Protein AF-A0A364N5G9-F1 (afdb_monomer)

Organism: Stemphylium lycopersici (NCBI:txid183478)

Foldseek 3Di:
DPPPPQAFEFAEEEFDFQVQLDCQFAVPHDPPDPSSGGDALLLVPLQDVVRHQAYEYEEDRTDFPDLDFDPVLDLPDDLVVLLVRCCVRCVSLLVVLLLLLCLLVVNDDPRSHDHDVSSSVRHQAYAGEFSQLDAQSSSVSVVVSSPVSNDPRRLVRHLHYEDAQEPPAAPPSLVSCVVSVVSNLVSLQVQLCGDPRLGHAYEYAYACPGHNLNNLVSVLVSVVSNVVVCVVVVPDPPSGHAYEYEDLSLAAWDLVVADDDDPSSLVSLQSQQVRLRYAYEPEDHQQRYPDQGDQDLVSNCSNCVVSVVSNCVSHVLRYAYHHHPPCLQNSQDPHRSCSSVSSVVNVVCSCVVVVPDPSSVSSHRPPNSCSNRVGDD

Mean predicted aligned error: 3.59 Å

Radius of gyration: 19.8 Å; Cα contacts (8 Å, |Δi|>4): 717; chains: 1; bounding box: 52×48×51 Å

Solvent-accessible surface area (backbone atoms only — not comparable to full-atom values): 19543 Å² total; per-residue (Å²): 128,85,78,71,82,73,67,26,34,33,55,27,30,48,70,38,29,49,92,51,39,40,49,84,35,20,66,83,40,49,93,87,40,89,77,44,46,62,38,21,60,54,59,52,57,74,38,36,71,78,60,57,63,23,30,22,40,38,59,79,67,44,22,56,92,53,101,60,69,66,87,84,62,43,77,84,49,55,71,66,58,39,40,56,53,45,52,65,43,42,39,36,49,52,51,51,38,42,54,49,20,26,39,52,66,57,51,67,55,94,49,42,40,53,91,48,60,73,61,34,62,25,57,51,26,32,25,39,75,48,66,47,64,40,53,52,63,51,37,50,45,48,50,53,51,51,42,67,59,20,34,72,61,25,47,74,29,53,22,27,32,31,54,84,54,42,80,73,41,64,62,46,51,34,54,47,54,63,75,29,35,72,21,35,40,50,46,51,60,53,31,24,52,46,67,94,69,62,26,20,24,39,45,43,40,40,28,34,62,72,19,39,64,57,42,53,53,40,50,51,54,47,52,53,51,33,51,52,50,38,56,75,71,65,53,52,88,92,53,62,54,28,36,34,38,33,27,72,38,32,55,65,30,32,63,82,71,48,32,76,75,52,69,68,58,52,51,45,49,53,70,47,36,85,44,88,48,49,34,38,30,56,28,50,60,42,61,28,35,83,52,87,40,67,81,48,56,70,53,45,44,53,18,42,44,60,53,47,56,52,45,52,68,31,30,68,85,25,40,18,36,18,56,30,36,68,59,30,44,46,52,25,66,52,45,85,63,33,25,58,42,50,50,52,49,40,55,50,50,50,43,58,75,69,66,57,51,71,68,54,50,45,19,26,32,26,52,26,42,28,64,63,40,66,46,82,126

Nearest PDB structures (foldseek):
  4do7-assembly2_B  TM=7.947E-01  e=4.561E-12  Burkholderia multivorans ATCC 17616
  4dnm-assembly1_A  TM=7.972E-01  e=5.083E-12  Burkholderia multivorans ATCC 17616
  9em0-assembly1_B  TM=4.222E-01  e=1.337E+00  Solanum lycocarpum
  4q6x-assembly1_A  TM=3.313E-01  e=1.136E+00  Sicarius terrosus
  2ehd-assembly1_A  TM=2.589E-01  e=3.015E+00  Thermus thermophilus HB8

pLDDT: mean 95.24, std 7.47, range [31.0, 98.88]

Secondary structure (DSSP, 8-state):
--------EEEEE--B-TTS-STTTBTT--TT-TTSS-B-HHHHHHH-SSPPSEEEEE---B--SSSS--TT--TTS-HHHHHHHHHHHTHHHHHHHHHHHHHHHT-PPTTSS---HHHHTTEEEEEEE--TTS-HHHHHHHHHHHHHHHHHHHHTTEEEEE--BSSS-TTHHHHHHHHTHHHHHHHHHHHTTTTTTS--EEEE-B-TTTS-SHHHHHHHHHHHHHHHHHHHTTPPTT-S-EEEE-GGGG--B-TTTTPPPPHHHHHHHHHHTT-TTEEEEE---GGGBSSSPPSSHHHHHHHHHHHHHHHHHHSTT-EEE---BTGGGSS-TTHHHHHHHHHHHHHHHHHHHTT--HHHHHIIIIIHHHHHHT---

Structure (mmCIF, N/CA/C/O backbone):
data_AF-A0A364N5G9-F1
#
_entry.id   AF-A0A364N5G9-F1
#
loop_
_atom_site.group_PDB
_atom_site.id
_atom_site.type_symbol
_atom_site.label_atom_id
_atom_site.label_alt_id
_atom_site.label_comp_id
_atom_site.label_asym_id
_atom_site.label_entity_id
_atom_site.label_seq_id
_atom_site.pdbx_PDB_ins_code
_atom_site.Cartn_x
_atom_site.Cartn_y
_atom_site.Cartn_z
_atom_site.occupancy
_atom_site.B_iso_or_equiv
_atom_site.auth_seq_id
_atom_site.auth_comp_id
_atom_site.auth_asym_id
_atom_site.auth_atom_id
_atom_site.pdbx_PDB_model_num
ATOM 1 N N . MET A 1 1 ? -27.531 -11.968 19.313 1.00 37.25 1 MET A N 1
ATOM 2 C CA . MET A 1 1 ? -27.481 -12.375 17.893 1.00 37.25 1 MET A CA 1
ATOM 3 C C . MET A 1 1 ? -26.103 -12.961 17.665 1.00 37.25 1 MET A C 1
ATOM 5 O O . MET A 1 1 ? -25.147 -12.337 18.104 1.00 37.25 1 MET A O 1
ATOM 9 N N . ALA A 1 2 ? -25.989 -14.171 17.118 1.00 31.00 2 ALA A N 1
ATOM 10 C CA . ALA A 1 2 ? -24.681 -14.746 16.813 1.00 31.00 2 ALA A CA 1
ATOM 11 C C . ALA A 1 2 ? -23.959 -13.797 15.845 1.00 31.00 2 ALA A C 1
ATOM 13 O O . ALA A 1 2 ? -24.541 -13.451 14.818 1.00 31.00 2 ALA A O 1
ATOM 14 N N . GLN A 1 3 ? -22.757 -13.327 16.196 1.00 41.03 3 GLN A N 1
ATOM 15 C CA . GLN A 1 3 ? -21.903 -12.585 15.267 1.00 41.03 3 GLN A CA 1
ATOM 16 C C . GLN A 1 3 ? -21.741 -13.460 14.022 1.00 41.03 3 GLN A C 1
ATOM 18 O O . GLN A 1 3 ? -21.085 -14.500 14.077 1.00 41.03 3 GLN A O 1
ATOM 23 N N . SER A 1 4 ? -22.385 -13.085 12.914 1.00 46.72 4 SER A N 1
ATOM 24 C CA . SER A 1 4 ? -22.033 -13.627 11.607 1.00 46.72 4 SER A CA 1
ATOM 25 C C . SER A 1 4 ? -20.530 -13.445 11.468 1.00 46.72 4 SER A C 1
ATOM 27 O O . SER A 1 4 ? -20.051 -12.328 11.667 1.00 46.72 4 SER A O 1
ATOM 29 N N . GLN A 1 5 ? -19.800 -14.528 11.212 1.00 58.34 5 GLN A N 1
ATOM 30 C CA . GLN A 1 5 ? -18.345 -14.515 11.103 1.00 58.34 5 GLN A CA 1
ATOM 31 C C . GLN A 1 5 ? -17.945 -13.380 10.150 1.00 58.34 5 GLN A C 1
ATOM 33 O O . GLN A 1 5 ? -18.244 -13.433 8.958 1.00 58.34 5 GLN A O 1
ATOM 38 N N . GLN A 1 6 ? -17.399 -12.297 10.705 1.00 74.75 6 GLN A N 1
ATOM 39 C CA . GLN A 1 6 ? -17.165 -11.062 9.969 1.00 74.75 6 GLN A CA 1
ATOM 40 C C . GLN A 1 6 ? -16.155 -11.357 8.863 1.00 74.75 6 GLN A C 1
ATOM 42 O O . GLN A 1 6 ? -15.011 -11.718 9.138 1.00 74.75 6 GLN A O 1
ATOM 47 N N . ARG A 1 7 ? -16.597 -11.272 7.606 1.00 93.31 7 ARG A N 1
ATOM 48 C CA . ARG A 1 7 ? -15.718 -11.400 6.442 1.00 93.31 7 ARG A CA 1
ATOM 49 C C . ARG A 1 7 ? -14.780 -10.198 6.440 1.00 93.31 7 ARG A C 1
ATOM 51 O O . ARG A 1 7 ? -15.250 -9.064 6.429 1.00 93.31 7 ARG A O 1
ATOM 58 N N . ILE A 1 8 ? -13.476 -10.457 6.474 1.00 97.62 8 ILE A N 1
ATOM 59 C CA . ILE A 1 8 ? -12.428 -9.429 6.472 1.00 97.62 8 ILE A CA 1
ATOM 60 C C . ILE A 1 8 ? -11.494 -9.707 5.296 1.00 97.62 8 ILE A C 1
ATOM 62 O O . ILE A 1 8 ? -10.953 -10.813 5.183 1.00 97.62 8 ILE A O 1
ATOM 66 N N . LEU A 1 9 ? -11.302 -8.706 4.439 1.00 98.56 9 LEU A N 1
ATOM 67 C CA . LEU A 1 9 ? -10.179 -8.631 3.512 1.00 98.56 9 LEU A CA 1
ATOM 68 C C . LEU A 1 9 ? -9.208 -7.587 4.056 1.00 98.56 9 LEU A C 1
ATOM 70 O O . LEU A 1 9 ? -9.474 -6.390 3.980 1.00 98.56 9 LEU A O 1
ATOM 74 N N . ASP A 1 10 ? -8.087 -8.045 4.602 1.00 98.75 10 ASP A N 1
ATOM 75 C CA . ASP A 1 10 ? -7.044 -7.143 5.081 1.00 98.75 10 ASP A CA 1
ATOM 76 C C . ASP A 1 10 ? -6.299 -6.548 3.882 1.00 98.75 10 ASP A C 1
ATOM 78 O O . ASP A 1 10 ? -5.516 -7.229 3.221 1.00 98.75 10 ASP A O 1
ATOM 82 N N . SER A 1 11 ? -6.593 -5.295 3.536 1.00 98.75 11 SER A N 1
ATOM 83 C CA . SER A 1 11 ? -6.069 -4.675 2.313 1.00 98.75 11 SER A CA 1
ATOM 84 C C . SER A 1 11 ? -4.586 -4.304 2.386 1.00 98.75 11 SER A C 1
ATOM 86 O O . SER A 1 11 ? -4.031 -3.806 1.400 1.00 98.75 11 SER A O 1
ATOM 88 N N . HIS A 1 12 ? -3.939 -4.488 3.540 1.00 98.75 12 HIS A N 1
ATOM 89 C CA . HIS A 1 12 ? -2.558 -4.070 3.720 1.00 98.75 12 HIS A CA 1
ATOM 90 C C . HIS A 1 12 ? -1.845 -4.898 4.780 1.00 98.75 12 HIS A C 1
ATOM 92 O O . HIS A 1 12 ? -1.886 -4.574 5.968 1.00 98.75 12 HIS A O 1
ATOM 98 N N . ILE A 1 13 ? -1.106 -5.906 4.324 1.00 98.75 13 ILE A N 1
ATOM 99 C CA . ILE A 1 13 ? -0.107 -6.587 5.145 1.00 98.75 13 ILE A CA 1
ATOM 100 C C . ILE A 1 13 ? 1.236 -6.660 4.424 1.00 98.75 13 ILE A C 1
ATOM 102 O O . ILE A 1 13 ? 1.318 -6.607 3.195 1.00 98.75 13 ILE A O 1
ATOM 106 N N . HIS A 1 14 ? 2.277 -6.863 5.211 1.00 98.69 14 HIS A N 1
ATOM 107 C CA . HIS A 1 14 ? 3.637 -7.088 4.777 1.00 98.69 14 HIS A CA 1
ATOM 108 C C . HIS A 1 14 ? 4.098 -8.465 5.253 1.00 98.69 14 HIS A C 1
ATOM 110 O O . HIS A 1 14 ? 3.828 -8.868 6.381 1.00 98.69 14 HIS A O 1
ATOM 116 N N . LEU A 1 15 ? 4.796 -9.186 4.382 1.00 98.69 15 LEU A N 1
ATOM 117 C CA . LEU A 1 15 ? 5.385 -10.493 4.671 1.00 98.69 15 LEU A CA 1
ATOM 118 C C . LEU A 1 15 ? 6.827 -10.501 4.174 1.00 98.69 15 LEU A C 1
ATOM 120 O O . LEU A 1 15 ? 7.118 -9.946 3.111 1.00 98.69 15 LEU A O 1
ATOM 124 N N . TRP A 1 16 ? 7.715 -11.175 4.893 1.00 98.50 16 TRP A N 1
ATOM 125 C CA . TRP A 1 16 ? 9.061 -11.450 4.401 1.00 98.50 16 TRP A CA 1
ATOM 126 C C . TRP A 1 16 ? 9.630 -12.736 5.020 1.00 98.50 16 TRP A C 1
ATOM 128 O O . TRP A 1 16 ? 9.390 -13.023 6.202 1.00 98.50 16 TRP A O 1
ATOM 138 N N . PRO A 1 17 ? 10.379 -13.528 4.229 1.00 98.12 17 PRO A N 1
ATOM 139 C CA . PRO A 1 17 ? 10.970 -14.774 4.694 1.00 98.12 17 PRO A CA 1
ATOM 140 C C . PRO A 1 17 ? 12.156 -14.515 5.632 1.00 98.12 17 PRO A C 1
ATOM 142 O O . PRO A 1 17 ? 12.724 -13.426 5.676 1.00 98.12 17 PRO A O 1
ATOM 145 N N . GLN A 1 18 ? 12.600 -15.552 6.340 1.00 97.38 18 GLN A N 1
ATOM 146 C CA . GLN A 1 18 ? 13.789 -15.529 7.195 1.00 97.38 18 GLN A CA 1
ATOM 147 C C . GLN A 1 18 ? 15.067 -15.162 6.423 1.00 97.38 18 GLN A C 1
ATOM 149 O O . GLN A 1 18 ? 16.004 -14.619 6.996 1.00 97.38 18 GLN A O 1
ATOM 154 N N . THR A 1 19 ? 15.111 -15.426 5.116 1.00 96.56 19 THR A N 1
ATOM 155 C CA . THR A 1 19 ? 16.237 -15.068 4.237 1.00 96.56 19 THR A CA 1
ATOM 156 C C . THR A 1 19 ? 16.267 -13.585 3.856 1.00 96.56 19 THR A C 1
ATOM 158 O O . THR A 1 19 ? 17.101 -13.181 3.055 1.00 96.56 19 THR A O 1
ATOM 161 N N . ALA A 1 20 ? 15.325 -12.790 4.361 1.00 97.12 20 ALA A N 1
ATOM 162 C CA . ALA A 1 20 ? 15.082 -11.405 3.989 1.00 97.12 20 ALA A CA 1
ATOM 163 C C . ALA A 1 20 ? 14.936 -10.535 5.246 1.00 97.12 20 ALA A C 1
ATOM 165 O O . ALA A 1 20 ? 13.968 -9.797 5.385 1.00 97.12 20 ALA A O 1
ATOM 166 N N . THR A 1 21 ? 15.863 -10.674 6.192 1.00 96.38 21 THR A N 1
ATOM 167 C CA . THR A 1 21 ? 15.783 -10.021 7.510 1.00 96.38 21 THR A CA 1
ATOM 168 C C . THR A 1 21 ? 17.039 -9.213 7.835 1.00 96.38 21 THR A C 1
ATOM 170 O O . THR A 1 21 ? 17.401 -9.067 9.003 1.00 96.38 21 THR A O 1
ATOM 173 N N . SER A 1 22 ? 17.762 -8.745 6.813 1.00 95.50 22 SER A N 1
ATOM 174 C CA . SER A 1 22 ? 19.035 -8.041 6.975 1.00 95.50 22 SER A CA 1
ATOM 175 C C . SER A 1 22 ? 19.067 -6.687 6.248 1.00 95.50 22 SER A C 1
ATOM 177 O O . SER A 1 22 ? 18.290 -6.471 5.313 1.00 95.50 22 SER A O 1
ATOM 179 N N . PRO A 1 23 ? 20.009 -5.789 6.604 1.00 95.25 23 PRO A N 1
ATOM 180 C CA . PRO A 1 23 ? 20.165 -4.494 5.934 1.00 95.25 23 PRO A CA 1
ATOM 181 C C . PRO A 1 23 ? 20.461 -4.583 4.426 1.00 95.25 23 PRO A C 1
ATOM 183 O O . PRO A 1 23 ? 20.239 -3.621 3.693 1.00 95.25 23 PRO A O 1
ATOM 186 N N . THR A 1 24 ? 20.983 -5.718 3.941 1.00 95.50 24 THR A N 1
ATOM 187 C CA . THR A 1 24 ? 21.238 -5.932 2.504 1.00 95.50 24 THR A CA 1
ATOM 188 C C . THR A 1 24 ? 19.998 -6.372 1.733 1.00 95.50 24 THR A C 1
ATOM 190 O O . THR A 1 24 ? 20.012 -6.374 0.502 1.00 95.50 24 THR A O 1
ATOM 193 N N . ASP A 1 25 ? 18.942 -6.759 2.448 1.00 96.19 25 ASP A N 1
ATOM 194 C CA . ASP A 1 25 ? 17.660 -7.197 1.899 1.00 96.19 25 ASP A CA 1
ATOM 195 C C . ASP A 1 25 ? 16.617 -6.076 1.991 1.00 96.19 25 ASP A C 1
ATOM 197 O O . ASP A 1 25 ? 15.838 -5.863 1.059 1.00 96.19 25 ASP A O 1
ATOM 201 N N . HIS A 1 26 ? 16.671 -5.310 3.082 1.00 96.31 26 HIS A N 1
ATOM 202 C CA . HIS A 1 26 ? 15.830 -4.155 3.377 1.00 96.31 26 HIS A CA 1
ATOM 203 C C . HIS A 1 26 ? 16.695 -3.023 3.928 1.00 96.31 26 HIS A C 1
ATOM 205 O O . HIS A 1 26 ? 17.237 -3.138 5.023 1.00 96.31 26 HIS A O 1
ATOM 211 N N . GLY A 1 27 ? 16.792 -1.899 3.213 1.00 92.44 27 GLY A N 1
ATOM 212 C CA . GLY A 1 27 ? 17.663 -0.788 3.629 1.00 92.44 27 GLY A CA 1
ATOM 213 C C . GLY A 1 27 ? 17.258 -0.134 4.957 1.00 92.44 27 GLY A C 1
ATOM 214 O O . GLY A 1 27 ? 18.078 0.510 5.607 1.00 92.44 27 GLY A O 1
ATOM 215 N N . TRP A 1 28 ? 16.003 -0.316 5.369 1.00 92.19 28 TRP A N 1
ATOM 216 C CA . TRP A 1 28 ? 15.466 0.180 6.633 1.00 92.19 28 TRP A CA 1
ATOM 217 C C . TRP A 1 28 ? 15.669 -0.788 7.811 1.00 92.19 28 TRP A C 1
ATOM 219 O O . TRP A 1 28 ? 15.574 -0.360 8.963 1.00 92.19 28 TRP A O 1
ATOM 229 N N . MET A 1 29 ? 15.957 -2.074 7.567 1.00 94.12 29 MET A N 1
ATOM 230 C CA . MET A 1 29 ? 16.190 -3.039 8.643 1.00 94.12 29 MET A CA 1
ATOM 231 C C . MET A 1 29 ? 17.591 -2.858 9.223 1.00 94.12 29 MET A C 1
ATOM 233 O O . MET A 1 29 ? 18.588 -2.921 8.510 1.00 94.12 29 MET A O 1
ATOM 237 N N . GLN A 1 30 ? 17.672 -2.688 10.541 1.00 89.12 30 GLN A N 1
ATOM 238 C CA . GLN A 1 30 ? 18.933 -2.657 11.283 1.00 89.12 30 GLN A CA 1
ATOM 239 C C . GLN A 1 30 ? 19.094 -3.933 12.114 1.00 89.12 30 GLN A C 1
ATOM 241 O O . GLN A 1 30 ? 18.109 -4.536 12.544 1.00 89.12 30 GLN A O 1
ATOM 246 N N . ALA A 1 31 ? 20.339 -4.341 12.370 1.00 84.06 31 ALA A N 1
ATOM 247 C CA . ALA A 1 31 ? 20.616 -5.489 13.229 1.00 84.06 31 ALA A CA 1
ATOM 248 C C . ALA A 1 31 ? 20.019 -5.274 14.632 1.00 84.06 31 ALA A C 1
ATOM 250 O O . ALA A 1 31 ? 20.243 -4.239 15.255 1.00 84.06 31 ALA A O 1
ATOM 251 N N . GLY A 1 32 ? 19.252 -6.252 15.123 1.00 83.12 32 GLY A N 1
ATOM 252 C CA . GLY A 1 32 ? 18.566 -6.172 16.418 1.00 83.12 32 GLY A CA 1
ATOM 253 C C . GLY A 1 32 ? 17.230 -5.420 16.399 1.00 83.12 32 GLY A C 1
ATOM 254 O O . GLY A 1 32 ? 16.558 -5.378 17.428 1.00 83.12 32 GLY A O 1
ATOM 255 N N . HIS A 1 33 ? 16.804 -4.868 15.257 1.00 90.12 33 HIS A N 1
ATOM 256 C CA . HIS A 1 33 ? 15.446 -4.349 15.114 1.00 90.12 33 HIS A CA 1
ATOM 257 C C . HIS A 1 33 ? 14.434 -5.493 15.288 1.00 90.12 33 HIS A C 1
ATOM 259 O O . HIS A 1 33 ? 14.606 -6.564 14.714 1.00 90.12 33 HIS A O 1
ATOM 265 N N . PHE A 1 34 ? 13.361 -5.292 16.055 1.00 93.25 34 PHE A N 1
ATOM 266 C CA . PHE A 1 34 ? 12.442 -6.385 16.418 1.00 93.25 34 PHE A CA 1
ATOM 267 C C . PHE A 1 34 ? 11.666 -6.972 15.222 1.00 93.25 34 PHE A C 1
ATOM 269 O O . PHE A 1 34 ? 11.285 -8.139 15.257 1.00 93.25 34 PHE A O 1
ATOM 276 N N . LEU A 1 35 ? 11.489 -6.186 14.152 1.00 95.38 35 LEU A N 1
ATOM 277 C CA . LEU A 1 35 ? 10.956 -6.652 12.861 1.00 95.38 35 LEU A CA 1
ATOM 278 C C . LEU A 1 35 ? 11.995 -7.366 11.970 1.00 95.38 35 LEU A C 1
ATOM 280 O O . LEU A 1 35 ? 11.628 -7.925 10.941 1.00 95.38 35 LEU A O 1
ATOM 284 N N . ALA A 1 36 ? 13.286 -7.366 12.326 1.00 95.44 36 ALA A N 1
ATOM 285 C CA . ALA A 1 36 ? 14.348 -8.038 11.567 1.00 95.44 36 ALA A CA 1
ATOM 286 C C . ALA A 1 36 ? 14.377 -9.553 11.858 1.00 95.44 36 ALA A C 1
ATOM 288 O O . ALA A 1 36 ? 15.388 -10.126 12.264 1.00 95.44 36 ALA A O 1
ATOM 289 N N . LYS A 1 37 ? 13.226 -10.198 11.670 1.00 95.75 37 LYS A N 1
ATOM 290 C CA . LYS A 1 37 ? 12.978 -11.641 11.783 1.00 95.75 37 LYS A CA 1
ATOM 291 C C . LYS A 1 37 ? 11.905 -12.038 10.770 1.00 95.75 37 LYS A C 1
ATOM 293 O O . LYS A 1 37 ? 11.299 -11.166 10.162 1.00 95.75 37 LYS A O 1
ATOM 298 N N . GLN A 1 38 ? 11.681 -13.333 10.570 1.00 97.38 38 GLN A N 1
ATOM 299 C CA . GLN A 1 38 ? 10.614 -13.804 9.685 1.00 97.38 38 GLN A CA 1
ATOM 300 C C . GLN A 1 38 ? 9.251 -13.249 10.124 1.00 97.38 38 GLN A C 1
ATOM 302 O O . GLN A 1 38 ? 8.924 -13.275 11.310 1.00 97.38 38 GLN A O 1
ATOM 307 N N . HIS A 1 39 ? 8.460 -12.805 9.148 1.00 98.12 39 HIS A N 1
ATOM 308 C CA . HIS A 1 39 ? 7.045 -12.495 9.318 1.00 98.12 39 HIS A CA 1
ATOM 309 C C . HIS A 1 39 ? 6.267 -13.143 8.166 1.00 98.12 39 HIS A C 1
ATOM 311 O O . HIS A 1 39 ? 6.167 -12.588 7.070 1.00 98.12 39 HIS A O 1
ATOM 317 N N . GLY A 1 40 ? 5.769 -14.359 8.404 1.00 98.25 40 GLY A N 1
ATOM 318 C CA . GLY A 1 40 ? 5.048 -15.170 7.425 1.00 98.25 40 GLY A CA 1
ATOM 319 C C . GLY A 1 40 ? 3.535 -15.229 7.646 1.00 98.25 40 GLY A C 1
ATOM 320 O O . GLY A 1 40 ? 2.984 -14.675 8.597 1.00 98.25 40 GLY A O 1
ATOM 321 N N . ILE A 1 41 ? 2.844 -15.952 6.759 1.00 98.69 41 ILE A N 1
ATOM 322 C CA . ILE A 1 41 ? 1.385 -16.147 6.832 1.00 98.69 41 ILE A CA 1
ATOM 323 C C . ILE A 1 41 ? 0.996 -16.898 8.113 1.00 98.69 41 ILE A C 1
ATOM 325 O O . ILE A 1 41 ? -0.032 -16.594 8.715 1.00 98.69 41 ILE A O 1
ATOM 329 N N . SER A 1 42 ? 1.801 -17.872 8.546 1.00 98.06 42 SER A N 1
ATOM 330 C CA . SER A 1 42 ? 1.578 -18.599 9.801 1.00 98.06 42 SER A CA 1
ATOM 331 C C . SER A 1 42 ? 1.592 -17.663 11.007 1.00 98.06 42 SER A C 1
ATOM 333 O O . SER A 1 42 ? 0.695 -17.749 11.844 1.00 98.06 42 SER A O 1
ATOM 335 N N . ASP A 1 43 ? 2.556 -16.741 11.062 1.00 97.88 43 ASP A N 1
ATOM 336 C CA . ASP A 1 43 ? 2.680 -15.776 12.157 1.00 97.88 43 ASP A CA 1
ATOM 337 C C . ASP A 1 43 ? 1.484 -14.818 12.160 1.00 97.88 43 ASP A C 1
ATOM 339 O O . ASP A 1 43 ? 0.830 -14.641 13.188 1.00 97.88 43 ASP A O 1
ATOM 343 N N . TYR A 1 44 ? 1.126 -14.284 10.990 1.00 98.44 44 TYR A N 1
ATOM 344 C CA . TYR A 1 44 ? -0.033 -13.409 10.817 1.00 98.44 44 TYR A CA 1
ATOM 345 C C . TYR A 1 44 ? -1.352 -14.067 11.254 1.00 98.44 44 TYR A C 1
ATOM 347 O O . TYR A 1 44 ? -2.133 -13.491 12.010 1.00 98.44 44 TYR A O 1
ATOM 355 N N . LEU A 1 45 ? -1.609 -15.303 10.820 1.00 97.62 45 LEU A N 1
ATOM 356 C CA . LEU A 1 45 ? -2.846 -16.007 11.166 1.00 97.62 45 LEU A CA 1
ATOM 357 C C . LEU A 1 45 ? -2.899 -16.446 12.634 1.00 97.62 45 LEU A C 1
ATOM 359 O O . LEU A 1 45 ? -3.989 -16.706 13.137 1.00 97.62 45 LEU A O 1
ATOM 363 N N . SER A 1 46 ? -1.754 -16.527 13.319 1.00 96.94 46 SER A N 1
ATOM 364 C CA . SER A 1 46 ? -1.707 -16.838 14.752 1.00 96.94 46 SER A CA 1
ATOM 365 C C . SER A 1 46 ? -2.174 -15.675 15.636 1.00 96.94 46 SER A C 1
ATOM 367 O O . SER A 1 46 ? -2.622 -15.910 16.757 1.00 96.94 46 SER A O 1
ATOM 369 N N . ILE A 1 47 ? -2.104 -14.438 15.126 1.00 96.19 47 ILE A N 1
ATOM 370 C CA . ILE A 1 47 ? -2.476 -13.218 15.860 1.00 96.19 47 ILE A CA 1
ATOM 371 C C . ILE A 1 47 ? -3.808 -12.627 15.384 1.00 96.19 47 ILE A C 1
ATOM 373 O O . ILE A 1 47 ? -4.510 -11.982 16.163 1.00 96.19 47 ILE A O 1
ATOM 377 N N . ALA A 1 48 ? -4.198 -12.860 14.127 1.00 95.62 48 ALA A N 1
ATOM 378 C CA . ALA A 1 48 ? -5.394 -12.258 13.553 1.00 95.62 48 ALA A CA 1
ATOM 379 C C . ALA A 1 48 ? -6.660 -13.011 13.993 1.00 95.62 48 ALA A C 1
ATOM 381 O O . ALA A 1 48 ? -6.930 -14.121 13.532 1.00 95.62 48 ALA A O 1
ATOM 382 N N . THR A 1 49 ? -7.444 -12.410 14.895 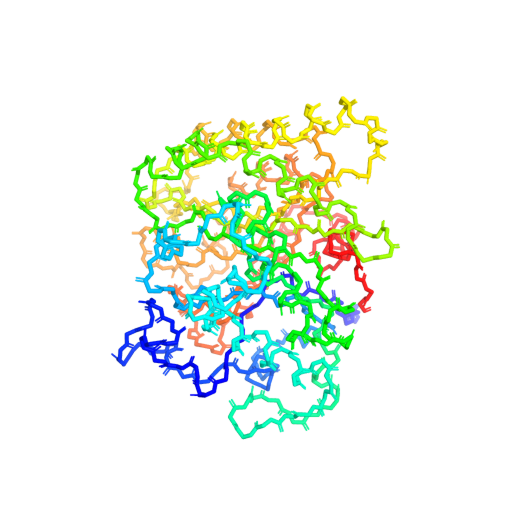1.00 91.44 49 THR A N 1
ATOM 383 C CA . THR A 1 49 ? -8.645 -13.032 15.478 1.00 91.44 49 THR A CA 1
ATOM 384 C C . THR A 1 49 ? -9.891 -12.144 15.312 1.00 91.44 49 THR A C 1
ATOM 386 O O . THR A 1 49 ? -9.921 -11.053 15.878 1.00 91.44 49 THR A O 1
ATOM 389 N N . PRO A 1 50 ? -10.956 -12.599 14.613 1.00 92.00 50 PRO A N 1
ATOM 390 C CA . PRO A 1 50 ? -11.016 -13.843 13.854 1.00 92.00 50 PRO A CA 1
ATOM 391 C C . PRO A 1 50 ? -10.047 -13.799 12.660 1.00 92.00 50 PRO A C 1
ATOM 393 O O . PRO A 1 50 ? -9.737 -12.709 12.173 1.00 92.00 50 PRO A O 1
ATOM 396 N N . PRO A 1 51 ? -9.604 -14.962 12.155 1.00 93.62 51 PRO A N 1
ATOM 397 C CA . PRO A 1 51 ? -8.744 -15.001 10.985 1.00 93.62 51 PRO A CA 1
ATOM 398 C C . PRO A 1 51 ? -9.421 -14.333 9.783 1.00 93.62 51 PRO A C 1
ATOM 400 O O . PRO A 1 51 ? -10.582 -14.646 9.488 1.00 93.62 51 PRO A O 1
ATOM 403 N N . PRO A 1 52 ? -8.716 -13.462 9.047 1.00 96.81 52 PRO A N 1
ATOM 404 C CA . PRO A 1 52 ? -9.271 -12.801 7.878 1.00 96.81 52 PRO A CA 1
ATOM 405 C C . PRO A 1 52 ? -9.602 -13.822 6.789 1.00 96.81 52 PRO A C 1
ATOM 407 O O . PRO A 1 52 ? -9.004 -14.901 6.669 1.00 96.81 52 PRO A O 1
ATOM 410 N N . THR A 1 53 ? -10.578 -13.484 5.954 1.00 97.38 53 THR A N 1
ATOM 411 C CA . THR A 1 53 ? -10.962 -14.314 4.810 1.00 97.38 53 THR A CA 1
ATOM 412 C C . THR A 1 53 ? -9.848 -14.335 3.765 1.00 97.38 53 THR A C 1
ATOM 414 O O . THR A 1 53 ? -9.557 -15.397 3.214 1.00 97.38 53 THR A O 1
ATOM 417 N N . GLY A 1 54 ? -9.149 -13.212 3.601 1.00 98.25 54 GLY A N 1
ATOM 418 C CA . GLY A 1 54 ? -7.911 -13.098 2.843 1.00 98.25 54 GLY A CA 1
ATOM 419 C C . GLY A 1 54 ? -7.215 -11.765 3.105 1.00 98.25 54 GLY A C 1
ATOM 420 O O . GLY A 1 54 ? -7.682 -10.962 3.911 1.00 98.25 54 GLY A O 1
ATOM 421 N N . PHE A 1 55 ? -6.109 -11.531 2.412 1.00 98.81 55 PHE A N 1
ATOM 422 C CA . PHE A 1 55 ? -5.339 -10.298 2.499 1.00 98.81 55 PHE A CA 1
ATOM 423 C C . PHE A 1 55 ? -4.779 -9.877 1.137 1.00 98.81 55 PHE A C 1
ATOM 425 O O . PHE A 1 55 ? -4.636 -10.696 0.217 1.00 98.81 55 PHE A O 1
ATOM 432 N N . ILE A 1 56 ? -4.435 -8.595 1.042 1.00 98.81 56 ILE A N 1
ATOM 433 C CA . ILE A 1 56 ? -3.604 -8.021 -0.010 1.00 98.81 56 ILE A CA 1
ATOM 434 C C . ILE A 1 56 ? -2.208 -7.799 0.566 1.00 98.81 56 ILE A C 1
ATOM 436 O O . ILE A 1 56 ? -2.018 -7.057 1.530 1.00 98.81 56 ILE A O 1
ATOM 440 N N . TYR A 1 57 ? -1.231 -8.468 -0.036 1.00 98.88 57 TYR A N 1
ATOM 441 C CA . TYR A 1 57 ? 0.174 -8.225 0.254 1.00 98.88 57 TYR A CA 1
ATOM 442 C C . TYR A 1 57 ? 0.605 -6.884 -0.344 1.00 98.88 57 TYR A C 1
ATOM 444 O O . TYR A 1 57 ? 0.227 -6.575 -1.474 1.00 98.88 57 TYR A O 1
ATOM 452 N N . VAL A 1 58 ? 1.443 -6.130 0.360 1.00 98.88 58 VAL A N 1
ATOM 453 C CA . VAL A 1 58 ? 2.074 -4.911 -0.154 1.00 98.88 58 VAL A CA 1
ATOM 454 C C . VAL A 1 58 ? 3.593 -5.021 -0.005 1.00 98.88 58 VAL A C 1
ATOM 456 O O . VAL A 1 58 ? 4.075 -5.468 1.035 1.00 98.88 58 VAL A O 1
ATOM 459 N N . GLU A 1 59 ? 4.334 -4.613 -1.040 1.00 98.50 59 GLU A N 1
ATOM 460 C CA . GLU A 1 59 ? 5.807 -4.611 -1.088 1.00 98.50 59 GLU A CA 1
ATOM 461 C C . GLU A 1 59 ? 6.446 -3.981 0.156 1.00 98.50 59 GLU A C 1
ATOM 463 O O . GLU A 1 59 ? 5.824 -3.176 0.857 1.00 98.50 59 GLU A O 1
ATOM 468 N N . THR A 1 60 ? 7.673 -4.384 0.474 1.00 97.31 60 THR A N 1
ATOM 469 C CA . THR A 1 60 ? 8.273 -4.146 1.798 1.00 97.31 60 THR A CA 1
ATOM 470 C C . THR A 1 60 ? 9.457 -3.181 1.788 1.00 97.31 60 THR A C 1
ATOM 472 O O . THR A 1 60 ? 10.245 -3.172 2.730 1.00 97.31 60 THR A O 1
ATOM 475 N N . ASP A 1 61 ? 9.580 -2.345 0.755 1.00 96.62 61 ASP A N 1
ATOM 476 C CA . ASP A 1 61 ? 10.695 -1.414 0.541 1.00 96.62 61 ASP A CA 1
ATOM 477 C C . ASP A 1 61 ? 12.043 -2.152 0.525 1.00 96.62 61 ASP A C 1
ATOM 479 O O . ASP A 1 61 ? 12.970 -1.893 1.300 1.00 96.62 61 ASP A O 1
ATOM 483 N N . ARG A 1 62 ? 12.111 -3.170 -0.344 1.00 97.75 62 ARG A N 1
ATOM 484 C CA . ARG A 1 62 ? 13.316 -3.977 -0.566 1.00 97.75 62 ARG A CA 1
ATOM 485 C C . ARG A 1 62 ? 14.480 -3.087 -0.987 1.00 97.75 62 ARG A C 1
ATOM 487 O O . ARG A 1 62 ? 14.314 -2.137 -1.748 1.00 97.75 62 ARG A O 1
ATOM 494 N N . TYR A 1 63 ? 15.676 -3.435 -0.520 1.00 97.50 63 TYR A N 1
ATOM 495 C CA . TYR A 1 63 ? 16.877 -2.634 -0.731 1.00 97.50 63 TYR A CA 1
ATOM 496 C C . TYR A 1 63 ? 17.152 -2.358 -2.219 1.00 97.50 63 TYR A C 1
ATOM 498 O O . TYR A 1 63 ? 17.166 -3.263 -3.055 1.00 97.50 63 TYR A O 1
ATOM 506 N N . LEU A 1 64 ? 17.463 -1.099 -2.519 1.00 97.12 64 LEU A N 1
ATOM 507 C CA . LEU A 1 64 ? 18.031 -0.660 -3.787 1.00 97.12 64 LEU A CA 1
ATOM 508 C C . LEU A 1 64 ? 19.390 -0.008 -3.510 1.00 97.12 64 LEU A C 1
ATOM 510 O O . LEU A 1 64 ? 19.498 0.787 -2.574 1.00 97.12 64 LEU A O 1
ATOM 514 N N . PRO A 1 65 ? 20.424 -0.278 -4.326 1.00 96.06 65 PRO A N 1
ATOM 515 C CA . PRO A 1 65 ? 21.756 0.284 -4.108 1.00 96.06 65 PRO A CA 1
ATOM 516 C C . PRO A 1 65 ? 21.818 1.795 -4.372 1.00 96.06 65 PRO A C 1
ATOM 518 O O . PRO A 1 65 ? 22.730 2.474 -3.906 1.00 96.06 65 PRO A O 1
ATOM 521 N N . SER A 1 66 ? 20.851 2.331 -5.117 1.00 94.88 66 SER A N 1
ATOM 522 C CA . SER A 1 66 ? 20.746 3.745 -5.476 1.00 94.88 66 SER A CA 1
ATOM 523 C C . SER A 1 66 ? 19.305 4.102 -5.866 1.00 94.88 66 SER A C 1
ATOM 525 O O . SER A 1 66 ? 18.563 3.221 -6.305 1.00 94.88 66 SER A O 1
ATOM 527 N N . PRO A 1 67 ? 18.894 5.385 -5.794 1.00 91.06 67 PRO A N 1
ATOM 528 C CA . PRO A 1 67 ? 17.550 5.812 -6.206 1.00 91.06 67 PRO A CA 1
ATOM 529 C C . PRO A 1 67 ? 17.217 5.567 -7.687 1.00 91.06 67 PRO A C 1
ATOM 531 O O . PRO A 1 67 ? 16.047 5.503 -8.053 1.00 91.06 67 PRO A O 1
ATOM 534 N N . ALA A 1 68 ? 18.227 5.452 -8.547 1.00 92.44 68 ALA A N 1
ATOM 535 C CA . ALA A 1 68 ? 18.092 5.172 -9.973 1.00 92.44 68 ALA A CA 1
ATOM 536 C C . ALA A 1 68 ? 19.129 4.118 -10.394 1.00 92.44 68 ALA A C 1
ATOM 538 O O . ALA A 1 68 ? 20.177 4.029 -9.742 1.00 92.44 68 ALA A O 1
ATOM 539 N N . PRO A 1 69 ? 18.861 3.328 -11.449 1.00 93.50 69 PRO A N 1
ATOM 540 C CA . PRO A 1 69 ? 19.823 2.368 -11.971 1.00 93.50 69 PRO A CA 1
ATOM 541 C C . PRO A 1 69 ? 21.091 3.070 -12.501 1.00 93.50 69 PRO A C 1
ATOM 543 O O . PRO A 1 69 ? 21.072 4.287 -12.716 1.00 93.50 69 PRO A O 1
ATOM 546 N N . PRO A 1 70 ? 22.195 2.323 -12.696 1.00 89.69 70 PRO A N 1
ATOM 547 C CA . PRO A 1 70 ? 23.418 2.823 -13.325 1.00 89.69 70 PRO A CA 1
ATOM 548 C C . PRO A 1 70 ? 23.171 3.673 -14.586 1.00 89.69 70 PRO A C 1
ATOM 550 O O . PRO A 1 70 ? 22.270 3.394 -15.376 1.00 89.69 70 PRO A O 1
ATOM 553 N N . SER A 1 71 ? 23.958 4.741 -14.765 1.00 85.31 71 SER A N 1
ATOM 554 C CA . SER A 1 71 ? 23.728 5.771 -15.794 1.00 85.31 71 SER A CA 1
ATOM 555 C C . SER A 1 71 ? 23.953 5.304 -17.237 1.00 85.31 71 SER A C 1
ATOM 557 O O . SER A 1 71 ? 23.569 6.003 -18.172 1.00 85.31 71 SER A O 1
ATOM 559 N N . ASP A 1 72 ? 24.572 4.143 -17.426 1.00 84.31 72 ASP A N 1
ATOM 560 C CA . ASP A 1 72 ? 24.729 3.446 -18.704 1.00 84.31 72 ASP A CA 1
ATOM 561 C C . ASP A 1 72 ? 23.443 2.731 -19.163 1.00 84.31 72 ASP A C 1
ATOM 563 O O . ASP A 1 72 ? 23.292 2.414 -20.348 1.00 84.31 72 ASP A O 1
ATOM 567 N N . ILE A 1 73 ? 22.468 2.546 -18.268 1.00 87.44 73 ILE A N 1
ATOM 568 C CA . ILE A 1 73 ? 21.131 2.054 -18.610 1.00 87.44 73 ILE A CA 1
ATOM 569 C C . ILE A 1 73 ? 20.299 3.234 -19.105 1.00 87.44 73 ILE A C 1
ATOM 571 O O . ILE A 1 73 ? 19.672 3.973 -18.344 1.00 87.44 73 ILE A O 1
ATOM 575 N N . THR A 1 74 ? 20.299 3.411 -20.422 1.00 87.56 74 THR A N 1
ATOM 576 C CA . THR A 1 74 ? 19.573 4.490 -21.091 1.00 87.56 74 THR A CA 1
ATOM 577 C C . THR A 1 74 ? 18.313 3.967 -21.782 1.00 87.56 74 THR A C 1
ATOM 579 O O . THR A 1 74 ? 18.241 2.788 -22.132 1.00 87.56 74 THR A O 1
ATOM 582 N N . PRO A 1 75 ? 17.326 4.832 -22.080 1.00 86.44 75 PRO A N 1
ATOM 583 C CA . PRO A 1 75 ? 16.138 4.439 -22.845 1.00 86.44 75 PRO A CA 1
ATOM 584 C C . PRO A 1 75 ? 16.446 3.973 -24.276 1.00 86.44 75 PRO A C 1
ATOM 586 O O . PRO A 1 75 ? 15.577 3.405 -24.930 1.00 86.44 75 PRO A O 1
ATOM 589 N N . THR A 1 76 ? 17.651 4.263 -24.774 1.00 89.81 76 THR A N 1
ATOM 590 C CA . THR A 1 76 ? 18.140 3.895 -26.109 1.00 89.81 76 THR A CA 1
ATOM 591 C C . THR A 1 76 ? 18.992 2.626 -26.119 1.00 89.81 76 THR A C 1
ATOM 593 O O . THR A 1 76 ? 19.367 2.167 -27.195 1.00 89.81 76 THR A O 1
ATOM 596 N N . SER A 1 77 ? 19.319 2.072 -24.947 1.00 90.38 77 SER A N 1
ATOM 597 C CA . SER A 1 77 ? 20.051 0.809 -24.829 1.00 90.38 77 SER A CA 1
ATOM 598 C C . SER A 1 77 ? 19.199 -0.361 -25.345 1.00 90.38 77 SER A C 1
ATOM 600 O O . SER A 1 77 ? 17.973 -0.257 -25.450 1.00 90.38 77 SER A O 1
ATOM 602 N N . SER A 1 78 ? 19.827 -1.492 -25.684 1.00 90.62 78 SER A N 1
ATOM 603 C CA . SER A 1 78 ? 19.066 -2.675 -26.099 1.00 90.62 78 SER A CA 1
ATOM 604 C C . SER A 1 78 ? 18.215 -3.207 -24.937 1.00 90.62 78 SER A C 1
ATOM 606 O O . SER A 1 78 ? 18.578 -3.052 -23.771 1.00 90.62 78 SER A O 1
ATOM 608 N N . SER A 1 79 ? 17.091 -3.869 -25.236 1.00 90.00 79 SER A N 1
ATOM 609 C CA . SER A 1 79 ? 16.236 -4.469 -24.193 1.00 90.00 79 SER A CA 1
ATOM 610 C C . SER A 1 79 ? 17.021 -5.435 -23.290 1.00 90.00 79 SER A C 1
ATOM 612 O O . SER A 1 79 ? 16.828 -5.438 -22.075 1.00 90.00 79 SER A O 1
ATOM 614 N N . ALA A 1 80 ? 17.968 -6.190 -23.861 1.00 89.81 80 ALA A N 1
ATOM 615 C CA . ALA A 1 80 ? 18.827 -7.104 -23.113 1.00 89.81 80 ALA A CA 1
ATOM 616 C C . ALA A 1 80 ? 19.737 -6.367 -22.116 1.00 89.81 80 ALA A C 1
ATOM 618 O O . ALA A 1 80 ? 19.787 -6.752 -20.948 1.00 89.81 80 ALA A O 1
ATOM 619 N N . ASP A 1 81 ? 20.391 -5.282 -22.543 1.00 91.00 81 ASP A N 1
ATOM 620 C CA . ASP A 1 81 ? 21.277 -4.494 -21.674 1.00 91.00 81 ASP A CA 1
ATOM 621 C C . ASP A 1 81 ? 20.487 -3.814 -20.548 1.00 91.00 81 ASP A C 1
ATOM 623 O O . ASP A 1 81 ? 20.904 -3.826 -19.387 1.00 91.00 81 ASP A O 1
ATOM 627 N N . ILE A 1 82 ? 19.304 -3.272 -20.873 1.00 93.56 82 ILE A N 1
ATOM 628 C CA . ILE A 1 82 ? 18.403 -2.672 -19.882 1.00 93.56 82 ILE A CA 1
ATOM 629 C C . ILE A 1 82 ? 18.011 -3.718 -18.832 1.00 93.56 82 ILE A C 1
ATOM 631 O O . ILE A 1 82 ? 18.157 -3.464 -17.636 1.00 93.56 82 ILE A O 1
ATOM 635 N N . LYS A 1 83 ? 17.549 -4.903 -19.257 1.00 94.12 83 LYS A N 1
ATOM 636 C CA . LYS A 1 83 ? 17.156 -5.984 -18.338 1.00 94.12 83 LYS A CA 1
ATOM 637 C C . LYS A 1 83 ? 18.329 -6.452 -17.478 1.00 94.12 83 LYS A C 1
ATOM 639 O O . LYS A 1 83 ? 18.157 -6.611 -16.272 1.00 94.12 83 LYS A O 1
ATOM 644 N N . GLN A 1 84 ? 19.521 -6.618 -18.051 1.00 93.00 84 GLN A N 1
ATOM 645 C CA . GLN A 1 84 ? 20.709 -7.028 -17.297 1.00 93.00 84 GLN A CA 1
ATOM 646 C C . GLN A 1 84 ? 21.061 -6.022 -16.193 1.00 93.00 84 GLN A C 1
ATOM 648 O O . GLN A 1 84 ? 21.287 -6.413 -15.046 1.00 93.00 84 GLN A O 1
ATOM 653 N N . GLY A 1 85 ? 21.083 -4.732 -16.527 1.00 93.56 85 GLY A N 1
ATOM 654 C CA . GLY A 1 85 ? 21.375 -3.673 -15.569 1.00 93.56 85 GLY A CA 1
ATOM 655 C C . GLY A 1 85 ? 20.310 -3.547 -14.474 1.00 93.56 85 GLY A C 1
ATOM 656 O O . GLY A 1 85 ? 20.630 -3.443 -13.286 1.00 93.56 85 GLY A O 1
ATOM 657 N N . LEU A 1 86 ? 19.032 -3.644 -14.852 1.00 96.62 86 LEU A N 1
ATOM 658 C CA . LEU A 1 86 ? 17.914 -3.637 -13.908 1.00 96.62 86 LEU A CA 1
ATOM 659 C C . LEU A 1 86 ? 17.914 -4.857 -12.984 1.00 96.62 86 LEU A C 1
ATOM 661 O O . LEU A 1 86 ? 17.602 -4.702 -11.808 1.00 96.62 86 LEU A O 1
ATOM 665 N N . ALA A 1 87 ? 18.284 -6.045 -13.468 1.00 96.00 87 ALA A N 1
ATOM 666 C CA . ALA A 1 87 ? 18.332 -7.256 -12.648 1.00 96.00 87 ALA A CA 1
ATOM 667 C C . ALA A 1 87 ? 19.335 -7.134 -11.490 1.00 96.00 87 ALA A C 1
ATOM 669 O O . ALA A 1 87 ? 19.093 -7.648 -10.398 1.00 96.00 87 ALA A O 1
ATOM 670 N N . GLN A 1 88 ? 20.451 -6.432 -11.712 1.00 95.19 88 GLN A N 1
ATOM 671 C CA . GLN A 1 88 ? 21.436 -6.159 -10.666 1.00 95.19 88 GLN A CA 1
ATOM 672 C C . GLN A 1 88 ? 20.944 -5.080 -9.698 1.00 95.19 88 GLN A C 1
ATOM 674 O O . GLN A 1 88 ? 21.005 -5.268 -8.484 1.00 95.19 88 GLN A O 1
ATOM 679 N N . TRP A 1 89 ? 20.433 -3.967 -10.229 1.00 97.75 89 TRP A N 1
ATOM 680 C CA . TRP A 1 89 ? 19.963 -2.836 -9.428 1.00 97.75 89 TRP A CA 1
ATOM 681 C C . TRP A 1 89 ? 18.735 -3.189 -8.573 1.00 97.75 89 TRP A C 1
ATOM 683 O O . TRP A 1 89 ? 18.715 -2.916 -7.377 1.00 97.75 89 TRP A O 1
ATOM 693 N N . ALA A 1 90 ? 17.743 -3.861 -9.157 1.00 97.88 90 ALA A N 1
ATOM 694 C CA . ALA A 1 90 ? 16.499 -4.259 -8.502 1.00 97.88 90 ALA A CA 1
ATOM 695 C C . ALA A 1 90 ? 16.526 -5.705 -7.984 1.00 97.88 90 ALA A C 1
ATOM 697 O O . ALA A 1 90 ? 15.473 -6.334 -7.855 1.00 97.88 90 ALA A O 1
ATOM 698 N N . LYS A 1 91 ? 17.712 -6.240 -7.663 1.00 98.25 91 LYS A N 1
ATOM 699 C CA . LYS A 1 91 ? 17.870 -7.624 -7.194 1.00 98.25 91 LYS A CA 1
ATOM 700 C C . LYS A 1 91 ? 16.916 -7.957 -6.043 1.00 98.25 91 LYS A C 1
ATOM 702 O O . LYS A 1 91 ? 16.205 -8.951 -6.118 1.00 98.25 91 LYS A O 1
ATOM 707 N N . GLN A 1 92 ? 16.879 -7.135 -4.993 1.00 98.62 92 GLN A N 1
ATOM 708 C CA . GLN A 1 92 ? 16.085 -7.439 -3.798 1.00 98.62 92 GLN A CA 1
ATOM 709 C C . GLN A 1 92 ? 14.569 -7.293 -3.997 1.00 98.62 92 GLN A C 1
ATOM 711 O O . GLN A 1 92 ? 13.847 -8.161 -3.498 1.00 98.62 92 GLN A O 1
ATOM 716 N N . PRO A 1 93 ? 14.063 -6.290 -4.746 1.00 98.62 93 PRO A N 1
ATOM 717 C CA . PRO A 1 93 ? 12.680 -6.305 -5.223 1.00 98.62 93 PRO A CA 1
ATOM 718 C C . PRO A 1 93 ? 12.316 -7.578 -6.002 1.00 98.62 93 PRO A C 1
ATOM 720 O O . PRO A 1 93 ? 11.256 -8.153 -5.786 1.00 98.62 93 PRO A O 1
ATOM 723 N N . LEU A 1 94 ? 13.199 -8.081 -6.871 1.00 98.69 94 LEU A N 1
ATOM 724 C CA . LEU A 1 94 ? 12.935 -9.320 -7.617 1.00 98.69 94 LEU A CA 1
ATOM 725 C C . LEU A 1 94 ? 13.002 -10.577 -6.733 1.00 98.69 94 LEU A C 1
ATOM 727 O O . LEU A 1 94 ? 12.292 -11.544 -6.996 1.00 98.69 94 LEU A O 1
ATOM 731 N N . GLU A 1 95 ? 13.826 -10.602 -5.681 1.00 98.69 95 GLU A N 1
ATOM 732 C CA . GLU A 1 95 ? 13.793 -11.682 -4.678 1.00 98.69 95 GLU A CA 1
ATOM 733 C C . GLU A 1 95 ? 12.471 -11.709 -3.899 1.00 98.69 95 GLU A C 1
ATOM 735 O O . GLU A 1 95 ? 11.948 -12.787 -3.611 1.00 98.69 95 GLU A O 1
ATOM 740 N N . GLU A 1 96 ? 11.881 -10.545 -3.618 1.00 98.81 96 GLU A N 1
ATOM 741 C CA . GLU A 1 96 ? 10.541 -10.463 -3.026 1.00 98.81 96 GLU A CA 1
ATOM 742 C C . GLU A 1 96 ? 9.481 -11.049 -3.968 1.00 98.81 96 GLU A C 1
ATOM 744 O O . GLU A 1 96 ? 8.670 -11.869 -3.541 1.00 98.81 96 GLU A O 1
ATOM 749 N N . VAL A 1 97 ? 9.547 -10.745 -5.269 1.00 98.81 97 VAL A N 1
ATOM 750 C CA . VAL A 1 97 ? 8.663 -11.364 -6.274 1.00 98.81 97 VAL A CA 1
ATOM 751 C C . VAL A 1 97 ? 8.821 -12.892 -6.295 1.00 98.81 97 VAL A C 1
ATOM 753 O O . VAL A 1 97 ? 7.818 -13.603 -6.326 1.00 98.81 97 VAL A O 1
ATOM 756 N N . ARG A 1 98 ? 10.045 -13.431 -6.189 1.00 98.75 98 ARG A N 1
ATOM 757 C CA . ARG A 1 98 ? 10.270 -14.892 -6.107 1.00 98.75 98 ARG A CA 1
ATOM 758 C C . ARG A 1 98 ? 9.666 -15.515 -4.851 1.00 98.75 98 ARG A C 1
ATOM 760 O O . ARG A 1 98 ? 9.114 -16.611 -4.920 1.00 98.75 98 ARG A O 1
ATOM 767 N N . PHE A 1 99 ? 9.764 -14.834 -3.711 1.00 98.81 99 PHE A N 1
ATOM 768 C CA . PHE A 1 99 ? 9.114 -15.262 -2.472 1.00 98.81 99 PHE A CA 1
ATOM 769 C C . PHE A 1 99 ? 7.589 -15.315 -2.622 1.00 98.81 99 PHE A C 1
ATOM 771 O O . PHE A 1 99 ? 6.965 -16.327 -2.301 1.00 98.81 99 PHE A O 1
ATOM 778 N N . LEU A 1 100 ? 6.986 -14.275 -3.198 1.00 98.81 100 LEU A N 1
ATOM 779 C CA . LEU A 1 100 ? 5.553 -14.267 -3.488 1.00 98.81 100 LEU A CA 1
ATOM 780 C C . LEU A 1 100 ? 5.158 -15.346 -4.510 1.00 98.81 100 LEU A C 1
ATOM 782 O O . LEU A 1 100 ? 4.059 -15.893 -4.421 1.00 98.81 100 LEU A O 1
ATOM 786 N N . GLY A 1 101 ? 6.054 -15.683 -5.445 1.00 98.62 101 GLY A N 1
ATOM 787 C CA . GLY A 1 101 ? 5.883 -16.766 -6.416 1.00 98.62 101 GLY A CA 1
ATOM 788 C C . GLY A 1 101 ? 5.655 -18.101 -5.720 1.00 98.62 101 GLY A C 1
ATOM 789 O O . GLY A 1 101 ? 4.646 -18.764 -5.958 1.00 98.62 101 GLY A O 1
ATOM 790 N N . ARG A 1 102 ? 6.509 -18.417 -4.741 1.00 98.56 102 ARG A N 1
ATOM 791 C CA . ARG A 1 102 ? 6.375 -19.614 -3.898 1.00 98.56 102 ARG A CA 1
ATOM 792 C C . ARG A 1 102 ? 5.054 -19.658 -3.134 1.00 98.56 102 ARG A C 1
ATOM 794 O O . ARG A 1 102 ? 4.434 -20.720 -3.057 1.00 98.56 102 ARG A O 1
ATOM 801 N N . ILE A 1 103 ? 4.576 -18.517 -2.625 1.00 98.62 103 ILE A N 1
ATOM 802 C CA . ILE A 1 103 ? 3.238 -18.427 -2.015 1.00 98.62 103 ILE A CA 1
ATOM 803 C C . ILE A 1 103 ? 2.158 -18.737 -3.059 1.00 98.62 103 ILE A C 1
ATOM 805 O O . ILE A 1 103 ? 1.297 -19.580 -2.819 1.00 98.62 103 ILE A O 1
ATOM 809 N N . ALA A 1 104 ? 2.185 -18.088 -4.225 1.00 98.19 104 ALA A N 1
ATOM 810 C CA . ALA A 1 104 ? 1.161 -18.259 -5.256 1.00 98.19 104 ALA A CA 1
ATOM 811 C C . ALA A 1 104 ? 1.086 -19.700 -5.799 1.00 98.19 104 ALA A C 1
ATOM 813 O O . ALA A 1 104 ? -0.012 -20.182 -6.091 1.00 98.19 104 ALA A O 1
ATOM 814 N N . GLU A 1 105 ? 2.231 -20.378 -5.883 1.00 98.00 105 GLU A N 1
ATOM 815 C CA . GLU A 1 105 ? 2.387 -21.760 -6.354 1.00 98.00 105 GLU A CA 1
ATOM 816 C C . GLU A 1 105 ? 2.209 -22.811 -5.250 1.00 98.00 105 GLU A C 1
ATOM 818 O O . GLU A 1 105 ? 2.168 -24.006 -5.540 1.00 98.00 105 GLU A O 1
ATOM 823 N N . CYS A 1 106 ? 2.053 -22.385 -3.991 1.00 97.62 106 CYS A N 1
ATOM 824 C CA . CYS A 1 106 ? 1.968 -23.263 -2.821 1.00 97.62 106 CYS A CA 1
ATOM 825 C C . CYS A 1 106 ? 3.206 -24.167 -2.650 1.00 97.62 106 CYS A C 1
ATOM 827 O O . CYS A 1 106 ? 3.078 -25.328 -2.261 1.00 97.62 106 CYS A O 1
ATOM 829 N N . GLN A 1 107 ? 4.399 -23.632 -2.923 1.00 97.38 107 GLN A N 1
ATOM 830 C CA . GLN A 1 107 ? 5.685 -24.330 -2.817 1.00 97.38 107 GLN A CA 1
ATOM 831 C C . GLN A 1 107 ? 6.594 -23.635 -1.788 1.00 97.38 107 GLN A C 1
ATOM 833 O O . GLN A 1 107 ? 7.520 -22.924 -2.179 1.00 97.38 107 GLN A O 1
ATOM 838 N N . PRO A 1 108 ? 6.322 -23.776 -0.476 1.00 97.06 108 PRO A N 1
ATOM 839 C CA . PRO A 1 108 ? 7.116 -23.107 0.550 1.00 97.06 108 PRO A CA 1
ATOM 840 C C . PRO A 1 108 ? 8.562 -23.610 0.556 1.00 97.06 108 PRO A C 1
ATOM 842 O O . PRO A 1 108 ? 8.811 -24.814 0.470 1.00 97.06 108 PRO A O 1
ATOM 845 N N . ALA A 1 109 ? 9.502 -22.682 0.714 1.00 97.31 109 ALA A N 1
ATOM 846 C CA . ALA A 1 109 ? 10.872 -22.975 1.109 1.00 97.31 109 ALA A CA 1
ATOM 847 C C . ALA A 1 109 ? 11.042 -22.838 2.632 1.00 97.31 109 ALA A C 1
ATOM 849 O O . ALA A 1 109 ? 10.255 -22.166 3.312 1.00 97.31 109 ALA A O 1
ATOM 850 N N . ASP A 1 110 ? 12.103 -23.445 3.166 1.00 96.88 110 ASP A N 1
ATOM 851 C CA . ASP A 1 110 ? 12.491 -23.261 4.563 1.00 96.88 110 ASP A CA 1
ATOM 852 C C . ASP A 1 110 ? 12.675 -21.768 4.857 1.00 96.88 110 ASP A C 1
ATOM 854 O O . ASP A 1 110 ? 13.403 -21.058 4.162 1.00 96.88 110 ASP A O 1
ATOM 858 N N . GLY A 1 111 ? 11.990 -21.278 5.889 1.00 96.94 111 GLY A N 1
ATOM 859 C CA . GLY A 1 111 ? 12.034 -19.863 6.235 1.00 96.94 111 GLY A CA 1
ATOM 860 C C . GLY A 1 111 ? 11.038 -18.972 5.479 1.00 96.94 111 GLY A C 1
ATOM 861 O O . GLY A 1 111 ? 11.084 -17.762 5.682 1.00 96.94 111 GLY A O 1
ATOM 862 N N . ASP A 1 112 ? 10.076 -19.493 4.712 1.00 98.06 112 ASP A N 1
ATOM 863 C CA . ASP A 1 112 ? 9.019 -18.657 4.103 1.00 98.06 112 ASP A CA 1
ATOM 864 C C . ASP A 1 112 ? 7.861 -18.297 5.052 1.00 98.06 112 ASP A C 1
ATOM 866 O O . ASP A 1 112 ? 7.150 -17.317 4.837 1.00 98.06 112 ASP A O 1
ATOM 870 N N . GLY A 1 113 ? 7.654 -19.086 6.109 1.00 97.44 113 GLY A N 1
ATOM 871 C CA . GLY A 1 113 ? 6.645 -18.799 7.132 1.00 97.44 113 GLY A CA 1
ATOM 872 C C . GLY A 1 113 ? 5.205 -19.113 6.700 1.00 97.44 113 GLY A C 1
ATOM 873 O O . GLY A 1 113 ? 4.257 -18.505 7.193 1.00 97.44 113 GLY A O 1
ATOM 874 N N . PHE A 1 114 ? 5.020 -20.074 5.791 1.00 97.94 114 PHE A N 1
ATOM 875 C CA . PHE A 1 114 ? 3.738 -20.723 5.488 1.00 97.94 114 PHE A CA 1
ATOM 876 C C . PHE A 1 114 ? 3.975 -22.204 5.151 1.00 97.94 114 PHE A C 1
ATOM 878 O O . PHE A 1 114 ? 5.070 -22.574 4.738 1.00 97.94 114 PHE A O 1
ATOM 885 N N . SER A 1 115 ? 2.974 -23.064 5.349 1.00 95.44 115 SER A N 1
ATOM 886 C CA . SER A 1 115 ? 3.131 -24.522 5.194 1.00 95.44 115 SER A CA 1
ATOM 887 C C . SER A 1 115 ? 1.977 -25.224 4.479 1.00 95.44 115 SER A C 1
ATOM 889 O O . SER A 1 115 ? 2.082 -26.409 4.170 1.00 95.44 115 SER A O 1
ATOM 891 N N . THR A 1 116 ? 0.868 -24.533 4.200 1.00 96.19 116 THR A N 1
ATOM 892 C CA . THR A 1 116 ? -0.314 -25.161 3.590 1.00 96.19 116 THR A CA 1
ATOM 893 C C . THR A 1 116 ? -0.869 -24.355 2.422 1.00 96.19 116 THR A C 1
ATOM 895 O O . THR A 1 116 ? -0.819 -23.124 2.408 1.00 96.19 116 THR A O 1
ATOM 898 N N . ALA A 1 117 ? -1.501 -25.051 1.472 1.00 96.69 117 ALA A N 1
ATOM 899 C CA . ALA A 1 117 ? -2.237 -24.415 0.380 1.00 96.69 117 ALA A CA 1
ATOM 900 C C . ALA A 1 117 ? -3.372 -23.506 0.893 1.00 96.69 117 ALA A C 1
ATOM 902 O O . ALA A 1 117 ? -3.656 -22.471 0.297 1.00 96.69 117 ALA A O 1
ATOM 903 N N . GLY A 1 118 ? -3.989 -23.851 2.032 1.00 97.31 118 GLY A N 1
ATOM 904 C CA . GLY A 1 118 ? -5.019 -23.027 2.670 1.00 97.31 118 GLY A CA 1
ATOM 905 C C . GLY A 1 118 ? -4.492 -21.673 3.153 1.00 97.31 118 GLY A C 1
ATOM 906 O O . GLY A 1 118 ? -5.167 -20.663 2.972 1.00 97.31 118 GLY A O 1
ATOM 907 N N . GLN A 1 119 ? -3.275 -21.631 3.708 1.00 97.50 119 GLN A N 1
ATOM 908 C CA . GLN A 1 119 ? -2.598 -20.379 4.066 1.00 97.50 119 GLN A CA 1
ATOM 909 C C . GLN A 1 119 ? -2.231 -19.570 2.820 1.00 97.50 119 GLN A C 1
ATOM 911 O O . GLN A 1 119 ? -2.562 -18.392 2.735 1.00 97.50 119 GLN A O 1
ATOM 916 N N . ALA A 1 120 ? -1.618 -20.204 1.820 1.00 97.94 120 ALA A N 1
ATOM 917 C CA . ALA A 1 120 ? -1.257 -19.554 0.561 1.00 97.94 120 ALA A CA 1
ATOM 918 C C . ALA A 1 120 ? -2.471 -18.971 -0.194 1.00 97.94 120 ALA A C 1
ATOM 920 O O . ALA A 1 120 ? -2.392 -17.903 -0.808 1.00 97.94 120 ALA A O 1
ATOM 921 N N . ALA A 1 121 ? -3.630 -19.632 -0.118 1.00 97.69 121 ALA A N 1
ATOM 922 C CA . ALA A 1 121 ? -4.884 -19.158 -0.703 1.00 97.69 121 ALA A CA 1
ATOM 923 C C . ALA A 1 121 ? -5.446 -17.891 -0.026 1.00 97.69 121 ALA A C 1
ATOM 925 O O . ALA A 1 121 ? -6.305 -17.224 -0.608 1.00 97.69 121 ALA A O 1
ATOM 926 N N . LYS A 1 122 ? -4.964 -17.527 1.174 1.00 98.12 122 LYS A N 1
ATOM 927 C CA . LYS A 1 122 ? -5.333 -16.267 1.839 1.00 98.12 122 LYS A CA 1
ATOM 928 C C . LYS A 1 122 ? -4.758 -15.042 1.129 1.00 98.12 122 LYS A C 1
ATOM 930 O O . LYS A 1 122 ? -5.368 -13.983 1.229 1.00 98.12 122 LYS A O 1
ATOM 935 N N . MET A 1 123 ? -3.661 -15.173 0.376 1.00 98.50 123 MET A N 1
ATOM 936 C CA . MET A 1 123 ? -3.147 -14.085 -0.461 1.00 98.50 123 MET A CA 1
ATOM 937 C C . MET A 1 123 ? -4.028 -13.922 -1.704 1.00 98.50 123 MET A C 1
ATOM 939 O O . MET A 1 123 ? -3.860 -14.633 -2.704 1.00 98.50 123 MET A O 1
ATOM 943 N N . LYS A 1 124 ? -4.980 -12.986 -1.629 1.00 98.12 124 LYS A N 1
ATOM 944 C CA . LYS A 1 124 ? -5.957 -12.706 -2.696 1.00 98.12 124 LYS A CA 1
ATOM 945 C C . LYS A 1 124 ? -5.380 -11.830 -3.801 1.00 98.12 124 LYS A C 1
ATOM 947 O O . LYS A 1 124 ? -5.801 -11.942 -4.949 1.00 98.12 124 LYS A O 1
ATOM 952 N N . GLY A 1 125 ? -4.393 -11.008 -3.461 1.00 98.00 125 GLY A N 1
ATOM 953 C CA . GLY A 1 125 ? -3.622 -10.219 -4.407 1.00 98.00 125 GLY A CA 1
ATOM 954 C C . GLY A 1 125 ? -2.334 -9.695 -3.784 1.00 98.00 125 GLY A C 1
ATOM 955 O O . GLY A 1 125 ? -2.159 -9.745 -2.565 1.00 98.00 125 GLY A O 1
ATOM 956 N N . CYS A 1 126 ? -1.437 -9.193 -4.625 1.00 98.56 126 CYS A N 1
ATOM 957 C CA . CYS A 1 126 ? -0.229 -8.501 -4.195 1.00 98.56 126 CYS A CA 1
ATOM 958 C C . CYS A 1 126 ? -0.021 -7.179 -4.948 1.00 98.56 126 CYS A C 1
ATOM 960 O O . CYS A 1 126 ? -0.276 -7.063 -6.150 1.00 98.56 126 CYS A O 1
ATOM 962 N N . VAL A 1 127 ? 0.452 -6.185 -4.207 1.00 98.81 127 VAL A N 1
ATOM 963 C CA . VAL A 1 127 ? 0.965 -4.909 -4.693 1.00 98.81 127 VAL A CA 1
ATOM 964 C C . VAL A 1 127 ? 2.484 -4.993 -4.627 1.00 98.81 127 VAL A C 1
ATOM 966 O O . VAL A 1 127 ? 3.039 -5.030 -3.531 1.00 98.81 127 VAL A O 1
ATOM 969 N N . ILE A 1 128 ? 3.153 -5.065 -5.777 1.00 98.75 128 ILE A N 1
ATOM 970 C CA . ILE A 1 128 ? 4.614 -5.247 -5.849 1.00 98.75 128 ILE A CA 1
ATOM 971 C C . ILE A 1 128 ? 5.337 -3.930 -6.158 1.00 98.75 128 ILE A C 1
ATOM 973 O O . ILE A 1 128 ? 4.725 -2.949 -6.580 1.00 98.75 128 ILE A O 1
ATOM 977 N N . TYR A 1 129 ? 6.648 -3.881 -5.952 1.00 98.69 129 TYR A N 1
ATOM 978 C CA . TYR A 1 129 ? 7.438 -2.700 -6.294 1.00 98.69 129 TYR A CA 1
ATOM 979 C C . TYR A 1 129 ? 7.445 -2.430 -7.813 1.00 98.69 129 TYR A C 1
ATOM 981 O O . TYR A 1 129 ? 7.523 -3.363 -8.613 1.00 98.69 129 TYR A O 1
ATOM 989 N N . ALA A 1 130 ? 7.420 -1.154 -8.222 1.00 98.25 130 ALA A N 1
ATOM 990 C CA . ALA A 1 130 ? 7.836 -0.753 -9.571 1.00 98.25 130 ALA A CA 1
ATOM 991 C C . ALA A 1 130 ? 8.457 0.662 -9.616 1.00 98.25 130 ALA A C 1
ATOM 993 O O . ALA A 1 130 ? 8.002 1.562 -8.908 1.00 98.25 130 ALA A O 1
ATOM 994 N N . PRO A 1 131 ? 9.464 0.911 -10.477 1.00 97.88 131 PRO A N 1
ATOM 995 C CA . PRO A 1 131 ? 10.232 2.156 -10.497 1.00 97.88 131 PRO A CA 1
ATOM 996 C C . PRO A 1 131 ? 9.618 3.211 -11.441 1.00 97.88 131 PRO A C 1
ATOM 998 O O . PRO A 1 131 ? 10.143 3.502 -12.516 1.00 97.88 131 PRO A O 1
AT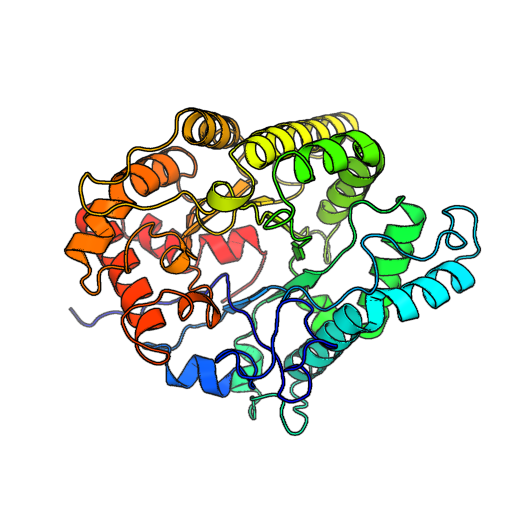OM 1001 N N . PHE A 1 132 ? 8.471 3.778 -11.058 1.00 98.31 132 PHE A N 1
ATOM 1002 C CA . PHE A 1 132 ? 7.662 4.671 -11.909 1.00 98.31 132 PHE A CA 1
ATOM 1003 C C . PHE A 1 132 ? 8.356 5.957 -12.380 1.00 98.31 132 PHE A C 1
ATOM 1005 O O . PHE A 1 132 ? 7.929 6.537 -13.379 1.00 98.31 132 PHE A O 1
ATOM 1012 N N . HIS A 1 133 ? 9.406 6.403 -11.693 1.00 96.88 133 HIS A N 1
ATOM 1013 C CA . HIS A 1 133 ? 10.195 7.578 -12.070 1.00 96.88 133 HIS A CA 1
ATOM 1014 C C . HIS A 1 133 ? 11.095 7.336 -13.287 1.00 96.88 133 HIS A C 1
ATOM 1016 O O . HIS A 1 133 ? 11.508 8.295 -13.937 1.00 96.88 133 HIS A O 1
ATOM 1022 N N . LEU A 1 134 ? 11.398 6.077 -13.619 1.00 97.25 134 LEU A N 1
ATOM 1023 C CA . LEU A 1 134 ? 12.294 5.757 -14.727 1.00 97.25 134 LEU A CA 1
ATOM 1024 C C . LEU A 1 134 ? 11.655 6.059 -16.088 1.00 97.25 134 LEU A C 1
ATOM 1026 O O . LEU A 1 134 ? 10.436 5.947 -16.240 1.00 97.25 134 LEU A O 1
ATOM 1030 N N . PRO A 1 135 ? 12.460 6.384 -17.116 1.00 96.88 135 PRO A N 1
ATOM 1031 C CA . PRO A 1 135 ? 11.958 6.543 -18.476 1.00 96.88 135 PRO A CA 1
ATOM 1032 C C . PRO A 1 135 ? 11.114 5.346 -18.926 1.00 96.88 135 PRO A C 1
ATOM 1034 O O . PRO A 1 135 ? 11.461 4.199 -18.645 1.00 96.88 135 PRO A O 1
ATOM 1037 N N . THR A 1 136 ? 10.030 5.600 -19.665 1.00 96.62 136 THR A N 1
ATOM 1038 C CA . THR A 1 136 ? 9.041 4.564 -20.011 1.00 96.62 136 THR A CA 1
ATOM 1039 C C . THR A 1 136 ? 9.627 3.284 -20.626 1.00 96.62 136 THR A C 1
ATOM 1041 O O . THR A 1 136 ? 9.211 2.217 -20.182 1.00 96.62 136 THR A O 1
ATOM 1044 N N . PRO A 1 137 ? 10.606 3.315 -21.555 1.00 95.81 137 PRO A N 1
ATOM 1045 C CA . PRO A 1 137 ? 11.214 2.079 -22.063 1.00 95.81 137 PRO A CA 1
ATOM 1046 C C . PRO A 1 137 ? 11.913 1.240 -20.978 1.00 95.81 137 PRO A C 1
ATOM 1048 O O . PRO A 1 137 ? 11.827 0.016 -20.984 1.00 95.81 137 PRO A O 1
ATOM 1051 N N . VAL A 1 138 ? 12.559 1.895 -20.008 1.00 97.44 138 VAL A N 1
ATOM 1052 C CA . VAL A 1 138 ? 13.242 1.229 -18.887 1.00 97.44 138 VAL A CA 1
ATOM 1053 C C . VAL A 1 138 ? 12.222 0.666 -17.894 1.00 97.44 138 VAL A C 1
ATOM 1055 O O . VAL A 1 138 ? 12.354 -0.469 -17.444 1.00 97.44 138 VAL A O 1
ATOM 1058 N N . PHE A 1 139 ? 11.163 1.423 -17.597 1.00 97.44 139 PHE A N 1
ATOM 1059 C CA . PHE A 1 139 ? 10.045 0.949 -16.777 1.00 97.44 139 PHE A CA 1
ATOM 1060 C C . PHE A 1 139 ? 9.345 -0.271 -17.400 1.00 97.44 139 PHE A C 1
ATOM 1062 O O . PHE A 1 139 ? 9.043 -1.233 -16.700 1.00 97.44 139 PHE A O 1
ATOM 1069 N N . GLN A 1 140 ? 9.129 -0.268 -18.717 1.00 96.25 140 GLN A N 1
ATOM 1070 C CA . GLN A 1 140 ? 8.559 -1.405 -19.446 1.00 96.25 140 GLN A CA 1
ATOM 1071 C C . GLN A 1 140 ? 9.436 -2.652 -19.341 1.00 96.25 140 GLN A C 1
ATOM 1073 O O . GLN A 1 140 ? 8.932 -3.715 -18.989 1.00 96.25 140 GLN A O 1
ATOM 1078 N N . ALA A 1 141 ? 10.747 -2.508 -19.549 1.00 96.81 141 ALA A N 1
ATOM 1079 C CA . ALA A 1 141 ? 11.691 -3.608 -19.379 1.00 96.81 141 ALA A CA 1
ATOM 1080 C C . ALA A 1 141 ? 11.698 -4.158 -17.940 1.00 96.81 141 ALA A C 1
ATOM 1082 O O . ALA A 1 141 ? 11.806 -5.370 -17.750 1.00 96.81 141 ALA A O 1
ATOM 1083 N N . TYR A 1 142 ? 11.538 -3.290 -16.930 1.00 97.62 142 TYR A N 1
ATOM 1084 C CA . TYR A 1 142 ? 11.358 -3.726 -15.545 1.00 97.62 142 TYR A CA 1
ATOM 1085 C C . TYR A 1 142 ? 10.081 -4.557 -15.369 1.00 97.62 142 TYR A C 1
ATOM 1087 O O . TYR A 1 142 ? 10.142 -5.618 -14.755 1.00 97.62 142 TYR A O 1
ATOM 1095 N N . LEU A 1 143 ? 8.940 -4.103 -15.904 1.00 97.00 143 LEU A N 1
ATOM 1096 C CA . LEU A 1 143 ? 7.676 -4.839 -15.790 1.00 97.00 143 LEU A CA 1
ATOM 1097 C C . LEU A 1 143 ? 7.737 -6.206 -16.474 1.00 97.00 143 LEU A C 1
ATOM 1099 O O . LEU A 1 143 ? 7.273 -7.179 -15.891 1.00 97.00 143 LEU A O 1
ATOM 1103 N N . GLU A 1 144 ? 8.345 -6.294 -17.658 1.00 96.38 144 GLU A N 1
ATOM 1104 C CA . GLU A 1 144 ? 8.564 -7.576 -18.340 1.00 96.38 144 GLU A CA 1
ATOM 1105 C C . GLU A 1 144 ? 9.407 -8.527 -17.484 1.00 96.38 144 GLU A C 1
ATOM 1107 O O . GLU A 1 144 ? 9.050 -9.685 -17.303 1.00 96.38 144 GLU A O 1
ATOM 1112 N N . MET A 1 145 ? 10.499 -8.030 -16.900 1.00 97.31 145 MET A N 1
ATOM 1113 C CA . MET A 1 145 ? 11.346 -8.826 -16.011 1.00 97.31 145 MET A CA 1
ATOM 1114 C C . MET A 1 145 ? 10.601 -9.253 -14.737 1.00 97.31 145 MET A C 1
ATOM 1116 O O . MET A 1 145 ? 10.752 -10.386 -14.285 1.00 97.31 145 MET A O 1
ATOM 1120 N N . ALA A 1 146 ? 9.792 -8.370 -14.148 1.00 97.81 146 ALA A N 1
ATOM 1121 C CA . ALA A 1 146 ? 8.978 -8.698 -12.982 1.00 97.81 146 ALA A CA 1
ATOM 1122 C C . ALA A 1 146 ? 7.920 -9.765 -13.313 1.00 97.81 146 ALA A C 1
ATOM 1124 O O . ALA A 1 146 ? 7.715 -10.670 -12.508 1.00 97.81 146 ALA A O 1
ATOM 1125 N N . GLU A 1 147 ? 7.297 -9.704 -14.494 1.00 97.19 147 GLU A N 1
ATOM 1126 C CA . GLU A 1 147 ? 6.363 -10.720 -14.997 1.00 97.19 147 GLU A CA 1
ATOM 1127 C C . GLU A 1 147 ? 7.055 -12.071 -15.228 1.00 97.19 147 GLU A C 1
ATOM 1129 O O . GLU A 1 147 ? 6.560 -13.102 -14.768 1.00 97.19 147 GLU A O 1
ATOM 1134 N N . GLU A 1 148 ? 8.228 -12.067 -15.869 1.00 97.62 148 GLU A N 1
ATOM 1135 C CA . GLU A 1 148 ? 9.052 -13.263 -16.084 1.00 97.62 148 GLU A CA 1
ATOM 1136 C C . GLU A 1 148 ? 9.438 -13.931 -14.753 1.00 97.62 148 GLU A C 1
ATOM 1138 O O . GLU A 1 148 ? 9.325 -15.149 -14.616 1.00 97.62 148 GLU A O 1
ATOM 1143 N N . VAL A 1 149 ? 9.852 -13.142 -13.754 1.00 98.31 149 VAL A N 1
ATOM 1144 C CA . VAL A 1 149 ? 10.226 -13.639 -12.418 1.00 98.31 149 VAL A CA 1
ATOM 1145 C C . VAL A 1 149 ? 9.012 -14.102 -11.612 1.00 98.31 149 VAL A C 1
ATOM 1147 O O . VAL A 1 149 ? 9.113 -15.079 -10.873 1.00 98.31 149 VAL A O 1
ATOM 1150 N N . ALA A 1 150 ? 7.874 -13.417 -11.736 1.00 98.19 150 ALA A N 1
ATOM 1151 C CA . ALA A 1 150 ? 6.638 -13.785 -11.055 1.00 98.19 150 ALA A CA 1
ATOM 1152 C C . ALA A 1 150 ? 6.070 -15.113 -11.570 1.00 98.19 150 ALA A C 1
ATOM 1154 O O . ALA A 1 150 ? 5.471 -15.873 -10.807 1.00 98.19 150 ALA A O 1
ATOM 1155 N N . GLY A 1 151 ? 6.215 -15.377 -12.869 1.00 97.75 151 GLY A N 1
ATOM 1156 C CA . GLY A 1 151 ? 5.528 -16.479 -13.524 1.00 97.75 151 GLY A CA 1
ATOM 1157 C C . GLY A 1 151 ? 3.999 -16.295 -13.539 1.00 97.75 151 GLY A C 1
ATOM 1158 O O . GLY A 1 151 ? 3.436 -15.383 -12.922 1.00 97.75 151 GLY A O 1
ATOM 1159 N N . PRO A 1 152 ? 3.270 -17.171 -14.249 1.00 96.31 152 PRO A N 1
ATOM 1160 C CA . PRO A 1 152 ? 1.838 -16.989 -14.486 1.00 96.31 152 PRO A CA 1
ATOM 1161 C C . PRO A 1 152 ? 0.995 -17.061 -13.205 1.00 96.31 152 PRO A C 1
ATOM 1163 O O . PRO A 1 152 ? -0.022 -16.370 -13.100 1.00 96.31 152 PRO A O 1
ATOM 1166 N N . ALA A 1 153 ? 1.407 -17.872 -12.222 1.00 96.38 153 ALA A N 1
ATOM 1167 C CA . ALA A 1 153 ? 0.668 -18.061 -10.977 1.00 96.38 153 ALA A CA 1
ATOM 1168 C C . ALA A 1 153 ? 0.633 -16.782 -10.125 1.00 96.38 153 ALA A C 1
ATOM 1170 O O . ALA A 1 153 ? -0.447 -16.368 -9.692 1.00 96.38 153 ALA A O 1
ATOM 1171 N N . LEU A 1 154 ? 1.787 -16.134 -9.913 1.00 97.62 154 LEU A N 1
ATOM 1172 C CA . LEU A 1 154 ? 1.849 -14.879 -9.166 1.00 97.62 154 LEU A CA 1
ATOM 1173 C C . LEU A 1 154 ? 1.396 -13.692 -10.006 1.00 97.62 154 LEU A C 1
ATOM 1175 O O . LEU A 1 154 ? 0.649 -12.867 -9.489 1.00 97.62 154 LEU A O 1
ATOM 1179 N N . TRP A 1 155 ? 1.790 -13.593 -11.280 1.00 96.56 155 TRP A N 1
ATOM 1180 C CA . TRP A 1 155 ? 1.383 -12.463 -12.123 1.00 96.56 155 TRP A CA 1
ATOM 1181 C C . TRP A 1 155 ? -0.143 -12.372 -12.243 1.00 96.56 155 TRP A C 1
ATOM 1183 O O . TRP A 1 155 ? -0.731 -11.291 -12.197 1.00 96.56 155 TRP A O 1
ATOM 1193 N N . GLY A 1 156 ? -0.816 -13.529 -12.252 1.00 94.69 156 GLY A N 1
ATOM 1194 C CA . GLY A 1 156 ? -2.268 -13.637 -12.148 1.00 94.69 156 GLY A CA 1
ATOM 1195 C C . GLY A 1 156 ? -2.878 -13.058 -10.860 1.00 94.69 156 GLY A C 1
ATOM 1196 O O . GLY A 1 156 ? -4.083 -12.811 -10.834 1.00 94.69 156 GLY A O 1
ATOM 1197 N N . ARG A 1 157 ? -2.081 -12.829 -9.812 1.00 95.81 157 ARG A N 1
ATOM 1198 C CA . ARG A 1 157 ? -2.468 -12.240 -8.519 1.00 95.81 157 ARG A CA 1
ATOM 1199 C C . ARG A 1 157 ? -1.887 -10.840 -8.281 1.00 95.81 157 ARG A C 1
ATOM 1201 O O . ARG A 1 157 ? -2.226 -10.233 -7.268 1.00 95.81 157 ARG A O 1
ATOM 1208 N N . VAL A 1 158 ? -1.069 -10.296 -9.186 1.00 97.50 158 VAL A N 1
ATOM 1209 C CA . VAL A 1 158 ? -0.620 -8.898 -9.088 1.00 97.50 158 VAL A CA 1
ATOM 1210 C C . VAL A 1 158 ? -1.815 -7.983 -9.348 1.00 97.50 158 VAL A C 1
ATOM 1212 O O . VAL A 1 158 ? -2.427 -8.018 -10.420 1.00 97.50 158 VAL A O 1
ATOM 1215 N N . VAL A 1 159 ? -2.171 -7.186 -8.342 1.00 97.62 159 VAL A N 1
ATOM 1216 C CA . VAL A 1 159 ? -3.333 -6.276 -8.355 1.00 97.62 159 VAL A CA 1
ATOM 1217 C C . VAL A 1 159 ? -2.926 -4.811 -8.416 1.00 97.62 159 VAL A C 1
ATOM 1219 O O . VAL A 1 159 ? -3.747 -3.954 -8.744 1.00 97.62 159 VAL A O 1
ATOM 1222 N N . GLY A 1 160 ? -1.657 -4.522 -8.157 1.00 98.12 160 GLY A N 1
ATOM 1223 C CA . GLY A 1 160 ? -1.158 -3.167 -8.107 1.00 98.12 160 GLY A CA 1
ATOM 1224 C C . GLY A 1 160 ? 0.345 -3.088 -8.007 1.00 98.12 160 GLY A C 1
ATOM 1225 O O . GLY A 1 160 ? 1.043 -4.099 -7.916 1.00 98.12 160 GLY A O 1
ATOM 1226 N N . PHE A 1 161 ? 0.813 -1.850 -7.976 1.00 98.75 161 PHE A N 1
ATOM 1227 C CA . PHE A 1 161 ? 2.206 -1.541 -7.732 1.00 98.75 161 PHE A CA 1
ATOM 1228 C C . PHE A 1 161 ? 2.344 -0.415 -6.722 1.00 98.75 161 PHE A C 1
ATOM 1230 O O . PHE A 1 161 ? 1.458 0.434 -6.594 1.00 98.75 161 PHE A O 1
ATOM 1237 N N . ARG A 1 162 ? 3.488 -0.380 -6.046 1.00 98.69 162 ARG A N 1
ATOM 1238 C CA . ARG A 1 162 ? 3.867 0.725 -5.173 1.00 98.69 162 ARG A CA 1
ATOM 1239 C C . ARG A 1 162 ? 5.271 1.203 -5.507 1.00 98.69 162 ARG A C 1
ATOM 1241 O O . ARG A 1 162 ? 6.166 0.426 -5.832 1.00 98.69 162 ARG A O 1
ATOM 1248 N N . TYR A 1 163 ? 5.440 2.512 -5.409 1.00 98.00 163 TYR A N 1
ATOM 1249 C CA . TYR A 1 163 ? 6.733 3.153 -5.254 1.00 98.00 163 TYR A CA 1
ATOM 1250 C C . TYR A 1 163 ? 6.621 4.032 -4.023 1.00 98.00 163 TYR A C 1
ATOM 1252 O O . TYR A 1 163 ? 5.728 4.877 -3.945 1.00 98.00 163 TYR A O 1
ATOM 1260 N N . LEU A 1 164 ? 7.494 3.814 -3.050 1.00 94.75 164 LEU A N 1
ATOM 1261 C CA . LEU A 1 164 ? 7.386 4.475 -1.764 1.00 94.75 164 LEU A CA 1
ATOM 1262 C C . LEU A 1 164 ? 7.649 5.984 -1.921 1.00 94.75 164 LEU A C 1
ATOM 1264 O O . LEU A 1 164 ? 8.764 6.373 -2.263 1.00 94.75 164 LEU A O 1
ATOM 1268 N N . LEU A 1 165 ? 6.637 6.831 -1.690 1.00 96.94 165 LEU A N 1
ATOM 1269 C CA . LEU A 1 165 ? 6.707 8.305 -1.721 1.00 96.94 165 LEU A CA 1
ATOM 1270 C C . LEU A 1 165 ? 6.770 8.899 -0.299 1.00 96.94 165 LEU A C 1
ATOM 1272 O O . LEU A 1 165 ? 6.378 10.042 -0.084 1.00 96.94 165 LEU A O 1
ATOM 1276 N N . GLN A 1 166 ? 7.249 8.113 0.666 1.00 94.75 166 GLN A N 1
ATOM 1277 C CA . GLN A 1 166 ? 7.357 8.464 2.083 1.00 94.75 166 GLN A CA 1
ATOM 1278 C C . GLN A 1 166 ? 8.790 8.322 2.593 1.00 94.75 166 GLN A C 1
ATOM 1280 O O . GLN A 1 166 ? 9.569 7.518 2.074 1.00 94.75 166 GLN A O 1
ATOM 1285 N N . GLY A 1 167 ? 9.107 9.071 3.649 1.00 91.69 167 GLY A N 1
ATOM 1286 C CA . GLY A 1 167 ? 10.374 9.015 4.369 1.00 91.69 167 GLY A CA 1
ATOM 1287 C C . GLY A 1 167 ? 11.562 9.509 3.547 1.00 91.69 167 GLY A C 1
ATOM 1288 O O . GLY A 1 167 ? 12.691 9.104 3.825 1.00 91.69 167 GLY A O 1
ATOM 1289 N N . LYS A 1 168 ? 11.320 10.338 2.522 1.00 93.00 168 LYS A N 1
ATOM 1290 C CA . LYS A 1 168 ? 12.368 10.842 1.618 1.00 93.00 168 LYS A CA 1
ATOM 1291 C C . LYS A 1 168 ? 12.928 12.201 2.031 1.00 93.00 168 LYS A C 1
ATOM 1293 O O . LYS A 1 168 ? 13.946 12.607 1.477 1.00 93.00 168 LYS A O 1
ATOM 1298 N N . GLY A 1 169 ? 12.296 12.874 2.988 1.00 93.50 169 GLY A N 1
ATOM 1299 C CA . GLY A 1 169 ? 12.615 14.233 3.399 1.00 93.50 169 GLY A CA 1
ATOM 1300 C C . GLY A 1 169 ? 11.775 15.286 2.677 1.00 93.50 169 GLY A C 1
ATOM 1301 O O . GLY A 1 169 ? 11.227 15.065 1.591 1.00 93.50 169 GLY A O 1
ATOM 1302 N N . GLU A 1 170 ? 11.696 16.458 3.304 1.00 94.19 170 GLU A N 1
ATOM 1303 C CA . GLU A 1 170 ? 10.914 17.594 2.824 1.00 94.19 170 GLU A CA 1
ATOM 1304 C C . GLU A 1 170 ? 11.333 18.020 1.406 1.00 94.19 170 GLU A C 1
ATOM 1306 O O . GLU A 1 170 ? 12.514 18.101 1.068 1.00 94.19 170 GLU A O 1
ATOM 1311 N N . GLY A 1 171 ? 10.346 18.250 0.536 1.00 94.94 171 GLY A N 1
ATOM 1312 C CA . GLY A 1 171 ? 10.551 18.700 -0.847 1.00 94.94 171 GLY A CA 1
ATOM 1313 C C . GLY A 1 171 ? 11.052 17.635 -1.835 1.00 94.94 171 GLY A C 1
ATOM 1314 O O . GLY A 1 171 ? 10.883 17.813 -3.044 1.00 94.94 171 GLY A O 1
ATOM 1315 N N . VAL A 1 172 ? 11.592 16.501 -1.372 1.00 96.25 172 VAL A N 1
ATOM 1316 C CA . VAL A 1 172 ? 12.194 15.477 -2.250 1.00 96.25 172 VAL A CA 1
ATOM 1317 C C . VAL A 1 172 ? 11.160 14.835 -3.175 1.00 96.25 172 VAL A C 1
ATOM 1319 O O . VAL A 1 172 ? 11.398 14.706 -4.378 1.00 96.25 172 VAL A O 1
ATOM 1322 N N . VAL A 1 173 ? 9.989 14.474 -2.643 1.00 96.69 173 VAL A N 1
ATOM 1323 C CA . VAL A 1 173 ? 8.898 13.883 -3.438 1.00 96.69 173 VAL A CA 1
ATOM 1324 C C . VAL A 1 173 ? 8.391 14.873 -4.482 1.00 96.69 173 VAL A C 1
ATOM 1326 O O . VAL A 1 173 ? 8.291 14.520 -5.654 1.00 96.69 173 VAL A O 1
ATOM 1329 N N . ALA A 1 174 ? 8.123 16.119 -4.080 1.00 96.06 174 ALA A N 1
ATOM 1330 C CA . ALA A 1 174 ? 7.631 17.150 -4.989 1.00 96.06 174 ALA A CA 1
ATOM 1331 C C . ALA A 1 174 ? 8.616 17.400 -6.142 1.00 96.06 174 ALA A C 1
ATOM 1333 O O . ALA A 1 174 ? 8.217 17.340 -7.305 1.00 96.06 174 ALA A O 1
ATOM 1334 N N . GLY A 1 175 ? 9.906 17.568 -5.832 1.00 97.00 175 GLY A N 1
ATOM 1335 C CA . GLY A 1 175 ? 10.943 17.760 -6.844 1.00 97.00 175 GLY A CA 1
ATOM 1336 C C . GLY A 1 175 ? 11.126 16.549 -7.764 1.00 97.00 175 GLY A C 1
ATOM 1337 O O . GLY A 1 175 ? 11.400 16.716 -8.950 1.00 97.00 175 GLY A O 1
ATOM 1338 N N . MET A 1 176 ? 10.953 15.323 -7.256 1.00 96.94 176 MET A N 1
ATOM 1339 C CA . MET A 1 176 ? 10.996 14.110 -8.080 1.00 96.94 176 MET A CA 1
ATOM 1340 C C . MET A 1 176 ? 9.816 14.022 -9.049 1.00 96.94 176 MET A C 1
ATOM 1342 O O . MET A 1 176 ? 10.022 13.767 -10.233 1.00 96.94 176 MET A O 1
ATOM 1346 N N . LEU A 1 177 ? 8.592 14.250 -8.567 1.00 97.62 177 LEU A N 1
ATOM 1347 C CA . LEU A 1 177 ? 7.399 14.202 -9.414 1.00 97.62 177 LEU A CA 1
ATOM 1348 C C . LEU A 1 177 ? 7.393 15.318 -10.465 1.00 97.62 177 LEU A C 1
ATOM 1350 O O . LEU A 1 177 ? 6.890 15.111 -11.566 1.00 97.62 177 LEU A O 1
ATOM 1354 N N . GLU A 1 178 ? 7.965 16.481 -10.150 1.00 96.62 178 GLU A N 1
ATOM 1355 C CA . GLU A 1 178 ? 8.109 17.584 -11.100 1.00 96.62 178 GLU A CA 1
ATOM 1356 C C . GLU A 1 178 ? 9.159 17.285 -12.176 1.00 96.62 178 GLU A C 1
ATOM 1358 O O . GLU A 1 178 ? 8.857 17.377 -13.367 1.00 96.62 178 GLU A O 1
ATOM 1363 N N . ARG A 1 179 ? 10.368 16.879 -11.771 1.00 96.81 179 ARG A N 1
ATOM 1364 C CA . ARG A 1 179 ? 11.478 16.598 -12.691 1.00 96.81 179 ARG A CA 1
ATOM 1365 C C . ARG A 1 179 ? 11.173 15.436 -13.637 1.00 96.81 179 ARG A C 1
ATOM 1367 O O . ARG A 1 179 ? 11.459 15.529 -14.826 1.00 96.81 179 ARG A O 1
ATOM 1374 N N . ASP A 1 180 ? 10.566 14.368 -13.119 1.00 96.62 180 ASP A N 1
ATOM 1375 C CA . ASP A 1 180 ? 10.342 13.117 -13.851 1.00 96.62 180 ASP A CA 1
ATOM 1376 C C . ASP A 1 180 ? 8.869 12.967 -14.310 1.00 96.62 180 ASP A C 1
ATOM 1378 O O . ASP A 1 180 ? 8.394 11.864 -14.595 1.00 96.62 180 ASP A O 1
ATOM 1382 N N . GLN A 1 181 ? 8.121 14.078 -14.388 1.00 97.69 181 GLN A N 1
ATOM 1383 C CA . GLN A 1 181 ? 6.662 14.108 -14.589 1.00 97.69 181 GLN A CA 1
ATOM 1384 C C . GLN A 1 181 ? 6.181 13.298 -15.799 1.00 97.69 181 GLN A C 1
ATOM 1386 O O . GLN A 1 181 ? 5.193 12.568 -15.710 1.00 97.69 181 GLN A O 1
ATOM 1391 N N . ALA A 1 182 ? 6.869 13.416 -16.939 1.00 97.69 182 ALA A N 1
ATOM 1392 C CA . ALA A 1 182 ? 6.481 12.721 -18.164 1.00 97.69 182 ALA A CA 1
ATOM 1393 C C . ALA A 1 182 ? 6.546 11.193 -17.997 1.00 97.69 182 ALA A C 1
ATOM 1395 O O . ALA A 1 182 ? 5.620 10.490 -18.415 1.00 97.69 182 ALA A O 1
ATOM 1396 N N . SER A 1 183 ? 7.599 10.695 -17.340 1.00 98.19 183 SER A N 1
ATOM 1397 C CA . SER A 1 183 ? 7.759 9.280 -16.999 1.00 98.19 183 SER A CA 1
ATOM 1398 C C . SER A 1 183 ? 6.650 8.827 -16.057 1.00 98.19 183 SER A C 1
ATOM 1400 O O . SER A 1 183 ? 5.934 7.883 -16.381 1.00 98.19 183 SER A O 1
ATOM 1402 N N . TRP A 1 184 ? 6.425 9.556 -14.959 1.00 98.56 184 TRP A N 1
ATOM 1403 C CA . TRP A 1 184 ? 5.383 9.238 -13.980 1.00 98.56 184 TRP A CA 1
ATOM 1404 C C . TRP A 1 184 ? 3.993 9.128 -14.607 1.00 98.56 184 TRP A C 1
ATOM 1406 O O . TRP A 1 184 ? 3.329 8.102 -14.469 1.00 98.56 184 TRP A O 1
ATOM 1416 N N . VAL A 1 185 ? 3.564 10.156 -15.344 1.00 98.62 185 VAL A N 1
ATOM 1417 C CA . VAL A 1 185 ? 2.242 10.185 -15.990 1.00 98.62 185 VAL A CA 1
ATOM 1418 C C . VAL A 1 185 ? 2.103 9.048 -17.003 1.00 98.62 185 VAL A C 1
ATOM 1420 O O . VAL A 1 185 ? 1.031 8.455 -17.137 1.00 98.62 185 VAL A O 1
ATOM 1423 N N . SER A 1 186 ? 3.180 8.725 -17.722 1.00 98.12 186 SER A N 1
ATOM 1424 C CA . SER A 1 186 ? 3.173 7.646 -18.704 1.00 98.12 186 SER A CA 1
ATOM 1425 C C . SER A 1 186 ? 3.114 6.264 -18.095 1.00 98.12 186 SER A C 1
ATOM 1427 O O . SER A 1 186 ? 2.245 5.473 -18.463 1.00 98.12 186 SER A O 1
ATOM 1429 N N . ASN A 1 187 ? 3.976 6.008 -17.125 1.00 98.50 187 ASN A N 1
ATOM 1430 C CA . ASN A 1 187 ? 4.102 4.717 -16.476 1.00 98.50 187 ASN A CA 1
ATOM 1431 C C . ASN A 1 187 ? 2.858 4.410 -15.630 1.00 98.50 187 ASN A C 1
ATOM 1433 O O . ASN A 1 187 ? 2.329 3.304 -15.709 1.00 98.50 187 ASN A O 1
ATOM 1437 N N . LEU A 1 188 ? 2.303 5.400 -14.917 1.00 98.38 188 LEU A N 1
ATOM 1438 C CA . LEU A 1 188 ? 1.018 5.243 -14.226 1.00 98.38 188 LEU A CA 1
ATOM 1439 C C . LEU A 1 188 ? -0.116 4.954 -15.209 1.00 98.38 188 LEU A C 1
ATOM 1441 O O . LEU A 1 188 ? -0.886 4.021 -14.996 1.00 98.38 188 LEU A O 1
ATOM 1445 N N . GLY A 1 189 ? -0.186 5.682 -16.328 1.00 96.94 189 GLY A N 1
ATOM 1446 C CA . GLY A 1 189 ? -1.199 5.457 -17.362 1.00 96.94 189 GLY A CA 1
ATOM 1447 C C . GLY A 1 189 ? -1.194 4.038 -17.946 1.00 96.94 189 GLY A C 1
ATOM 1448 O O . GLY A 1 189 ? -2.225 3.581 -18.439 1.00 96.94 189 GLY A O 1
ATOM 1449 N N . MET A 1 190 ? -0.075 3.307 -17.869 1.00 95.19 190 MET A N 1
ATOM 1450 C CA . MET A 1 190 ? -0.004 1.905 -18.292 1.00 95.19 190 MET A CA 1
ATOM 1451 C C . MET A 1 190 ? -0.784 0.959 -17.372 1.00 95.19 190 MET A C 1
ATOM 1453 O O . MET A 1 190 ? -1.306 -0.047 -17.857 1.00 95.19 190 MET A O 1
ATOM 1457 N N . LEU A 1 191 ? -0.929 1.291 -16.083 1.00 96.06 191 LEU A N 1
ATOM 1458 C CA . LEU A 1 191 ? -1.551 0.411 -15.090 1.00 96.06 191 LEU A CA 1
ATOM 1459 C C . LEU A 1 191 ? -3.002 0.070 -15.417 1.00 96.06 191 LEU A C 1
ATOM 1461 O O . LEU A 1 191 ? -3.442 -1.049 -15.171 1.00 96.06 191 LEU A O 1
ATOM 1465 N N . ARG A 1 192 ? -3.741 0.982 -16.056 1.00 91.81 192 ARG A N 1
ATOM 1466 C CA . ARG A 1 192 ? -5.142 0.744 -16.442 1.00 91.81 192 ARG A CA 1
ATOM 1467 C C . ARG A 1 192 ? -5.329 -0.437 -17.406 1.00 91.81 192 ARG A C 1
ATOM 1469 O O . ARG A 1 192 ? -6.426 -0.972 -17.503 1.00 91.81 192 ARG A O 1
ATOM 1476 N N . ARG A 1 193 ? -4.274 -0.855 -18.124 1.00 85.81 193 ARG A N 1
ATOM 1477 C CA . ARG A 1 193 ? -4.320 -2.029 -19.018 1.00 85.81 193 ARG A CA 1
ATOM 1478 C C . ARG A 1 193 ? -4.422 -3.327 -18.214 1.00 85.81 193 ARG A C 1
ATOM 1480 O O . ARG A 1 193 ? -5.191 -4.210 -18.589 1.00 85.81 193 ARG A O 1
ATOM 1487 N N . GLY A 1 194 ? -3.732 -3.370 -17.074 1.00 78.50 194 GLY A N 1
ATOM 1488 C CA . GLY A 1 194 ? -3.844 -4.398 -16.047 1.00 78.50 194 GLY A CA 1
ATOM 1489 C C . GLY A 1 194 ? -3.799 -5.840 -16.545 1.00 78.50 194 GLY A C 1
ATOM 1490 O O . GLY A 1 194 ? -3.270 -6.160 -17.608 1.00 78.50 194 GLY A O 1
ATOM 1491 N N . ARG A 1 195 ? -4.443 -6.711 -15.764 1.00 73.25 195 ARG A N 1
ATOM 1492 C CA . ARG A 1 195 ? -4.628 -8.135 -16.058 1.00 73.25 195 ARG A CA 1
ATOM 1493 C C . ARG A 1 195 ? -5.972 -8.384 -16.740 1.00 73.25 195 ARG A C 1
ATOM 1495 O O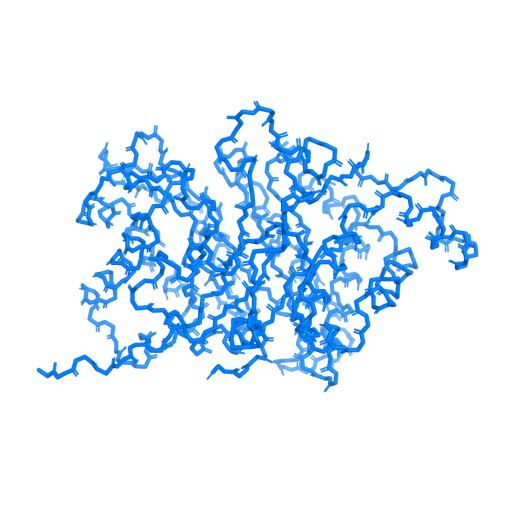 . ARG A 1 195 ? -7.017 -8.277 -16.096 1.00 73.25 195 ARG A O 1
ATOM 1502 N N . GLY A 1 196 ? -5.957 -8.742 -18.025 1.00 66.94 196 GLY A N 1
ATOM 1503 C CA . GLY A 1 196 ? -7.175 -9.115 -18.760 1.00 66.94 196 GLY A CA 1
ATOM 1504 C C . GLY A 1 196 ? -8.266 -8.034 -18.727 1.00 66.94 196 GLY A C 1
ATOM 1505 O O . GLY A 1 196 ? -9.445 -8.359 -18.642 1.00 66.94 196 GLY A O 1
ATOM 1506 N N . GLY A 1 197 ? -7.870 -6.755 -18.713 1.00 64.81 197 GLY A N 1
ATOM 1507 C CA . GLY A 1 197 ? -8.784 -5.609 -18.691 1.00 64.81 197 GLY A CA 1
ATOM 1508 C C . GLY A 1 197 ? -9.265 -5.152 -17.308 1.00 64.81 197 GLY A C 1
ATOM 1509 O O . GLY A 1 197 ? -10.029 -4.193 -17.245 1.00 64.81 197 GLY A O 1
ATOM 1510 N N . ARG A 1 198 ? -8.823 -5.777 -16.202 1.00 72.38 198 ARG A N 1
ATOM 1511 C CA . ARG A 1 198 ? -9.231 -5.386 -14.833 1.00 72.38 198 ARG A CA 1
ATOM 1512 C C . ARG A 1 198 ? -8.430 -4.236 -14.207 1.00 72.38 198 ARG A C 1
ATOM 1514 O O . ARG A 1 198 ? -8.776 -3.827 -13.106 1.00 72.38 198 ARG A O 1
ATOM 1521 N N . GLY A 1 199 ? -7.421 -3.695 -14.901 1.00 84.94 199 GLY A N 1
ATOM 1522 C CA . GLY A 1 199 ? -6.557 -2.607 -14.415 1.00 84.94 199 GLY A CA 1
ATOM 1523 C C . GLY A 1 199 ? -5.736 -2.970 -13.165 1.00 84.94 199 GLY A C 1
ATOM 1524 O O . GLY A 1 199 ? -6.144 -3.787 -12.349 1.00 84.94 199 GLY A O 1
ATOM 1525 N N . TRP A 1 200 ? -4.578 -2.355 -12.975 1.00 96.25 200 TRP A N 1
ATOM 1526 C CA . TRP A 1 200 ? -3.827 -2.390 -11.716 1.00 96.25 200 TRP A CA 1
ATOM 1527 C C . TRP A 1 200 ? -4.025 -1.081 -10.949 1.00 96.25 200 TRP A C 1
ATOM 1529 O O . TRP A 1 200 ? -4.305 -0.043 -11.557 1.00 96.25 200 TRP A O 1
ATOM 1539 N N . CYS A 1 201 ? -3.907 -1.123 -9.623 1.00 97.62 201 CYS A N 1
ATOM 1540 C CA . CYS A 1 201 ? -3.858 0.086 -8.808 1.00 97.62 201 CYS A CA 1
ATOM 1541 C C . CYS A 1 201 ? -2.421 0.594 -8.615 1.00 97.62 201 CYS A C 1
ATOM 1543 O O . CYS A 1 201 ? -1.445 -0.140 -8.791 1.00 97.62 201 CYS A O 1
ATOM 1545 N N . PHE A 1 202 ? -2.312 1.860 -8.227 1.00 98.69 202 PHE A N 1
ATOM 1546 C CA . PHE A 1 202 ? -1.113 2.430 -7.631 1.00 98.69 202 PHE A CA 1
ATOM 1547 C C . PHE A 1 202 ? -1.391 2.738 -6.158 1.00 98.69 202 PHE A C 1
ATOM 1549 O O . PHE A 1 202 ? -2.244 3.577 -5.851 1.00 98.69 202 PHE A O 1
ATOM 1556 N N . ASP A 1 203 ? -0.689 2.055 -5.256 1.00 98.81 203 ASP A N 1
ATOM 1557 C CA . ASP A 1 203 ? -0.742 2.351 -3.824 1.00 98.81 203 ASP A CA 1
ATOM 1558 C C . ASP A 1 203 ? 0.144 3.571 -3.531 1.00 9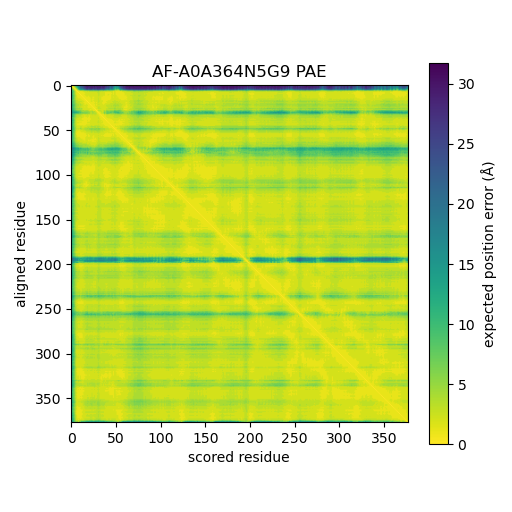8.81 203 ASP A C 1
ATOM 1560 O O . ASP A 1 203 ? 1.313 3.631 -3.913 1.00 98.81 203 ASP A O 1
ATOM 1564 N N . VAL A 1 204 ? -0.415 4.563 -2.847 1.00 98.56 204 VAL A N 1
ATOM 1565 C CA . VAL A 1 204 ? 0.198 5.863 -2.580 1.00 98.56 204 VAL A CA 1
ATOM 1566 C C . VAL A 1 204 ? 0.549 5.941 -1.097 1.00 98.56 204 VAL A C 1
ATOM 1568 O O . VAL A 1 204 ? -0.298 6.245 -0.257 1.00 98.56 204 VAL A O 1
ATOM 1571 N N . GLY A 1 205 ? 1.815 5.679 -0.774 1.00 96.94 205 GLY A N 1
ATOM 1572 C CA . GLY A 1 205 ? 2.373 5.903 0.562 1.00 96.94 205 GLY A CA 1
ATOM 1573 C C . GLY A 1 205 ? 3.133 7.221 0.622 1.00 96.94 205 GLY A C 1
ATOM 1574 O O . GLY A 1 205 ? 4.212 7.309 0.041 1.00 96.94 205 GLY A O 1
ATOM 1575 N N . VAL A 1 206 ? 2.580 8.219 1.312 1.00 97.19 206 VAL A N 1
ATOM 1576 C CA . VAL A 1 206 ? 3.238 9.497 1.643 1.00 97.19 206 VAL A CA 1
ATOM 1577 C C . VAL A 1 206 ? 3.288 9.671 3.158 1.00 97.19 206 VAL A C 1
ATOM 1579 O O . VAL A 1 206 ? 2.456 9.107 3.867 1.00 97.19 206 VAL A O 1
ATOM 1582 N N . ASP A 1 207 ? 4.255 10.444 3.649 1.00 96.00 207 ASP A N 1
ATOM 1583 C CA . ASP A 1 207 ? 4.467 10.661 5.082 1.00 96.00 207 ASP A CA 1
ATOM 1584 C C . ASP A 1 207 ? 4.436 12.147 5.413 1.00 96.00 207 ASP A C 1
ATOM 1586 O O . ASP A 1 207 ? 5.459 12.829 5.341 1.00 96.00 207 ASP A O 1
ATOM 1590 N N . VAL A 1 208 ? 3.249 12.671 5.737 1.00 95.94 208 VAL A N 1
ATOM 1591 C CA . VAL A 1 208 ? 3.127 14.111 6.005 1.00 95.94 208 VAL A CA 1
ATOM 1592 C C . VAL A 1 208 ? 3.736 14.528 7.338 1.00 95.94 208 VAL A C 1
ATOM 1594 O O . VAL A 1 208 ? 4.034 15.708 7.528 1.00 95.94 208 VAL A O 1
ATOM 1597 N N . GLN A 1 209 ? 3.944 13.579 8.253 1.00 94.50 209 GLN A N 1
ATOM 1598 C CA . GLN A 1 209 ? 4.578 13.835 9.537 1.00 94.50 209 GLN A CA 1
ATOM 1599 C C . GLN A 1 209 ? 6.088 14.060 9.391 1.00 94.50 209 GLN A C 1
ATOM 1601 O O . GLN A 1 209 ? 6.627 14.971 10.019 1.00 94.50 209 GLN A O 1
ATOM 1606 N N . ARG A 1 210 ? 6.774 13.266 8.560 1.00 93.44 210 ARG A N 1
ATOM 1607 C CA . ARG A 1 210 ? 8.231 13.355 8.357 1.00 93.44 210 ARG A CA 1
ATOM 1608 C C . ARG A 1 210 ? 8.642 14.228 7.177 1.00 93.44 210 ARG A C 1
ATOM 1610 O O . ARG A 1 210 ? 9.668 14.896 7.265 1.00 93.44 210 ARG A O 1
ATOM 1617 N N . ASP A 1 211 ? 7.874 14.215 6.091 1.00 95.88 211 ASP A N 1
ATOM 1618 C CA . ASP A 1 211 ? 8.235 14.888 4.834 1.00 95.88 211 ASP A CA 1
ATOM 1619 C C . ASP A 1 211 ? 7.475 16.217 4.632 1.00 95.88 211 ASP A C 1
ATOM 1621 O O . ASP A 1 211 ? 7.635 16.883 3.605 1.00 95.88 211 ASP A O 1
ATOM 1625 N N . GLY A 1 212 ? 6.634 16.604 5.599 1.00 95.75 212 GLY A N 1
ATOM 1626 C CA . GLY A 1 212 ? 5.715 17.736 5.492 1.00 95.75 212 GLY A CA 1
ATOM 1627 C C . GLY A 1 212 ? 4.536 17.454 4.554 1.00 95.75 212 GLY A C 1
ATOM 1628 O O . GLY A 1 212 ? 4.398 16.375 3.991 1.00 95.75 212 GLY A O 1
ATOM 1629 N N . TYR A 1 213 ? 3.654 18.435 4.346 1.00 95.44 213 TYR A N 1
ATOM 1630 C CA . TYR A 1 213 ? 2.414 18.232 3.574 1.00 95.44 213 TYR A CA 1
ATOM 1631 C C . TYR A 1 213 ? 2.583 18.352 2.047 1.00 95.44 213 TYR A C 1
ATOM 1633 O O . TYR A 1 213 ? 1.680 17.986 1.294 1.00 95.44 213 TYR A O 1
ATOM 1641 N N . GLY A 1 214 ? 3.744 18.813 1.567 1.00 94.19 214 GLY A N 1
ATOM 1642 C CA . GLY A 1 214 ? 4.036 18.986 0.137 1.00 94.19 214 GLY A CA 1
ATOM 1643 C C . GLY A 1 214 ? 3.852 17.733 -0.744 1.00 94.19 214 GLY A C 1
ATOM 1644 O O . GLY A 1 214 ? 3.336 17.870 -1.858 1.00 94.19 214 GLY A O 1
ATOM 1645 N N . PRO A 1 215 ? 4.201 16.506 -0.293 1.00 95.38 215 PRO A N 1
ATOM 1646 C CA . PRO A 1 215 ? 3.933 15.274 -1.034 1.00 95.38 215 PRO A CA 1
ATOM 1647 C C . PRO A 1 215 ? 2.457 15.078 -1.402 1.00 95.38 215 PRO A C 1
ATOM 1649 O O . PRO A 1 215 ? 2.176 14.627 -2.511 1.00 95.38 215 PRO A O 1
ATOM 1652 N N . MET A 1 216 ? 1.510 15.462 -0.536 1.00 95.00 216 MET A N 1
ATOM 1653 C CA . MET A 1 216 ? 0.073 15.329 -0.818 1.00 95.00 216 MET A CA 1
ATOM 1654 C C . MET A 1 216 ? -0.360 16.197 -2.000 1.00 95.00 216 MET A C 1
ATOM 1656 O O . MET A 1 216 ? -1.051 15.729 -2.903 1.00 95.00 216 MET A O 1
ATOM 1660 N N . GLU A 1 217 ? 0.090 17.451 -2.034 1.00 94.69 217 GLU A N 1
ATOM 1661 C CA . GLU A 1 217 ? -0.202 18.356 -3.147 1.00 94.69 217 GLU A CA 1
ATOM 1662 C C . GLU A 1 217 ? 0.462 17.887 -4.448 1.00 94.69 217 GLU A C 1
ATOM 1664 O O . GLU A 1 217 ? -0.133 17.963 -5.524 1.00 94.69 217 GLU A O 1
ATOM 1669 N N . ALA A 1 218 ? 1.698 17.383 -4.360 1.00 96.81 218 ALA A N 1
ATOM 1670 C CA . ALA A 1 218 ? 2.434 16.876 -5.512 1.00 96.81 218 ALA A CA 1
ATOM 1671 C C . ALA A 1 218 ? 1.764 15.632 -6.118 1.00 96.81 218 ALA A C 1
ATOM 1673 O O . ALA A 1 218 ? 1.619 15.550 -7.340 1.00 96.81 218 ALA A O 1
ATOM 1674 N N . VAL A 1 219 ? 1.293 14.706 -5.276 1.00 97.69 219 VAL A N 1
ATOM 1675 C CA . VAL A 1 219 ? 0.476 13.562 -5.703 1.00 97.69 219 VAL A CA 1
ATOM 1676 C C . VAL A 1 219 ? -0.836 14.035 -6.326 1.00 97.69 219 VAL A C 1
ATOM 1678 O O . VAL A 1 219 ? -1.221 13.515 -7.370 1.00 97.69 219 VAL A O 1
ATOM 1681 N N . GLY A 1 220 ? -1.496 15.041 -5.745 1.00 97.50 220 GLY A N 1
ATOM 1682 C CA . GLY A 1 220 ? -2.726 15.604 -6.304 1.00 97.50 220 GLY A CA 1
ATOM 1683 C C . GLY A 1 2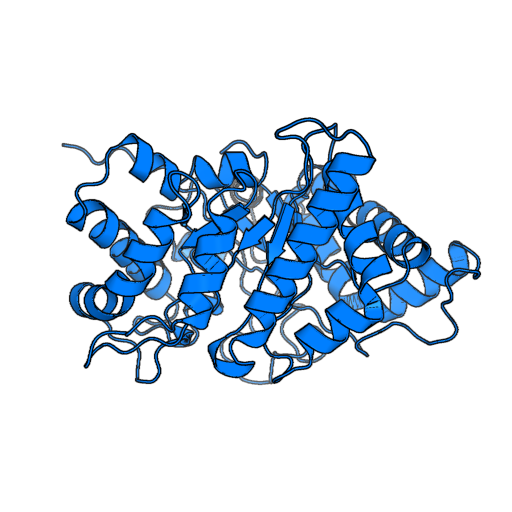20 ? -2.555 16.096 -7.737 1.00 97.50 220 GLY A C 1
ATOM 1684 O O . GLY A 1 220 ? -3.278 15.664 -8.637 1.00 97.50 220 GLY A O 1
ATOM 1685 N N . ARG A 1 221 ? -1.513 16.901 -7.974 1.00 97.94 221 ARG A N 1
ATOM 1686 C CA . ARG A 1 221 ? -1.151 17.363 -9.322 1.00 97.94 221 ARG A CA 1
ATOM 1687 C C . ARG A 1 221 ? -0.822 16.202 -10.257 1.00 97.94 221 ARG A C 1
ATOM 1689 O O . ARG A 1 221 ? -1.248 16.206 -11.408 1.00 97.94 221 ARG A O 1
ATOM 1696 N N . LEU A 1 222 ? -0.080 15.198 -9.787 1.00 98.50 222 LEU A N 1
ATOM 1697 C CA . LEU A 1 222 ? 0.247 14.021 -10.593 1.00 98.50 222 LEU A CA 1
ATOM 1698 C C . LEU A 1 222 ? -1.013 13.259 -11.033 1.00 98.50 222 LEU A C 1
ATOM 1700 O O . LEU A 1 222 ? -1.137 12.920 -12.211 1.00 98.50 222 LEU A O 1
ATOM 1704 N N . ILE A 1 223 ? -1.954 13.023 -10.116 1.00 98.38 223 ILE A N 1
ATOM 1705 C CA . ILE A 1 223 ? -3.225 12.359 -10.423 1.00 98.38 223 ILE A CA 1
ATOM 1706 C C . ILE A 1 223 ? -4.014 13.180 -11.449 1.00 98.38 223 ILE A C 1
ATOM 1708 O O . ILE A 1 223 ? -4.459 12.617 -12.449 1.00 98.38 223 ILE A O 1
ATOM 1712 N N . GLU A 1 224 ? -4.117 14.503 -11.284 1.00 98.19 224 GLU A N 1
ATOM 1713 C CA . GLU A 1 224 ? -4.758 15.374 -12.279 1.00 98.19 224 GLU A CA 1
ATOM 1714 C C . GLU A 1 224 ? -4.136 15.220 -13.672 1.00 98.19 224 GLU A C 1
ATOM 1716 O O . GLU A 1 224 ? -4.870 15.050 -14.649 1.00 98.19 224 GLU A O 1
ATOM 1721 N N . ARG A 1 225 ? -2.800 15.184 -13.779 1.00 98.44 225 ARG A N 1
ATOM 1722 C CA . ARG A 1 225 ? -2.104 14.965 -15.061 1.00 98.44 225 ARG A CA 1
ATOM 1723 C C . ARG A 1 225 ? -2.390 13.593 -15.667 1.00 98.44 225 ARG A C 1
ATOM 1725 O O . ARG A 1 225 ? -2.571 13.486 -16.882 1.00 98.44 225 ARG A O 1
ATOM 1732 N N . VAL A 1 226 ? -2.464 12.544 -14.846 1.00 98.38 226 VAL A N 1
ATOM 1733 C CA . VAL A 1 226 ? -2.878 11.209 -15.309 1.00 98.38 226 VAL A CA 1
ATOM 1734 C C . VAL A 1 226 ? -4.306 11.263 -15.855 1.00 98.38 226 VAL A C 1
ATOM 1736 O O . VAL A 1 226 ? -4.541 10.797 -16.970 1.00 98.38 226 VAL A O 1
ATOM 1739 N N . ARG A 1 227 ? -5.239 11.913 -15.148 1.00 97.56 227 ARG A N 1
ATOM 1740 C CA . ARG A 1 227 ? -6.630 12.082 -15.606 1.00 97.56 227 ARG A CA 1
ATOM 1741 C C . ARG A 1 227 ? -6.743 12.911 -16.882 1.00 97.56 227 ARG A C 1
ATOM 1743 O O . ARG A 1 227 ? -7.527 12.570 -17.764 1.00 97.56 227 ARG A O 1
ATOM 1750 N N . GLU A 1 228 ? -5.965 13.981 -17.021 1.00 97.62 228 GLU A N 1
ATOM 1751 C CA . GLU A 1 228 ? -5.887 14.771 -18.257 1.00 97.62 228 GLU A CA 1
ATOM 1752 C C . GLU A 1 228 ? -5.445 13.912 -19.440 1.00 97.62 228 GLU A C 1
ATOM 1754 O O . GLU A 1 22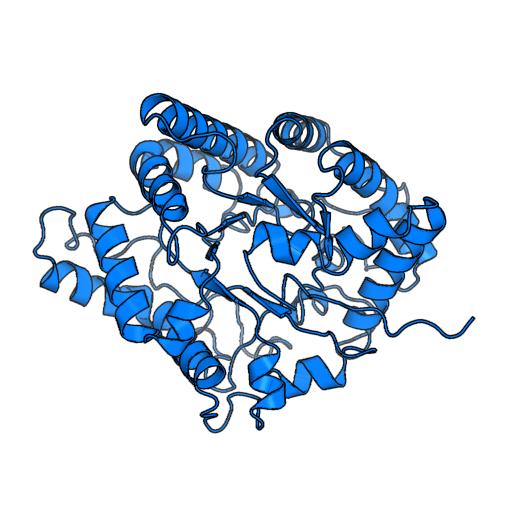8 ? -6.063 13.950 -20.508 1.00 97.62 228 GLU A O 1
ATOM 1759 N N . ARG A 1 229 ? -4.400 13.103 -19.245 1.00 97.06 229 ARG A N 1
ATOM 1760 C CA . ARG A 1 229 ? -3.922 12.177 -20.268 1.00 97.06 229 ARG A CA 1
ATOM 1761 C C . ARG A 1 229 ? -4.984 11.140 -20.630 1.00 97.06 229 ARG A C 1
ATOM 1763 O O . ARG A 1 229 ? -5.224 10.933 -21.815 1.00 97.06 229 ARG A O 1
ATOM 1770 N N . GLU A 1 230 ? -5.633 10.534 -19.642 1.00 96.56 230 GLU A N 1
ATOM 1771 C CA . GLU A 1 230 ? -6.710 9.559 -19.849 1.00 96.56 230 GLU A CA 1
ATOM 1772 C C . GLU A 1 230 ? -7.866 10.144 -20.667 1.00 96.56 230 GLU A C 1
ATOM 1774 O O . GLU A 1 230 ? -8.311 9.513 -21.627 1.00 96.56 230 GLU A O 1
ATOM 1779 N N . ARG A 1 231 ? -8.288 11.383 -20.371 1.00 96.69 231 ARG A N 1
ATOM 1780 C CA . ARG A 1 231 ? -9.305 12.092 -21.165 1.00 96.69 231 ARG A CA 1
ATOM 1781 C C . ARG A 1 231 ? -8.862 12.304 -22.613 1.00 96.69 231 ARG A C 1
ATOM 1783 O O . ARG A 1 231 ? -9.639 12.038 -23.525 1.00 96.69 231 ARG A O 1
ATOM 1790 N N . ARG A 1 232 ? -7.617 12.743 -22.844 1.00 97.12 232 ARG A N 1
ATOM 1791 C CA . ARG A 1 232 ? -7.071 12.924 -24.207 1.00 97.12 232 ARG A CA 1
ATOM 1792 C C . ARG A 1 232 ? -6.994 11.617 -24.993 1.00 97.12 232 ARG A C 1
ATOM 1794 O O . ARG A 1 232 ? -7.146 11.630 -26.208 1.00 97.12 232 ARG A O 1
ATOM 1801 N N . GLU A 1 233 ? -6.733 10.508 -24.309 1.00 95.94 233 GLU A N 1
ATOM 1802 C CA . GLU A 1 233 ? -6.653 9.168 -24.898 1.00 95.94 233 GLU A CA 1
ATOM 1803 C C . GLU A 1 233 ? -8.032 8.495 -25.043 1.00 95.94 233 GLU A C 1
ATOM 1805 O O . GLU A 1 233 ? -8.103 7.351 -25.488 1.00 95.94 233 GLU A O 1
ATOM 1810 N N . GLY A 1 234 ? -9.126 9.180 -24.683 1.00 95.81 234 GLY A N 1
ATOM 1811 C CA . GLY A 1 234 ? -10.488 8.654 -24.800 1.00 95.81 234 GLY A CA 1
ATOM 1812 C C . GLY A 1 234 ? -10.784 7.496 -23.843 1.00 95.81 234 GLY A C 1
ATOM 1813 O O . GLY A 1 234 ? -11.618 6.642 -24.145 1.00 95.81 234 GLY A O 1
ATOM 1814 N N . VAL A 1 235 ? -10.089 7.428 -22.703 1.00 94.00 235 VAL A N 1
ATOM 1815 C CA . VAL A 1 235 ? -10.344 6.409 -21.679 1.00 94.00 235 VAL A CA 1
ATOM 1816 C C . VAL A 1 235 ? -11.727 6.656 -21.080 1.00 94.00 235 VAL A C 1
ATOM 1818 O O . VAL A 1 235 ? -12.004 7.728 -20.548 1.00 94.00 235 VAL A O 1
ATOM 1821 N N . GLY A 1 236 ? -12.604 5.658 -21.202 1.00 89.06 236 GLY A N 1
ATOM 1822 C CA . GLY A 1 236 ? -13.971 5.739 -20.694 1.00 89.06 236 GLY A CA 1
ATOM 1823 C C . GLY A 1 236 ? -14.039 5.861 -19.171 1.00 89.06 236 GLY A C 1
ATOM 1824 O O . GLY A 1 236 ? -13.118 5.464 -18.453 1.00 89.06 236 GLY A O 1
ATOM 1825 N N . GLU A 1 237 ? -15.166 6.372 -18.683 1.00 87.50 237 GLU A N 1
ATOM 1826 C CA . GLU A 1 237 ? -15.447 6.478 -17.252 1.00 87.50 237 GLU A CA 1
ATOM 1827 C C . GLU A 1 237 ? -15.289 5.119 -16.547 1.00 87.50 237 GLU A C 1
ATOM 1829 O O . GLU A 1 237 ? -15.635 4.069 -17.093 1.00 87.50 237 GLU A O 1
ATOM 1834 N N . GLY A 1 238 ? -14.686 5.130 -15.357 1.00 88.06 238 GLY A N 1
ATOM 1835 C CA . GLY A 1 238 ? -14.406 3.919 -14.579 1.00 88.06 238 GLY A CA 1
ATOM 1836 C C . GLY A 1 238 ? -13.273 3.030 -15.114 1.00 88.06 238 GLY A C 1
ATOM 1837 O O . GLY A 1 238 ? -12.939 2.041 -14.470 1.00 88.06 238 GLY A O 1
ATOM 1838 N N . LYS A 1 239 ? -12.651 3.364 -16.256 1.00 91.62 239 LYS A N 1
ATOM 1839 C CA . LYS A 1 239 ? -11.543 2.590 -16.862 1.00 91.62 239 LYS A CA 1
ATOM 1840 C C . LYS A 1 239 ? -10.161 3.221 -16.657 1.00 91.62 239 LYS A C 1
ATOM 1842 O O . LYS A 1 239 ? -9.194 2.799 -17.292 1.00 91.62 239 LYS A O 1
ATOM 1847 N N . GLY A 1 240 ? -10.080 4.259 -15.829 1.00 94.75 240 GLY A N 1
ATOM 1848 C CA . GLY A 1 240 ? -8.824 4.916 -15.480 1.00 94.75 240 GLY A CA 1
ATOM 1849 C C . GLY A 1 240 ? -7.999 4.125 -14.464 1.00 94.75 240 GLY A C 1
ATOM 1850 O O . GLY A 1 240 ? -8.432 3.105 -13.924 1.00 94.75 240 GLY A O 1
ATOM 1851 N N . VAL A 1 241 ? -6.797 4.619 -14.181 1.00 96.44 241 VAL A N 1
ATOM 1852 C CA . VAL A 1 241 ? -5.920 4.096 -13.126 1.00 96.44 241 VAL A CA 1
ATOM 1853 C C . VAL A 1 241 ? -6.598 4.252 -11.767 1.00 96.44 241 VAL A C 1
ATOM 1855 O O . VAL A 1 241 ? -7.123 5.323 -11.455 1.00 96.44 241 VAL A O 1
ATOM 1858 N N . ARG A 1 242 ? -6.559 3.198 -10.950 1.00 97.38 242 ARG A N 1
ATOM 1859 C CA . ARG A 1 242 ? -7.022 3.237 -9.559 1.00 97.38 242 ARG A CA 1
ATOM 1860 C C . ARG A 1 242 ? -5.879 3.683 -8.653 1.00 97.38 242 ARG A C 1
ATOM 1862 O O . ARG A 1 242 ? -4.772 3.168 -8.781 1.00 97.38 242 ARG A O 1
ATOM 1869 N N . PHE A 1 243 ? -6.147 4.604 -7.738 1.00 98.62 243 PHE A N 1
ATOM 1870 C CA . PHE A 1 243 ? -5.189 5.058 -6.730 1.00 98.62 243 PHE A CA 1
ATOM 1871 C C . PHE A 1 243 ? -5.683 4.644 -5.348 1.00 98.62 243 PHE A C 1
ATOM 1873 O O . PHE A 1 243 ? -6.859 4.819 -5.043 1.00 98.62 243 PHE A O 1
ATOM 1880 N N . VAL A 1 244 ? -4.806 4.106 -4.508 1.00 98.81 244 VAL A N 1
ATOM 1881 C CA . VAL A 1 244 ? -5.151 3.716 -3.135 1.00 98.81 244 VAL A CA 1
ATOM 1882 C C . VAL A 1 244 ? -4.261 4.498 -2.183 1.00 98.81 244 VAL A C 1
ATOM 1884 O O . VAL A 1 244 ? -3.056 4.294 -2.162 1.00 98.81 244 VAL A O 1
ATOM 1887 N N . LEU A 1 245 ? -4.835 5.435 -1.433 1.00 98.69 245 LEU A N 1
ATOM 1888 C CA . LEU A 1 245 ? -4.112 6.234 -0.449 1.00 98.69 245 LEU A CA 1
ATOM 1889 C C . LEU A 1 245 ? -3.887 5.407 0.817 1.00 98.69 245 LEU A C 1
ATOM 1891 O O . LEU A 1 245 ? -4.834 4.847 1.374 1.00 98.69 245 LEU A O 1
ATOM 1895 N N . ASN A 1 246 ? -2.643 5.355 1.284 1.00 98.44 246 ASN A N 1
ATOM 1896 C CA . ASN A 1 246 ? -2.277 4.561 2.447 1.00 98.44 246 ASN A CA 1
ATOM 1897 C C . ASN A 1 246 ? -2.325 5.394 3.735 1.00 98.44 246 ASN A C 1
ATOM 1899 O O . ASN A 1 246 ? -2.049 6.594 3.733 1.00 98.44 246 ASN A O 1
ATOM 1903 N N . HIS A 1 247 ? -2.630 4.720 4.843 1.00 97.56 247 HIS A N 1
ATOM 1904 C CA . HIS A 1 247 ? -2.331 5.155 6.212 1.00 97.56 247 HIS A CA 1
ATOM 1905 C C . HIS A 1 247 ? -2.785 6.570 6.602 1.00 97.56 247 HIS A C 1
ATOM 1907 O O . HIS A 1 247 ? -2.091 7.252 7.349 1.00 97.56 247 HIS A O 1
ATOM 1913 N N . LEU A 1 248 ? -3.914 7.059 6.072 1.00 96.44 248 LEU A N 1
ATOM 1914 C CA . LEU A 1 248 ? -4.382 8.438 6.307 1.00 96.44 248 LEU A CA 1
ATOM 1915 C C . LEU A 1 248 ? -3.334 9.511 5.920 1.00 96.44 248 LEU A C 1
ATOM 1917 O O . LEU A 1 248 ? -3.310 10.603 6.491 1.00 96.44 248 LEU A O 1
ATOM 1921 N N . ALA A 1 249 ? -2.451 9.193 4.963 1.00 96.81 249 ALA A N 1
ATOM 1922 C CA . ALA A 1 249 ? -1.258 9.969 4.608 1.00 96.81 249 ALA A CA 1
ATOM 1923 C C . ALA A 1 249 ? -0.278 10.205 5.775 1.00 96.81 249 ALA A C 1
ATOM 1925 O O . ALA A 1 249 ? 0.517 11.142 5.724 1.00 96.81 249 ALA A O 1
ATOM 1926 N N . LYS A 1 250 ? -0.344 9.365 6.817 1.00 97.50 250 LYS A N 1
ATOM 1927 C CA . LYS A 1 250 ? 0.470 9.429 8.035 1.00 97.50 250 LYS A CA 1
ATOM 1928 C C . LYS A 1 250 ? 0.372 10.781 8.742 1.00 97.50 250 LYS A C 1
ATOM 1930 O O . LYS A 1 250 ? 1.367 11.426 9.058 1.00 97.50 250 LYS A O 1
ATOM 1935 N N . HIS A 1 251 ? -0.858 11.271 8.896 1.00 97.31 251 HIS A N 1
ATOM 1936 C CA . HIS A 1 251 ? -1.101 12.504 9.635 1.00 97.31 251 HIS A CA 1
ATOM 1937 C C . HIS A 1 251 ? -0.737 12.302 11.116 1.00 97.31 251 HIS A C 1
ATOM 1939 O O . HIS A 1 251 ? -1.183 11.311 11.697 1.00 97.31 251 HIS A O 1
ATOM 1945 N N . PRO A 1 252 ? -0.003 13.238 11.751 1.00 96.69 252 PRO A N 1
ATOM 1946 C CA . PRO A 1 252 ? 0.352 13.120 13.161 1.00 96.69 252 PRO A CA 1
ATOM 1947 C C . PRO A 1 252 ? -0.895 13.098 14.053 1.00 96.69 252 PRO A C 1
ATOM 1949 O O . PRO A 1 252 ? -1.860 13.828 13.801 1.00 96.69 252 PRO A O 1
ATOM 1952 N N . LEU A 1 253 ? -0.850 12.293 15.113 1.00 96.94 253 LEU A N 1
ATOM 1953 C CA . LEU A 1 253 ? -1.954 12.073 16.046 1.00 96.94 253 LEU A CA 1
ATOM 1954 C C . LEU A 1 253 ? -1.610 12.575 17.449 1.00 96.94 253 LEU A C 1
ATOM 1956 O O . LEU A 1 253 ? -0.504 12.365 17.957 1.00 96.94 253 LEU A O 1
ATOM 1960 N N . THR A 1 254 ? -2.587 13.207 18.098 1.00 95.38 254 THR A N 1
ATOM 1961 C CA . THR A 1 254 ? -2.517 13.612 19.507 1.00 95.38 254 THR A CA 1
ATOM 1962 C C . THR A 1 254 ? -3.806 13.227 20.237 1.00 95.38 254 THR A C 1
ATOM 1964 O O . THR A 1 254 ? -4.897 13.515 19.742 1.00 95.38 254 THR A O 1
ATOM 1967 N N . PRO A 1 255 ? -3.725 12.601 21.426 1.00 90.56 255 PRO A N 1
ATOM 1968 C CA . PRO A 1 255 ? -4.918 12.276 22.208 1.00 90.56 255 PRO A CA 1
ATOM 1969 C C . PRO A 1 255 ? -5.450 13.478 22.997 1.00 90.56 255 PRO A C 1
ATOM 1971 O O . PRO A 1 255 ? -6.656 13.604 23.189 1.00 90.56 255 PRO A O 1
ATOM 1974 N N . SER A 1 256 ? -4.564 14.369 23.458 1.00 89.88 256 SER A N 1
ATOM 1975 C CA . SER A 1 256 ? -4.924 15.536 24.266 1.00 89.88 256 SER A CA 1
ATOM 1976 C C . SER A 1 256 ? -3.955 16.711 24.027 1.00 89.88 256 SER A C 1
ATOM 1978 O O . SER A 1 256 ? -2.786 16.598 24.399 1.00 89.88 256 SER A O 1
ATOM 1980 N N . PRO A 1 257 ? -4.417 17.847 23.463 1.00 89.62 257 PRO A N 1
ATOM 1981 C CA . PRO A 1 257 ? -5.735 18.007 22.849 1.00 89.62 257 PRO A CA 1
ATOM 1982 C C . PRO A 1 257 ? -5.924 17.016 21.681 1.00 89.62 257 PRO A C 1
ATOM 1984 O O . PRO A 1 257 ? -4.928 16.590 21.083 1.00 89.62 257 PRO A O 1
ATOM 1987 N N . PRO A 1 258 ? -7.173 16.630 21.362 1.00 90.44 258 PRO A N 1
ATOM 1988 C CA . PRO A 1 258 ? -7.455 15.767 20.220 1.00 90.44 258 PRO A CA 1
ATOM 1989 C C . PRO A 1 258 ? -6.861 16.329 18.927 1.00 90.44 258 PRO A C 1
ATOM 1991 O O . PRO A 1 258 ? -6.772 17.551 18.755 1.00 90.44 258 PRO A O 1
ATOM 1994 N N . THR A 1 259 ? -6.465 15.435 18.022 1.00 94.62 259 THR A N 1
ATOM 1995 C CA . THR A 1 259 ? -5.858 15.793 16.737 1.00 94.62 259 THR A CA 1
ATOM 1996 C C . THR A 1 259 ? -6.663 16.872 16.025 1.00 94.62 259 THR A C 1
ATOM 1998 O O . THR A 1 259 ? -7.856 16.722 15.769 1.00 94.62 259 THR A O 1
ATOM 2001 N N . THR A 1 260 ? -5.990 17.958 15.652 1.00 96.31 260 THR A N 1
ATOM 2002 C CA . THR A 1 260 ? -6.559 18.976 14.766 1.00 96.31 260 THR A CA 1
ATOM 2003 C C . THR A 1 260 ? -6.081 18.696 13.341 1.00 96.31 260 THR A C 1
ATOM 2005 O O . THR A 1 260 ? -4.871 18.759 13.104 1.00 96.31 260 THR A O 1
ATOM 2008 N N . PRO A 1 261 ? -6.980 18.382 12.388 1.00 96.19 261 PRO A N 1
ATOM 2009 C CA . PRO A 1 261 ? -6.585 18.125 11.010 1.00 96.19 261 PRO A CA 1
ATOM 2010 C C . PRO A 1 261 ? -5.900 19.344 10.385 1.00 96.19 261 PRO A C 1
ATOM 2012 O O . PRO A 1 261 ? -6.396 20.470 10.470 1.00 96.19 261 PRO A O 1
ATOM 2015 N N . ASN A 1 262 ? -4.767 19.126 9.725 1.00 97.06 262 ASN A N 1
ATOM 2016 C CA . ASN A 1 262 ? -4.045 20.194 9.049 1.00 97.06 262 ASN A CA 1
ATOM 2017 C C . ASN A 1 262 ? -4.826 20.712 7.814 1.00 97.06 262 ASN A C 1
ATOM 2019 O O . ASN A 1 262 ? -5.298 19.900 7.014 1.00 97.06 262 ASN A O 1
ATOM 2023 N N . PRO A 1 263 ? -4.924 22.038 7.584 1.00 97.06 263 PRO A N 1
ATOM 2024 C CA . PRO A 1 263 ? -5.655 22.602 6.442 1.00 97.06 263 PRO A CA 1
ATOM 2025 C C . PRO A 1 263 ? -5.174 22.134 5.062 1.00 97.06 263 PRO A C 1
ATOM 2027 O O . PRO A 1 263 ? -5.995 21.925 4.164 1.00 97.06 263 PRO A O 1
ATOM 2030 N N . THR A 1 264 ? -3.866 21.938 4.878 1.00 95.38 264 THR A N 1
ATOM 2031 C CA . THR A 1 264 ? -3.298 21.430 3.620 1.00 95.38 264 THR A CA 1
ATOM 2032 C C . THR A 1 264 ? -3.724 19.985 3.387 1.00 95.38 264 THR A C 1
ATOM 2034 O O . THR A 1 264 ? -4.152 19.638 2.287 1.00 95.38 264 THR A O 1
ATOM 2037 N N . TRP A 1 265 ? -3.702 19.154 4.432 1.00 97.25 265 TRP A N 1
ATOM 2038 C CA . TRP A 1 265 ? -4.196 17.776 4.360 1.00 97.25 265 TRP A CA 1
ATOM 2039 C C . TRP A 1 265 ? -5.699 17.719 4.056 1.00 97.25 265 TRP A C 1
ATOM 2041 O O . TRP A 1 265 ? -6.118 16.985 3.158 1.00 97.25 265 TRP A O 1
ATOM 2051 N N . LEU A 1 266 ? -6.507 18.550 4.728 1.00 97.75 266 LEU A N 1
ATOM 2052 C CA . LEU A 1 266 ? -7.950 18.654 4.480 1.00 97.75 266 LEU A CA 1
ATOM 2053 C C . LEU A 1 266 ? -8.245 19.023 3.021 1.00 97.75 266 LEU A C 1
ATOM 2055 O O . LEU A 1 266 ? -9.085 18.388 2.374 1.00 97.75 266 LEU A O 1
ATOM 2059 N N . THR A 1 267 ? -7.541 20.031 2.504 1.00 97.50 267 THR A N 1
ATOM 2060 C CA . THR A 1 267 ? -7.689 20.523 1.127 1.00 97.50 267 THR A CA 1
ATOM 2061 C C . THR A 1 267 ? -7.299 19.450 0.116 1.00 97.50 267 THR A C 1
ATOM 2063 O O . THR A 1 267 ? -8.062 19.183 -0.813 1.00 97.50 267 THR A O 1
ATOM 2066 N N . ALA A 1 268 ? -6.161 18.781 0.326 1.00 96.06 268 ALA A N 1
ATOM 2067 C CA . ALA A 1 268 ? -5.685 17.729 -0.565 1.00 96.06 268 ALA A CA 1
ATOM 2068 C C . ALA A 1 268 ? -6.666 16.547 -0.636 1.00 96.06 268 ALA A C 1
ATOM 2070 O O . ALA A 1 268 ? -7.021 16.113 -1.729 1.00 96.06 268 ALA A O 1
ATOM 2071 N N . LEU A 1 269 ? -7.180 16.066 0.503 1.00 97.75 269 LEU A N 1
ATOM 2072 C CA . LEU A 1 269 ? -8.181 14.992 0.496 1.00 97.75 269 LEU A CA 1
ATOM 2073 C C . LEU A 1 269 ? -9.517 15.423 -0.115 1.00 97.75 269 LEU A C 1
ATOM 2075 O O . LEU A 1 269 ? -10.143 14.641 -0.831 1.00 97.75 269 LEU A O 1
ATOM 2079 N N . SER A 1 270 ? -9.932 16.671 0.106 1.00 98.12 270 SER A N 1
ATOM 2080 C CA . SER A 1 270 ? -11.157 17.206 -0.501 1.00 98.12 270 SER A CA 1
ATOM 2081 C C . SER A 1 270 ? -11.065 17.238 -2.028 1.00 98.12 270 SER A C 1
ATOM 2083 O O . SER A 1 270 ? -12.054 16.958 -2.705 1.00 98.12 270 SER A O 1
ATOM 2085 N N . ALA A 1 271 ? -9.878 17.509 -2.579 1.00 97.38 271 ALA A N 1
ATOM 2086 C CA . ALA A 1 271 ? -9.635 17.486 -4.020 1.00 97.38 271 ALA A CA 1
ATOM 2087 C C . ALA A 1 271 ? -9.764 16.077 -4.637 1.00 97.38 271 ALA A C 1
ATOM 2089 O O . ALA A 1 271 ? -10.082 15.957 -5.817 1.00 97.38 271 ALA A O 1
ATOM 2090 N N . PHE A 1 272 ? -9.593 15.010 -3.847 1.00 97.56 272 PHE A N 1
ATOM 2091 C CA . PHE A 1 272 ? -9.776 13.620 -4.292 1.00 97.56 272 PHE A CA 1
ATOM 2092 C C . PHE A 1 272 ? -11.225 13.132 -4.248 1.00 97.56 272 PHE A C 1
ATOM 2094 O O . PHE A 1 272 ? -11.562 12.120 -4.868 1.00 97.56 272 PHE A O 1
ATOM 2101 N N . LYS A 1 273 ? -12.107 13.856 -3.553 1.00 97.69 273 LYS A N 1
ATOM 2102 C CA . LYS A 1 273 ? -13.520 13.499 -3.403 1.00 97.69 273 LYS A CA 1
ATOM 2103 C C . LYS A 1 273 ? -14.260 13.210 -4.721 1.00 97.69 273 LYS A C 1
ATOM 2105 O O . LYS A 1 273 ? -14.976 12.209 -4.740 1.00 97.69 273 LYS A O 1
ATOM 2110 N N . PRO A 1 274 ? -14.140 14.010 -5.802 1.00 96.88 274 PRO A N 1
ATOM 2111 C CA . PRO A 1 274 ? -14.913 13.782 -7.024 1.00 96.88 274 PRO A CA 1
ATOM 2112 C C . PRO A 1 274 ? -14.430 12.595 -7.871 1.00 96.88 274 PRO A C 1
ATOM 2114 O O . PRO A 1 274 ? -15.165 12.172 -8.757 1.00 96.88 274 PRO A O 1
ATOM 2117 N N . ASP A 1 275 ? -13.225 12.061 -7.641 1.00 97.44 275 ASP A N 1
ATOM 2118 C CA . ASP A 1 275 ? -12.682 10.956 -8.438 1.00 97.44 275 ASP A CA 1
ATOM 2119 C C . ASP A 1 275 ? -13.060 9.599 -7.815 1.00 97.44 275 ASP A C 1
ATOM 2121 O O . ASP A 1 275 ? -12.524 9.253 -6.759 1.00 97.44 275 ASP A O 1
ATOM 2125 N N . PRO A 1 276 ? -13.943 8.795 -8.441 1.00 96.88 276 PRO A N 1
ATOM 2126 C CA . PRO A 1 276 ? -14.404 7.525 -7.879 1.00 96.88 276 PRO A CA 1
ATOM 2127 C C . PRO A 1 276 ? -13.336 6.420 -7.890 1.00 96.88 276 PRO A C 1
ATOM 2129 O O . PRO A 1 276 ? -13.551 5.370 -7.289 1.00 96.88 276 PRO A O 1
ATOM 2132 N N . LEU A 1 277 ? -12.199 6.632 -8.562 1.00 97.19 277 LEU A N 1
ATOM 2133 C CA . LEU A 1 277 ? -11.105 5.666 -8.680 1.00 97.19 277 LEU A CA 1
ATOM 2134 C C . LEU A 1 277 ? -9.986 5.907 -7.656 1.00 97.19 277 LEU A C 1
ATOM 2136 O O . LEU A 1 277 ? -8.927 5.286 -7.760 1.00 97.19 277 LEU A O 1
ATOM 2140 N N . ILE A 1 278 ? -10.204 6.792 -6.680 1.00 98.56 278 ILE A N 1
ATOM 2141 C CA . ILE A 1 278 ? -9.297 7.006 -5.548 1.00 98.56 278 ILE A CA 1
ATOM 2142 C C . ILE A 1 278 ? -9.906 6.378 -4.294 1.00 98.56 278 ILE A C 1
ATOM 2144 O O . ILE A 1 278 ? -11.047 6.661 -3.942 1.00 98.56 278 ILE A O 1
ATOM 2148 N N . PHE A 1 279 ? -9.153 5.539 -3.603 1.00 98.81 279 PHE A N 1
ATOM 2149 C CA . PHE A 1 279 ? -9.583 4.835 -2.399 1.00 98.81 279 PHE A CA 1
ATOM 2150 C C . PHE A 1 279 ? -8.702 5.219 -1.210 1.00 98.81 279 PHE A C 1
ATOM 2152 O O . PHE A 1 279 ? -7.614 5.760 -1.397 1.00 98.81 279 PHE A O 1
ATOM 2159 N N . MET A 1 280 ? -9.153 4.927 0.010 1.00 98.75 280 MET A N 1
ATOM 2160 C CA . MET A 1 280 ? -8.404 5.190 1.242 1.00 98.75 280 MET A CA 1
ATOM 2161 C C . MET A 1 280 ? -8.301 3.927 2.095 1.00 98.75 280 MET A C 1
ATOM 2163 O O . MET A 1 280 ? -9.312 3.296 2.407 1.00 98.75 280 MET A O 1
ATOM 2167 N N . LYS A 1 281 ? -7.090 3.591 2.538 1.00 98.69 281 LYS A N 1
ATOM 2168 C CA . LYS A 1 281 ? -6.869 2.567 3.559 1.00 98.69 281 LYS A CA 1
ATOM 2169 C C . LYS A 1 281 ? -6.978 3.168 4.952 1.00 98.69 281 LYS A C 1
ATOM 2171 O O . LYS A 1 281 ? -6.166 4.004 5.349 1.00 98.69 281 LYS A O 1
ATOM 2176 N N . PHE A 1 282 ? -7.917 2.655 5.731 1.00 98.06 282 PHE A N 1
ATOM 2177 C CA . PHE A 1 282 ? -7.986 2.869 7.167 1.00 98.06 282 PHE A CA 1
ATOM 2178 C C . PHE A 1 282 ? -6.983 1.922 7.845 1.00 98.06 282 PHE A C 1
ATOM 2180 O O . PHE A 1 282 ? -7.287 0.765 8.131 1.00 98.06 282 PHE A O 1
ATOM 2187 N N . SER A 1 283 ? -5.748 2.405 8.008 1.00 98.31 283 SER A N 1
ATOM 2188 C CA . SER A 1 283 ? -4.576 1.607 8.408 1.00 98.31 283 SER A CA 1
ATOM 2189 C C . SER A 1 283 ? -3.470 2.476 9.025 1.00 98.31 283 SER A C 1
ATOM 2191 O O . SER A 1 283 ? -3.543 3.699 8.928 1.00 98.31 283 SER A O 1
ATOM 2193 N N . GLY A 1 284 ? -2.432 1.857 9.602 1.00 96.94 284 GLY A N 1
ATOM 2194 C CA . GLY A 1 284 ? -1.123 2.490 9.854 1.00 96.94 284 GLY A CA 1
ATOM 2195 C C . GLY A 1 284 ? -1.085 3.640 10.868 1.00 96.94 284 GLY A C 1
ATOM 2196 O O . GLY A 1 284 ? -0.193 4.474 10.793 1.00 96.94 284 GLY A O 1
ATOM 2197 N N . ALA A 1 285 ? -2.041 3.727 11.798 1.00 96.69 285 ALA A N 1
ATOM 2198 C CA . ALA A 1 285 ? -2.144 4.873 12.708 1.00 96.69 285 ALA A CA 1
ATOM 2199 C C . ALA A 1 285 ? -1.186 4.832 13.914 1.00 96.69 285 ALA A C 1
ATOM 2201 O O . ALA A 1 285 ? -0.800 5.880 14.424 1.00 96.69 285 ALA A O 1
ATOM 2202 N N . PHE A 1 286 ? -0.822 3.646 14.417 1.00 97.44 286 PHE A N 1
ATOM 2203 C CA . PHE A 1 286 ? -0.148 3.536 15.720 1.00 97.44 286 PHE A CA 1
ATOM 2204 C C . PHE A 1 286 ? 1.230 4.190 15.775 1.00 97.44 286 PHE A C 1
ATOM 2206 O O . PHE A 1 286 ? 1.612 4.695 16.821 1.00 97.44 286 PHE A O 1
ATOM 2213 N N . ASN A 1 287 ? 1.965 4.227 14.669 1.00 95.00 287 ASN A N 1
ATOM 2214 C CA . ASN A 1 287 ? 3.283 4.851 14.646 1.00 95.00 287 ASN A CA 1
ATOM 2215 C C . ASN A 1 287 ? 3.233 6.385 14.472 1.00 95.00 287 ASN A C 1
ATOM 2217 O O . ASN A 1 287 ? 4.266 7.047 14.525 1.00 95.00 287 ASN A O 1
ATOM 2221 N N . GLU A 1 288 ? 2.045 6.964 14.285 1.00 96.81 288 GLU A N 1
ATOM 2222 C CA . GLU A 1 288 ? 1.888 8.386 13.945 1.00 96.81 288 GLU A CA 1
ATOM 2223 C C . GLU A 1 288 ? 1.482 9.243 15.156 1.00 96.81 288 GLU A C 1
ATOM 2225 O O . GLU A 1 288 ? 1.291 10.456 15.055 1.00 96.81 288 GLU A O 1
ATOM 2230 N N . PHE A 1 289 ? 1.379 8.641 16.345 1.00 96.81 289 PHE A N 1
ATOM 2231 C CA . PHE A 1 289 ? 1.212 9.394 17.584 1.00 96.81 289 PHE A CA 1
ATOM 2232 C C . PHE A 1 289 ? 2.489 10.171 17.927 1.00 96.81 289 PHE A C 1
ATOM 2234 O O . PHE A 1 289 ? 3.597 9.638 17.923 1.00 96.81 289 PHE A O 1
ATOM 2241 N N . THR A 1 290 ? 2.336 11.454 18.265 1.00 93.62 290 THR A N 1
ATOM 2242 C CA . THR A 1 290 ? 3.459 12.305 18.715 1.00 93.62 290 THR A CA 1
ATOM 2243 C C . THR A 1 290 ? 3.805 12.099 20.195 1.00 93.62 290 THR A C 1
ATOM 2245 O O . THR A 1 290 ? 4.809 12.608 20.692 1.00 93.62 290 THR A O 1
ATOM 2248 N N . THR A 1 291 ? 2.981 11.321 20.893 1.00 92.94 291 THR A N 1
ATOM 2249 C CA . THR A 1 291 ? 3.171 10.802 22.251 1.00 92.94 291 THR A CA 1
ATOM 2250 C C . THR A 1 291 ? 3.183 9.272 22.200 1.00 92.94 291 THR A C 1
ATOM 2252 O O . THR A 1 291 ? 2.835 8.712 21.163 1.00 92.94 291 THR A O 1
ATOM 2255 N N . PRO A 1 292 ? 3.513 8.552 23.289 1.00 95.69 292 PRO A N 1
ATOM 2256 C CA . PRO A 1 292 ? 3.240 7.120 23.340 1.00 95.69 292 PRO A CA 1
ATOM 2257 C C . PRO A 1 292 ? 1.787 6.822 22.949 1.00 95.69 292 PRO A C 1
ATOM 2259 O O . PRO A 1 292 ? 0.868 7.529 23.377 1.00 95.69 292 PRO A O 1
ATOM 2262 N N . THR A 1 293 ? 1.601 5.805 22.114 1.00 97.56 293 THR A N 1
ATOM 2263 C CA . THR A 1 293 ? 0.290 5.415 21.594 1.00 97.56 293 THR A CA 1
ATOM 2264 C C . THR A 1 293 ? -0.621 4.971 22.737 1.00 97.56 293 THR A C 1
ATOM 2266 O O . THR A 1 293 ? -0.223 4.102 23.517 1.00 97.56 293 THR A O 1
ATOM 2269 N N . PRO A 1 294 ? -1.834 5.539 22.865 1.00 97.19 294 PRO A N 1
ATOM 2270 C CA . PRO A 1 294 ? -2.790 5.118 23.882 1.00 97.19 294 PRO A CA 1
ATOM 2271 C C . PRO A 1 294 ? -3.169 3.648 23.718 1.00 97.19 294 PRO A C 1
ATOM 2273 O O . PRO A 1 294 ? -3.357 3.178 22.599 1.00 97.19 294 PRO A O 1
ATOM 2276 N N . GLU A 1 295 ? -3.313 2.918 24.822 1.00 97.00 295 GLU A N 1
ATOM 2277 C CA . GLU A 1 295 ? -3.610 1.487 24.740 1.00 97.00 295 GLU A CA 1
ATOM 2278 C C . GLU A 1 295 ? -5.106 1.145 24.686 1.00 97.00 295 GLU A C 1
ATOM 2280 O O . GLU A 1 295 ? -5.454 -0.012 24.444 1.00 97.00 295 GLU A O 1
ATOM 2285 N N . ASP A 1 296 ? -5.985 2.105 24.976 1.00 97.19 296 ASP A N 1
ATOM 2286 C CA . ASP A 1 296 ? -7.432 1.914 25.022 1.00 97.19 296 ASP A CA 1
ATOM 2287 C C . ASP A 1 296 ? -8.138 2.518 23.801 1.00 97.19 296 ASP A C 1
ATOM 2289 O O . ASP A 1 296 ? -7.783 3.585 23.293 1.00 97.19 296 ASP A O 1
ATOM 2293 N N . VAL A 1 297 ? -9.180 1.823 23.342 1.00 98.31 297 VAL A N 1
ATOM 2294 C CA . VAL A 1 297 ? -9.968 2.207 22.165 1.00 98.31 297 VAL A CA 1
ATOM 2295 C C . VAL A 1 297 ? -10.588 3.612 22.286 1.00 98.31 297 VAL A C 1
ATOM 2297 O O . VAL A 1 297 ? -10.463 4.370 21.324 1.00 98.31 297 VAL A O 1
ATOM 2300 N N . PRO A 1 298 ? -11.211 4.025 23.412 1.00 98.06 298 PRO A N 1
ATOM 2301 C CA . PRO A 1 298 ? -11.801 5.363 23.528 1.00 98.06 298 PRO A CA 1
ATOM 2302 C C . PRO A 1 298 ? -10.803 6.511 23.320 1.00 98.06 298 PRO A C 1
ATOM 2304 O O . PRO A 1 298 ? -11.107 7.476 22.611 1.00 98.06 298 PRO A O 1
ATOM 2307 N N . THR A 1 299 ? -9.602 6.409 23.894 1.00 97.69 299 THR A N 1
ATOM 2308 C CA . THR A 1 299 ? -8.567 7.442 23.741 1.00 97.69 299 THR A CA 1
ATOM 2309 C C . THR A 1 299 ? -7.999 7.457 22.322 1.00 97.69 299 THR A C 1
ATOM 2311 O O . THR A 1 299 ? -7.807 8.531 21.747 1.00 97.69 299 THR A O 1
ATOM 2314 N N . LEU A 1 300 ? -7.794 6.281 21.715 1.00 98.25 300 LEU A N 1
ATOM 2315 C CA . LEU A 1 300 ? -7.399 6.165 20.305 1.00 98.25 300 LEU A CA 1
ATOM 2316 C C . LEU A 1 300 ? -8.432 6.815 19.375 1.00 98.25 300 LEU A C 1
ATOM 2318 O O . LEU A 1 300 ? -8.062 7.594 18.496 1.00 98.25 300 LEU A O 1
ATOM 2322 N N . LEU A 1 301 ? -9.722 6.543 19.590 1.00 97.81 301 LEU A N 1
ATOM 2323 C CA . LEU A 1 301 ? -10.804 7.138 18.806 1.00 97.81 301 LEU A CA 1
ATOM 2324 C C . LEU A 1 301 ? -10.882 8.648 18.984 1.00 97.81 301 LEU A C 1
ATOM 2326 O O . LEU A 1 301 ? -10.995 9.354 17.990 1.00 97.81 301 LEU A O 1
ATOM 2330 N N . THR A 1 302 ? -10.729 9.147 20.211 1.00 97.31 302 THR A N 1
ATOM 2331 C CA . THR A 1 302 ? -10.690 10.592 20.481 1.00 97.31 302 THR A CA 1
ATOM 2332 C C . THR A 1 302 ? -9.620 11.288 19.632 1.00 97.31 302 THR A C 1
ATOM 2334 O O . THR A 1 302 ? -9.867 12.357 19.079 1.00 97.31 302 THR A O 1
ATOM 2337 N N . ALA A 1 303 ? -8.444 10.669 19.474 1.00 97.56 303 ALA A N 1
ATOM 2338 C CA . ALA A 1 303 ? -7.373 11.199 18.633 1.00 97.56 303 ALA A CA 1
ATOM 2339 C C . ALA A 1 303 ? -7.672 11.090 17.126 1.00 97.56 303 ALA A C 1
ATOM 2341 O O . ALA A 1 303 ? -7.268 11.960 16.358 1.00 97.56 303 ALA A O 1
ATOM 2342 N N . LEU A 1 304 ? -8.328 10.017 16.684 1.00 97.56 304 LEU A N 1
ATOM 2343 C CA . LEU A 1 304 ? -8.507 9.694 15.264 1.00 97.56 304 LEU A CA 1
ATOM 2344 C C . LEU A 1 304 ? -9.755 10.321 14.638 1.00 97.56 304 LEU A C 1
ATOM 2346 O O . LEU A 1 304 ? -9.736 10.676 13.460 1.00 97.56 304 LEU A O 1
ATOM 2350 N N . GLU A 1 305 ? -10.837 10.442 15.401 1.00 97.12 305 GLU A N 1
ATOM 2351 C CA . GLU A 1 305 ? -12.174 10.776 14.908 1.00 97.12 305 GLU A CA 1
ATOM 2352 C C . GLU A 1 305 ? -12.220 12.035 14.021 1.00 97.12 305 GLU A C 1
ATOM 2354 O O . GLU A 1 305 ? -12.815 11.947 12.945 1.00 97.12 305 GLU A O 1
ATOM 2359 N N . PRO A 1 306 ? -11.524 13.151 14.336 1.00 97.50 306 PRO A N 1
ATOM 2360 C CA . PRO A 1 306 ? -11.502 14.323 13.455 1.00 97.50 306 PRO A CA 1
ATOM 2361 C C . PRO A 1 306 ? -10.942 14.044 12.051 1.00 97.50 306 PRO A C 1
ATOM 2363 O O . PRO A 1 306 ? -11.427 14.602 11.065 1.00 97.50 306 PRO A O 1
ATOM 2366 N N . LEU A 1 307 ? -9.930 13.177 11.937 1.00 98.06 307 LEU A N 1
ATOM 2367 C CA . LEU A 1 307 ? -9.371 12.772 10.644 1.00 98.06 307 LEU A CA 1
ATOM 2368 C C . LEU A 1 307 ? -10.302 11.798 9.923 1.00 98.06 307 LEU A C 1
ATOM 2370 O O . LEU A 1 307 ? -10.508 11.919 8.714 1.00 98.06 307 LEU A O 1
ATOM 2374 N N . LEU A 1 308 ? -10.867 10.839 10.659 1.00 98.00 308 LEU A N 1
ATOM 2375 C CA . LEU A 1 308 ? -11.749 9.822 10.094 1.00 98.00 308 LEU A CA 1
ATOM 2376 C C . LEU A 1 308 ? -13.036 10.434 9.549 1.00 98.00 308 LEU A C 1
ATOM 2378 O O . LEU A 1 308 ? -13.437 10.093 8.441 1.00 98.00 308 LEU A O 1
ATOM 2382 N N . ASP A 1 309 ? -13.628 11.398 10.247 1.00 98.06 309 ASP A N 1
ATOM 2383 C CA . ASP A 1 309 ? -14.835 12.084 9.781 1.00 98.06 309 ASP A CA 1
ATOM 2384 C C . ASP A 1 309 ? -14.608 12.781 8.439 1.00 98.06 309 ASP A C 1
ATOM 2386 O O . ASP A 1 309 ? -15.425 12.664 7.520 1.00 98.06 309 ASP A O 1
ATOM 2390 N N . HIS A 1 310 ? -13.454 13.435 8.278 1.00 98.44 310 HIS A N 1
ATOM 2391 C CA . HIS A 1 310 ? -13.084 14.042 7.002 1.00 98.44 310 HIS A CA 1
ATOM 2392 C C . HIS A 1 310 ? -12.810 12.998 5.913 1.00 98.44 310 HIS A C 1
ATOM 2394 O O . HIS A 1 310 ? -13.217 13.170 4.762 1.00 98.44 310 HIS A O 1
ATOM 2400 N N . VAL A 1 311 ? -12.162 11.885 6.264 1.00 98.50 311 VAL A N 1
ATOM 2401 C CA . VAL A 1 311 ? -11.895 10.774 5.340 1.00 98.50 311 VAL A CA 1
ATOM 2402 C C . VAL A 1 311 ? -13.191 10.137 4.846 1.00 98.50 311 VAL A C 1
ATOM 2404 O O . VAL A 1 311 ? -13.382 10.031 3.637 1.00 98.50 311 VAL A O 1
ATOM 2407 N N . PHE A 1 312 ? -14.117 9.769 5.729 1.00 98.44 312 PHE A N 1
ATOM 2408 C CA . PHE A 1 312 ? -15.400 9.185 5.328 1.00 98.44 312 PHE A CA 1
ATOM 2409 C C . PHE A 1 312 ? -16.273 10.186 4.555 1.00 98.44 312 PHE A C 1
ATOM 2411 O O . PHE A 1 312 ? -17.019 9.782 3.661 1.00 98.44 312 PHE A O 1
ATOM 2418 N N . HIS A 1 313 ? -16.131 11.491 4.813 1.00 98.12 313 HIS A N 1
ATOM 2419 C CA . HIS A 1 313 ? -16.753 12.538 4.000 1.00 98.12 313 HIS A CA 1
ATOM 2420 C C . HIS A 1 313 ? -16.174 12.628 2.573 1.00 98.12 313 HIS A C 1
ATOM 2422 O O . HIS A 1 313 ? -16.921 12.846 1.611 1.00 98.12 313 HIS A O 1
ATOM 2428 N N . CYS A 1 314 ? -14.853 12.494 2.419 1.00 98.50 314 CYS A N 1
ATOM 2429 C CA . CYS A 1 314 ? -14.171 12.592 1.124 1.00 98.50 314 CYS A CA 1
ATOM 2430 C C . CYS A 1 314 ? -14.241 11.293 0.311 1.00 98.50 314 CYS A C 1
ATOM 2432 O O . CYS A 1 314 ? -14.319 11.346 -0.914 1.00 98.50 314 CYS A O 1
ATOM 2434 N N . PHE A 1 315 ? -14.265 10.137 0.973 1.00 98.38 315 PHE A N 1
ATOM 2435 C CA . PHE A 1 315 ? -14.216 8.809 0.358 1.00 98.38 315 PHE A CA 1
ATOM 2436 C C . PHE A 1 315 ? -15.455 7.967 0.706 1.00 98.38 315 PHE A C 1
ATOM 2438 O O . PHE A 1 315 ? -15.312 6.840 1.192 1.00 98.38 315 PHE A O 1
ATOM 2445 N N . PRO A 1 316 ? -16.686 8.460 0.456 1.00 97.06 316 PRO A N 1
ATOM 2446 C CA . PRO A 1 316 ? -17.884 7.685 0.751 1.00 97.06 316 PRO A CA 1
ATOM 2447 C C . PRO A 1 316 ? -17.842 6.368 -0.030 1.00 97.06 316 PRO A C 1
ATOM 2449 O O . PRO A 1 316 ? -17.584 6.368 -1.236 1.00 97.06 316 PRO A O 1
ATOM 2452 N N . ASN A 1 317 ? -18.056 5.252 0.672 1.00 97.25 317 ASN A N 1
ATOM 2453 C CA . ASN A 1 317 ? -17.983 3.891 0.125 1.00 97.25 317 ASN A CA 1
ATOM 2454 C C . ASN A 1 317 ? -16.639 3.547 -0.555 1.00 97.25 317 ASN A C 1
ATOM 2456 O O . ASN A 1 317 ? -16.595 2.692 -1.436 1.00 97.25 317 ASN A O 1
ATOM 2460 N N . ARG A 1 318 ? -15.544 4.225 -0.178 1.00 98.50 318 ARG A N 1
ATOM 2461 C CA . ARG A 1 318 ? -14.190 4.028 -0.736 1.00 98.50 318 ARG A CA 1
ATOM 2462 C C . ARG A 1 318 ? -13.097 3.915 0.333 1.00 98.50 318 ARG A C 1
ATOM 2464 O O . ARG A 1 318 ? -11.911 3.956 0.008 1.00 98.50 318 ARG A O 1
ATOM 2471 N N . VAL A 1 319 ? -13.492 3.734 1.593 1.00 98.81 319 VAL A N 1
ATOM 2472 C CA . VAL A 1 319 ? -12.592 3.431 2.714 1.00 98.81 319 VAL A CA 1
ATOM 2473 C C . VAL A 1 319 ? -12.546 1.919 2.934 1.00 98.81 319 VAL A C 1
ATOM 2475 O O . VAL A 1 319 ? -13.595 1.281 2.952 1.00 98.81 319 VAL A O 1
ATOM 2478 N N . MET A 1 320 ? -11.353 1.350 3.106 1.00 98.69 320 MET A N 1
ATOM 2479 C CA . MET A 1 320 ? -11.143 -0.085 3.341 1.00 98.69 320 MET A CA 1
ATOM 2480 C C . MET A 1 320 ? -10.221 -0.339 4.536 1.00 98.69 320 MET A C 1
ATOM 2482 O O . MET A 1 320 ? -9.293 0.429 4.782 1.00 98.69 320 MET A O 1
ATOM 2486 N N . PHE A 1 321 ? -10.455 -1.427 5.262 1.00 98.75 321 PHE A N 1
ATOM 2487 C CA . PHE A 1 321 ? -9.617 -1.878 6.368 1.00 98.75 321 PHE A CA 1
ATOM 2488 C C . PHE A 1 321 ? -8.246 -2.346 5.871 1.00 98.75 321 PHE A C 1
ATOM 2490 O O . PHE A 1 321 ? -8.152 -3.104 4.904 1.00 98.75 321 PHE A O 1
ATOM 2497 N N . GLY A 1 322 ? -7.181 -1.943 6.557 1.00 98.56 322 GLY A N 1
ATOM 2498 C CA . GLY A 1 322 ? -5.864 -2.563 6.441 1.00 98.56 322 GLY A CA 1
ATOM 2499 C C . GLY A 1 322 ? -5.188 -2.564 7.804 1.00 98.56 322 GLY A C 1
ATOM 2500 O O . GLY A 1 322 ? -5.234 -1.552 8.505 1.00 98.56 322 GLY A O 1
ATOM 2501 N N . SER A 1 323 ? -4.583 -3.677 8.209 1.00 98.44 323 SER A N 1
ATOM 2502 C CA . SER A 1 323 ? -3.965 -3.752 9.533 1.00 98.44 323 SER A CA 1
ATOM 2503 C C . SER A 1 323 ? -2.580 -3.139 9.586 1.00 98.44 323 SER A C 1
ATOM 2505 O O . SER A 1 323 ? -2.131 -2.792 10.670 1.00 98.44 323 SER A O 1
ATOM 2507 N N . ASP A 1 324 ? -1.897 -3.056 8.441 1.00 98.44 324 ASP A N 1
ATOM 2508 C CA . ASP A 1 324 ? -0.482 -2.700 8.351 1.00 98.44 324 ASP A CA 1
ATOM 2509 C C . ASP A 1 324 ? 0.421 -3.679 9.126 1.00 98.44 324 ASP A C 1
ATOM 2511 O O . ASP A 1 324 ? 1.439 -3.306 9.691 1.00 98.44 324 ASP A O 1
ATOM 2515 N N . TRP A 1 325 ? 0.045 -4.960 9.220 1.00 98.56 325 TRP A N 1
ATOM 2516 C CA . TRP A 1 325 ? 0.839 -5.946 9.967 1.00 98.56 325 TRP A CA 1
ATOM 2517 C C . TRP A 1 325 ? 2.076 -6.366 9.157 1.00 98.56 325 TRP A C 1
ATOM 2519 O O . TRP A 1 325 ? 1.954 -6.512 7.942 1.00 98.56 325 TRP A O 1
ATOM 2529 N N . PRO A 1 326 ? 3.250 -6.588 9.780 1.00 98.06 326 PRO A N 1
ATOM 2530 C CA . PRO A 1 326 ? 3.559 -6.461 11.208 1.00 98.06 326 PRO A CA 1
ATOM 2531 C C . PRO A 1 326 ? 3.996 -5.044 11.616 1.00 98.06 326 PRO A C 1
ATOM 2533 O O . PRO A 1 326 ? 4.376 -4.833 12.765 1.00 98.06 326 PRO A O 1
ATOM 2536 N N . VAL A 1 327 ? 3.960 -4.071 10.703 1.00 97.50 327 VAL A N 1
ATOM 2537 C CA . VAL A 1 327 ? 4.383 -2.679 10.938 1.00 97.50 327 VAL A CA 1
ATOM 2538 C C . VAL A 1 327 ? 3.507 -1.973 11.977 1.00 97.50 327 VAL A C 1
ATOM 2540 O O . VAL A 1 327 ? 4.017 -1.145 12.722 1.00 97.50 327 VAL A O 1
ATOM 2543 N N . CYS A 1 328 ? 2.254 -2.392 12.170 1.00 97.62 328 CYS A N 1
ATOM 2544 C CA . CYS A 1 328 ? 1.402 -1.952 13.277 1.00 97.62 328 CYS A CA 1
ATOM 2545 C C . CYS A 1 328 ? 2.011 -2.215 14.666 1.00 97.62 328 CYS A C 1
ATOM 2547 O O . CYS A 1 328 ? 1.533 -1.683 15.663 1.00 97.62 328 CYS A O 1
ATOM 2549 N N . ASN A 1 329 ? 3.052 -3.048 14.756 1.00 97.69 329 ASN A N 1
ATOM 2550 C CA . ASN A 1 329 ? 3.805 -3.256 15.987 1.00 97.69 329 ASN A CA 1
ATOM 2551 C C . ASN A 1 329 ? 4.832 -2.152 16.265 1.00 97.69 329 ASN A C 1
ATOM 2553 O O . ASN A 1 329 ? 5.276 -2.014 17.401 1.00 97.69 329 ASN A O 1
ATOM 2557 N N . VAL A 1 330 ? 5.185 -1.339 15.268 1.00 95.44 330 VAL A N 1
ATOM 2558 C CA . VAL A 1 330 ? 5.958 -0.109 15.462 1.00 95.44 330 VAL A CA 1
ATOM 2559 C C . VAL A 1 330 ? 5.032 0.930 16.092 1.00 95.44 330 VAL A C 1
ATOM 2561 O O . VAL A 1 330 ? 3.998 1.279 15.530 1.00 95.44 330 VAL A O 1
ATOM 2564 N N . GLY A 1 331 ? 5.353 1.362 17.310 1.00 93.88 331 GLY A N 1
ATOM 2565 C CA . GLY A 1 331 ? 4.502 2.274 18.084 1.00 93.88 331 GLY A CA 1
ATOM 2566 C C . GLY A 1 331 ? 3.210 1.645 18.625 1.00 93.88 331 GLY A C 1
ATOM 2567 O O . GLY A 1 331 ? 2.475 2.309 19.347 1.00 93.88 331 GLY A O 1
ATOM 2568 N N . GLY A 1 332 ? 2.920 0.377 18.322 1.00 97.00 332 GLY A N 1
ATOM 2569 C CA . GLY A 1 332 ? 1.721 -0.313 18.794 1.00 97.00 332 GLY A CA 1
ATOM 2570 C C . GLY A 1 332 ? 1.799 -0.690 20.287 1.00 97.00 332 GLY A C 1
ATOM 2571 O O . GLY A 1 332 ? 2.763 -1.344 20.695 1.00 97.00 332 GLY A O 1
ATOM 2572 N N . PRO A 1 333 ? 0.790 -0.354 21.112 1.00 97.12 333 PRO A N 1
ATOM 2573 C CA . PRO A 1 333 ? 0.880 -0.436 22.573 1.00 97.12 333 PRO A CA 1
ATOM 2574 C C . PRO A 1 333 ? 0.603 -1.826 23.171 1.00 97.12 333 PRO A C 1
ATOM 2576 O O . PRO A 1 333 ? 0.798 -2.032 24.364 1.00 97.12 333 PRO A O 1
ATOM 2579 N N . LYS A 1 334 ? 0.127 -2.797 22.383 1.00 96.69 334 LYS A N 1
ATOM 2580 C CA . LYS A 1 334 ? -0.300 -4.126 22.870 1.00 96.69 334 LYS A CA 1
ATOM 2581 C C . LYS A 1 334 ? 0.658 -5.260 22.498 1.00 96.69 334 LYS A C 1
ATOM 2583 O O . LYS A 1 334 ? 0.294 -6.432 22.593 1.00 96.69 334 LYS A O 1
ATOM 2588 N N . GLY A 1 335 ? 1.880 -4.921 22.086 1.00 93.88 335 GLY A N 1
ATOM 2589 C CA . GLY A 1 335 ? 2.886 -5.886 21.639 1.00 93.88 335 GLY A CA 1
ATOM 2590 C C . GLY A 1 335 ? 2.488 -6.644 20.365 1.00 93.88 335 GLY A C 1
ATOM 2591 O O . GLY A 1 335 ? 1.394 -6.476 19.824 1.00 93.88 335 GLY A O 1
ATOM 2592 N N . GLU A 1 336 ? 3.382 -7.511 19.882 1.00 94.69 336 GLU A N 1
ATOM 2593 C CA . GLU A 1 336 ? 3.245 -8.138 18.556 1.00 94.69 336 GLU A CA 1
ATOM 2594 C C . GLU A 1 336 ? 1.979 -8.989 18.366 1.00 94.69 336 GLU A C 1
ATOM 2596 O O . GLU A 1 336 ? 1.484 -9.113 17.246 1.00 94.69 336 GLU A O 1
ATOM 2601 N N . ALA A 1 337 ? 1.437 -9.545 19.453 1.00 94.06 337 ALA A N 1
ATOM 2602 C CA . ALA A 1 337 ? 0.230 -10.367 19.422 1.00 94.06 337 ALA A CA 1
ATOM 2603 C C . ALA A 1 337 ? -1.076 -9.565 19.565 1.00 94.06 337 ALA A C 1
ATOM 2605 O O . ALA A 1 337 ? -2.137 -10.061 19.194 1.00 94.06 337 ALA A O 1
ATOM 2606 N N . GLY A 1 338 ? -1.026 -8.348 20.119 1.00 96.75 338 GLY A N 1
ATOM 2607 C CA . GLY A 1 338 ? -2.227 -7.591 20.486 1.00 96.75 338 GLY A CA 1
ATOM 2608 C C . GLY A 1 338 ? -2.595 -6.458 19.529 1.00 96.75 338 GLY A C 1
ATOM 2609 O O . GLY A 1 338 ? -3.770 -6.109 19.429 1.00 96.75 338 GLY A O 1
ATOM 2610 N N . ASN A 1 339 ? -1.626 -5.886 18.807 1.00 97.94 339 ASN A N 1
ATOM 2611 C CA . ASN A 1 339 ? -1.853 -4.661 18.029 1.00 97.94 339 ASN A CA 1
ATOM 2612 C C . ASN A 1 339 ? -2.820 -4.844 16.853 1.00 97.94 339 ASN A C 1
ATOM 2614 O O . ASN A 1 339 ? -3.636 -3.961 16.600 1.00 97.94 339 ASN A O 1
ATOM 2618 N N . TRP A 1 340 ? -2.791 -5.989 16.165 1.00 97.94 340 TRP A N 1
ATOM 2619 C CA . TRP A 1 340 ? -3.753 -6.262 15.090 1.00 97.94 340 TRP A CA 1
ATOM 2620 C C . TRP A 1 340 ? -5.195 -6.259 15.618 1.00 97.94 340 TRP A C 1
ATOM 2622 O O . TRP A 1 340 ? -6.074 -5.602 15.059 1.00 97.94 340 TRP A O 1
ATOM 2632 N N . THR A 1 341 ? -5.421 -6.944 16.743 1.00 97.62 341 THR A N 1
ATOM 2633 C CA . THR A 1 341 ? -6.733 -7.032 17.395 1.00 97.62 341 THR A CA 1
ATOM 2634 C C . THR A 1 341 ? -7.195 -5.668 17.891 1.00 97.62 341 THR A C 1
ATOM 2636 O O . THR A 1 341 ? -8.338 -5.296 17.626 1.00 97.62 341 THR A O 1
ATOM 2639 N N . LEU A 1 342 ? -6.300 -4.896 18.521 1.00 98.31 342 LEU A N 1
ATOM 2640 C CA . LEU A 1 342 ? -6.584 -3.525 18.942 1.00 98.31 342 LEU A CA 1
ATOM 2641 C C . LEU A 1 342 ? -6.995 -2.649 17.752 1.00 98.31 342 LEU A C 1
ATOM 2643 O O . LEU A 1 342 ? -7.981 -1.925 17.840 1.00 98.31 342 LEU A O 1
ATOM 2647 N N . TRP A 1 343 ? -6.280 -2.722 16.625 1.00 98.31 343 TRP A N 1
ATOM 2648 C CA . TRP A 1 343 ? -6.621 -1.925 15.445 1.00 98.31 343 TRP A CA 1
ATOM 2649 C C . TRP A 1 343 ? -8.000 -2.279 14.888 1.00 98.31 343 TRP A C 1
ATOM 2651 O O . TRP A 1 343 ? -8.810 -1.395 14.611 1.00 98.31 343 TRP A O 1
ATOM 2661 N N . ARG A 1 344 ? -8.307 -3.575 14.786 1.00 98.06 344 ARG A N 1
ATOM 2662 C CA . ARG A 1 344 ? -9.640 -4.046 14.397 1.00 98.06 344 ARG A CA 1
ATOM 26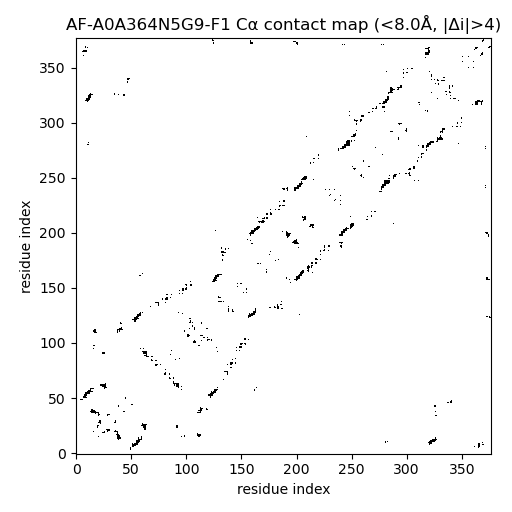63 C C . ARG A 1 344 ? -10.722 -3.504 15.340 1.00 98.06 344 ARG A C 1
ATOM 2665 O O . ARG A 1 344 ? -11.759 -3.059 14.861 1.00 98.06 344 ARG A O 1
ATOM 2672 N N . GLU A 1 345 ? -10.488 -3.522 16.651 1.00 98.06 345 GLU A N 1
ATOM 2673 C CA . GLU A 1 345 ? -11.430 -2.996 17.650 1.00 98.06 345 GLU A CA 1
ATOM 2674 C C . GLU A 1 345 ? -11.634 -1.482 17.526 1.00 98.06 345 GLU A C 1
ATOM 2676 O O . GLU A 1 345 ? -12.766 -1.019 17.636 1.00 98.06 345 GLU A O 1
ATOM 2681 N N . VAL A 1 346 ? -10.581 -0.716 17.223 1.00 98.50 346 VAL A N 1
ATOM 2682 C CA . VAL A 1 346 ? -10.688 0.723 16.921 1.00 98.50 346 VAL A CA 1
ATOM 2683 C C . VAL A 1 346 ? -11.573 0.961 15.698 1.00 98.50 346 VAL A C 1
ATOM 2685 O O . VAL A 1 346 ? -12.483 1.788 15.750 1.00 98.50 346 VAL A O 1
ATOM 2688 N N . VAL A 1 347 ? -11.340 0.230 14.605 1.00 98.31 347 VAL A N 1
ATOM 2689 C CA . VAL A 1 347 ?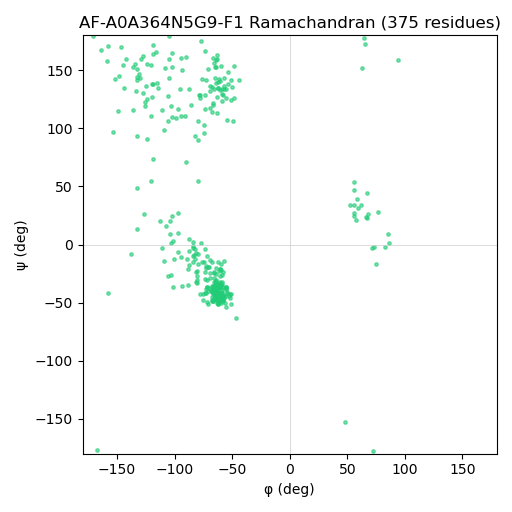 -12.138 0.366 13.376 1.00 98.31 347 VAL A CA 1
ATOM 2690 C C . VAL A 1 347 ? -13.600 0.005 13.639 1.00 98.31 347 VAL A C 1
ATOM 2692 O O . VAL A 1 347 ? -14.495 0.757 13.258 1.00 98.31 347 VAL A O 1
ATOM 2695 N N . GLU A 1 348 ? -13.852 -1.106 14.330 1.00 97.88 348 GLU A N 1
ATOM 2696 C CA . GLU A 1 348 ? -15.201 -1.550 14.685 1.00 97.88 348 GLU A CA 1
ATOM 2697 C C . GLU A 1 348 ? -15.930 -0.515 15.554 1.00 97.88 348 GLU A C 1
ATOM 2699 O O . GLU A 1 348 ? -17.042 -0.105 15.219 1.0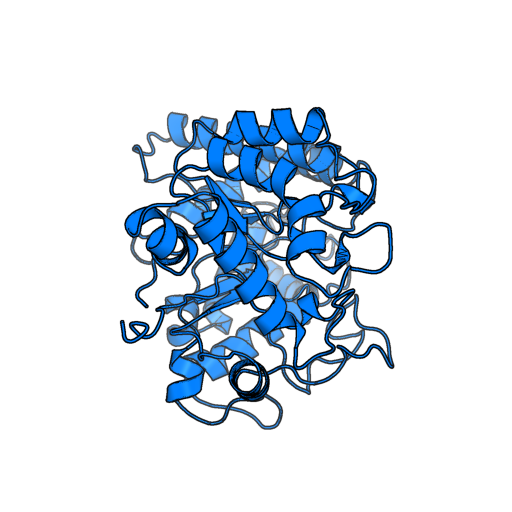0 97.88 348 GLU A O 1
ATOM 2704 N N . ALA A 1 349 ? -15.276 -0.022 16.609 1.00 98.38 349 ALA A N 1
ATOM 2705 C CA . ALA A 1 349 ? -15.848 0.959 17.522 1.00 98.38 349 ALA A CA 1
ATOM 2706 C C . ALA A 1 349 ? -16.131 2.310 16.841 1.00 98.38 349 ALA A C 1
ATOM 2708 O O . ALA A 1 349 ? -17.154 2.929 17.133 1.00 98.38 349 ALA A O 1
ATOM 2709 N N . TYR A 1 350 ? -15.296 2.749 15.887 1.00 98.50 350 TYR A N 1
ATOM 2710 C CA . TYR A 1 350 ? -15.602 3.926 15.063 1.00 98.50 350 TYR A CA 1
ATOM 2711 C C . TYR A 1 350 ? -16.879 3.712 14.237 1.00 98.50 350 TYR A C 1
ATOM 2713 O O . TYR A 1 350 ? -17.784 4.549 14.243 1.00 98.50 350 TYR A O 1
ATOM 2721 N N . LEU A 1 351 ? -16.981 2.575 13.538 1.00 98.06 351 LEU A N 1
ATOM 2722 C CA . LEU A 1 351 ? -18.130 2.270 12.681 1.00 98.06 351 LEU A CA 1
ATOM 2723 C C . LEU A 1 351 ? -19.433 2.130 13.480 1.00 98.06 351 LEU A C 1
ATOM 2725 O O . LEU A 1 351 ? -20.484 2.578 13.016 1.00 98.06 351 LEU A O 1
ATOM 2729 N N . GLU A 1 352 ? -19.378 1.505 14.658 1.00 97.38 352 GLU A N 1
ATOM 2730 C CA . GLU A 1 352 ? -20.508 1.408 15.587 1.00 97.38 352 GLU A CA 1
ATOM 2731 C C . GLU A 1 352 ? -20.888 2.775 16.160 1.00 97.38 352 GLU A C 1
ATOM 2733 O O . GLU A 1 352 ? -22.058 3.155 16.100 1.00 97.38 352 GLU A O 1
ATOM 2738 N N . GLY A 1 353 ? -19.909 3.544 16.646 1.00 97.69 353 GLY A N 1
ATOM 2739 C CA . GLY A 1 353 ? -20.127 4.865 17.238 1.00 97.69 353 GLY A CA 1
ATOM 2740 C C . GLY A 1 353 ? -20.745 5.870 16.264 1.00 97.69 353 GLY A C 1
ATOM 2741 O O . GLY A 1 353 ? -21.572 6.689 16.661 1.00 97.69 353 GLY A O 1
ATOM 2742 N N . LYS A 1 354 ? -20.419 5.766 14.970 1.00 97.50 354 LYS A N 1
ATOM 2743 C CA . LYS A 1 354 ? -21.031 6.579 13.907 1.00 97.50 354 LYS A CA 1
ATOM 2744 C C . LYS A 1 354 ? -22.364 6.035 13.385 1.00 97.50 354 LYS A C 1
ATOM 2746 O O . LYS A 1 354 ? -22.968 6.666 12.520 1.00 97.50 354 LYS A O 1
ATOM 2751 N N . GLY A 1 355 ? -22.828 4.881 13.870 1.00 97.06 355 GLY A N 1
ATOM 2752 C CA . GLY A 1 355 ? -24.075 4.263 13.416 1.00 97.06 355 GLY A CA 1
ATOM 2753 C C . GLY A 1 355 ? -24.060 3.896 11.929 1.00 97.06 355 GLY A C 1
ATOM 2754 O O . GLY A 1 355 ? -25.084 4.012 11.254 1.00 97.06 355 GLY A O 1
ATOM 2755 N N . MET A 1 356 ? -22.897 3.498 11.398 1.00 96.88 356 MET A N 1
ATOM 2756 C CA . MET A 1 356 ? -22.738 3.177 9.978 1.00 96.88 356 MET A CA 1
ATOM 2757 C C . MET A 1 356 ? -23.628 1.994 9.583 1.00 96.88 356 MET A C 1
ATOM 2759 O O . MET A 1 356 ? -23.743 1.009 10.316 1.00 96.88 356 MET A O 1
ATOM 2763 N N . SER A 1 357 ? -24.247 2.070 8.401 1.00 96.44 357 SER A N 1
ATOM 2764 C CA . SER A 1 357 ? -25.113 0.999 7.901 1.00 96.44 357 SER A CA 1
ATOM 2765 C C . SER A 1 357 ? -24.336 -0.306 7.687 1.00 96.44 357 SER A C 1
ATOM 2767 O O . SER A 1 357 ? -23.115 -0.304 7.513 1.00 96.44 357 SER A O 1
ATOM 2769 N N . ALA A 1 358 ? -25.048 -1.436 7.645 1.00 95.38 358 ALA A N 1
ATOM 2770 C CA . ALA A 1 358 ? -24.442 -2.734 7.344 1.00 95.38 358 ALA A CA 1
ATOM 2771 C C . ALA A 1 358 ? -23.677 -2.725 6.006 1.00 95.38 358 ALA A C 1
ATOM 2773 O O . ALA A 1 358 ? -22.594 -3.294 5.918 1.00 95.38 358 ALA A O 1
ATOM 2774 N N . GLU A 1 359 ? -24.190 -2.017 4.996 1.00 95.81 359 GLU A N 1
ATOM 2775 C CA . GLU A 1 359 ? -23.541 -1.875 3.690 1.00 95.81 359 GLU A CA 1
ATOM 2776 C C . GLU A 1 359 ? -22.201 -1.132 3.778 1.00 95.81 359 GLU A C 1
ATOM 2778 O O . GLU A 1 359 ? -21.205 -1.610 3.239 1.00 95.81 359 GLU A O 1
ATOM 2783 N N . VAL A 1 360 ? -22.146 -0.005 4.499 1.00 96.94 360 VAL A N 1
ATOM 2784 C CA . VAL A 1 360 ? -20.895 0.749 4.692 1.00 96.94 360 VAL A CA 1
ATOM 2785 C C . VAL A 1 360 ? -19.888 -0.080 5.485 1.00 96.94 360 VAL A C 1
ATOM 2787 O O . VAL A 1 360 ? -18.707 -0.116 5.140 1.00 96.94 360 VAL A O 1
ATOM 2790 N N . ARG A 1 361 ? -20.353 -0.789 6.518 1.00 97.56 361 ARG A N 1
ATOM 2791 C CA . ARG A 1 361 ? -19.518 -1.673 7.341 1.00 97.56 361 ARG A CA 1
ATOM 2792 C C . ARG A 1 361 ? -18.929 -2.812 6.510 1.00 97.56 361 ARG A C 1
ATOM 2794 O O . ARG A 1 361 ? -17.722 -3.018 6.547 1.00 97.56 361 ARG A O 1
ATOM 2801 N N . GLU A 1 362 ? -19.736 -3.511 5.711 1.00 96.62 362 GLU A N 1
ATOM 2802 C CA . GLU A 1 362 ? -19.236 -4.515 4.756 1.00 96.62 362 GLU A CA 1
ATOM 2803 C C . GLU A 1 362 ? -18.282 -3.907 3.719 1.00 96.62 362 GLU A C 1
ATOM 2805 O O . GLU A 1 362 ? -17.293 -4.537 3.342 1.00 96.62 362 GLU A O 1
ATOM 2810 N N . GLY A 1 363 ? -18.561 -2.669 3.301 1.00 97.88 363 GLY A N 1
ATOM 2811 C CA . GLY A 1 363 ? -17.670 -1.814 2.527 1.00 97.88 363 GLY A CA 1
ATOM 2812 C C . GLY A 1 363 ? -16.259 -1.790 3.097 1.00 97.88 363 GLY A C 1
ATOM 2813 O O . GLY A 1 363 ? -15.322 -2.266 2.454 1.00 97.88 363 GLY A O 1
ATOM 2814 N N . VAL A 1 364 ? -16.140 -1.280 4.322 1.00 98.50 364 VAL A N 1
ATOM 2815 C CA . VAL A 1 364 ? -14.862 -1.122 5.023 1.00 98.50 364 VAL A CA 1
ATOM 2816 C C . VAL A 1 364 ? -14.180 -2.464 5.252 1.00 98.50 364 VAL A C 1
ATOM 2818 O O . VAL A 1 364 ? -12.983 -2.581 5.006 1.00 98.50 364 VAL A O 1
ATOM 2821 N N . TRP A 1 365 ? -14.921 -3.487 5.678 1.00 98.25 365 TRP A N 1
ATOM 2822 C CA . TRP A 1 365 ? -14.319 -4.768 6.039 1.00 98.25 365 TRP A CA 1
ATOM 2823 C C . TRP A 1 365 ? -13.848 -5.602 4.848 1.00 98.25 365 TRP A C 1
ATOM 2825 O O . TRP A 1 365 ? -12.891 -6.360 5.005 1.00 98.25 365 TRP A O 1
ATOM 2835 N N . TRP A 1 366 ? -14.481 -5.496 3.672 1.00 97.81 366 TRP A N 1
ATOM 2836 C CA . TRP A 1 366 ? -14.039 -6.279 2.512 1.00 97.81 366 TRP A CA 1
ATOM 2837 C C . TRP A 1 366 ? -14.444 -5.751 1.128 1.00 97.81 366 TRP A C 1
ATOM 2839 O O . TRP A 1 366 ? -13.610 -5.793 0.221 1.00 97.81 366 TRP A O 1
ATOM 2849 N N . ARG A 1 367 ? -15.678 -5.257 0.922 1.00 97.69 367 ARG A N 1
ATOM 2850 C CA . ARG A 1 367 ? -16.190 -4.960 -0.440 1.00 97.69 367 ARG A CA 1
ATOM 2851 C C . ARG A 1 367 ? -15.381 -3.882 -1.151 1.00 97.69 367 ARG A C 1
ATOM 2853 O O . ARG A 1 367 ? -15.134 -3.979 -2.350 1.00 97.69 367 ARG A O 1
ATOM 2860 N N . VAL A 1 368 ? -14.961 -2.846 -0.427 1.00 98.56 368 VAL A N 1
ATOM 2861 C CA . VAL A 1 368 ? -14.204 -1.742 -1.028 1.00 98.56 368 VAL A CA 1
ATOM 2862 C C . VAL A 1 368 ? -12.835 -2.220 -1.504 1.00 98.56 368 VAL A C 1
ATOM 2864 O O . VAL A 1 368 ? -12.410 -1.842 -2.593 1.00 98.56 368 VAL A O 1
ATOM 2867 N N . ALA A 1 369 ? -12.166 -3.087 -0.740 1.00 98.19 369 ALA A N 1
ATOM 2868 C CA . ALA A 1 369 ? -10.887 -3.661 -1.145 1.00 98.19 369 ALA A CA 1
ATOM 2869 C C . ALA A 1 369 ? -11.038 -4.601 -2.357 1.00 98.19 369 ALA A C 1
ATOM 2871 O O . ALA A 1 369 ? -10.219 -4.544 -3.274 1.00 98.19 369 ALA A O 1
ATOM 2872 N N . GLU A 1 370 ? -12.111 -5.398 -2.431 1.00 96.81 370 GLU A N 1
ATOM 2873 C CA . GLU A 1 370 ? -12.419 -6.193 -3.631 1.00 96.81 370 GLU A CA 1
ATOM 2874 C C . GLU A 1 370 ? -12.559 -5.322 -4.883 1.00 96.81 370 GLU A C 1
ATOM 2876 O O . GLU A 1 370 ? -11.964 -5.628 -5.917 1.00 96.81 370 GLU A O 1
ATOM 2881 N N . VAL A 1 371 ? -13.290 -4.208 -4.785 1.00 95.81 371 VAL A N 1
ATOM 2882 C CA . VAL A 1 371 ? -13.476 -3.264 -5.897 1.00 95.81 371 VAL A CA 1
ATOM 2883 C C . VAL A 1 371 ? -12.167 -2.560 -6.258 1.00 95.81 371 VAL A C 1
ATOM 2885 O O . VAL A 1 371 ? -11.823 -2.466 -7.439 1.00 95.81 371 VAL A O 1
ATOM 2888 N N . ALA A 1 372 ? -11.415 -2.083 -5.266 1.00 96.88 372 ALA A N 1
ATOM 2889 C CA . ALA A 1 372 ? -10.176 -1.343 -5.489 1.00 96.88 372 ALA A CA 1
ATOM 2890 C C . ALA A 1 372 ? -9.083 -2.206 -6.134 1.00 96.88 372 ALA A C 1
ATOM 2892 O O . ALA A 1 372 ? -8.389 -1.733 -7.032 1.00 96.88 372 ALA A O 1
ATOM 2893 N N . TYR A 1 373 ? -8.973 -3.476 -5.735 1.00 97.00 373 TYR A N 1
ATOM 2894 C CA . TYR A 1 373 ? -7.934 -4.392 -6.214 1.00 97.00 373 TYR A CA 1
ATOM 2895 C C . TYR A 1 373 ? -8.413 -5.364 -7.304 1.00 97.00 373 TYR A C 1
ATOM 2897 O O . TYR A 1 373 ? -7.600 -5.969 -7.998 1.00 97.00 373 TYR A O 1
ATOM 2905 N N . GLY A 1 374 ? -9.723 -5.486 -7.536 1.00 94.31 374 GLY A N 1
ATOM 2906 C CA . GLY A 1 374 ? -10.289 -6.422 -8.515 1.00 94.31 374 GLY A CA 1
ATOM 2907 C C . GLY A 1 374 ? -10.085 -7.893 -8.130 1.00 94.31 374 GLY A C 1
ATOM 2908 O O . GLY A 1 374 ? -9.692 -8.696 -8.983 1.00 94.31 374 GLY A O 1
ATOM 2909 N N . VAL A 1 375 ? -10.322 -8.223 -6.857 1.00 94.12 375 VAL A N 1
ATOM 2910 C CA . VAL A 1 375 ? -10.175 -9.575 -6.283 1.00 94.12 375 VAL A CA 1
ATOM 2911 C C . VAL A 1 375 ? -11.509 -10.135 -5.789 1.00 94.12 375 VAL A C 1
ATOM 2913 O O . VAL A 1 375 ? -12.469 -9.392 -5.620 1.00 94.12 375 VAL A O 1
ATOM 2916 N N . GLU A 1 376 ? -11.545 -11.443 -5.532 1.00 90.62 376 GLU A N 1
ATOM 2917 C CA . GLU A 1 376 ? -12.700 -12.169 -4.985 1.00 90.62 376 GLU A CA 1
ATOM 2918 C C . GLU A 1 376 ? -12.309 -12.824 -3.648 1.00 90.62 376 GLU A C 1
ATOM 2920 O O . GLU A 1 376 ? -11.296 -13.536 -3.564 1.00 90.62 376 GLU A O 1
ATOM 2925 N N . VAL A 1 377 ? -13.078 -12.570 -2.584 1.00 83.75 377 VAL A N 1
ATOM 2926 C CA . VAL A 1 377 ? -12.689 -12.939 -1.206 1.00 83.75 377 VAL A CA 1
ATOM 2927 C C . VAL A 1 377 ? -13.382 -14.174 -0.669 1.00 83.75 377 VAL A C 1
ATOM 2929 O O . VAL A 1 377 ? -14.621 -14.213 -0.632 1.00 83.75 377 VAL A O 1
#

Sequence (377 aa):
MAQSQQRILDSHIHLWPQTATSPTDHGWMQAGHFLAKQHGISDYLSIATPPPTGFIYVETDRYLPSPAPPSDITPTSSSADIKQGLAQWAKQPLEEVRFLGRIAECQPADGDGFSTAGQAAKMKGCVIYAPFHLPTPVFQAYLEMAEEVAGPALWGRVVGFRYLLQGKGEGVVAGMLERDQASWVSNLGMLRRGRGGRGWCFDVGVDVQRDGYGPMEAVGRLIERVRERERREGVGEGKGVRFVLNHLAKHPLTPSPPTTPNPTWLTALSAFKPDPLIFMKFSGAFNEFTTPTPEDVPTLLTALEPLLDHVFHCFPNRVMFGSDWPVCNVGGPKGEAGNWTLWREVVEAYLEGKGMSAEVREGVWWRVAEVAYGVEV

InterPro domains:
  IPR006680 Amidohydrolase-related [PF04909] (240-355)
  IPR032466 Metal-dependent hydrolase [SSF51556] (8-374)
  IPR052350 Metallo-dependent Lactonases [PTHR43569] (1-375)